Protein AF-A0AAE0S3K6-F1 (afdb_monomer)

Nearest PDB structures (foldseek):
  3stx-assembly1_A  TM=6.731E-01  e=1.081E-01  Solanum habrochaites
  6ny9-assembly1_B  TM=5.376E-01  e=7.140E-02  Mus musculus
  1xqx-assembly1_A  TM=3.247E-01  e=8.039E-02  Thermoplasma acidophilum
  1xrl-assembly1_A  TM=3.355E-01  e=8.039E-02  Thermoplasma acidophilum
  1xrr-assembly1_A  TM=3.082E-01  e=1.454E-01  Thermoplasma acidophilum

pLDDT: mean 87.37, std 15.73, range [29.48, 98.75]

Foldseek 3Di:
DDAPDDDDDDDQDDDDVPADDQVSVVVSVVVRVVVCVVVPDPDQADEEEAAANGLQSQLVVCQVCVPSYLEYEYALHAHFPVDQLVPRSHQYEAEHELQAQFLFVVVLVVNLVSLQVVPDPPDDDDDPDRDPDCCVPDVVSLQRHFRFYHYQDYRPLSDDDDDDPLRVFRTFHGPDDSVVSVVVVVLLVVLSSLLRDPDPRPCNVVSSVVSNVRSVVSCVQCVLLVVLLVQCADPQQFHVLLQVLQLVQLPDQQSQQEGETEHEDELVCQVVDAKDWDQDPSHIYIYKYKYFAADDDPVRGSSDDGGTQWIWIKYFGNCLRCVVVVPTDGDPRDALLNSQVVLLVVLLVSHDPVLNVLCVPQFADEAGDEEAEDADVVVLSVDAWDFAQALNGTYTYKHWYAADQPDPDPDDHRMIIITHDRSSNSNSSSSHQRRRDGPSRPRPPD

InterPro domains:
  IPR029058 Alpha/Beta hydrolase fold [G3DSA:3.40.50.1820] (8-156)
  IPR029058 Alpha/Beta hydrolase fold [SSF53474] (23-113)
  IPR029059 Alpha/beta hydrolase fold-5 [PF12695] (22-109)

Sequence (446 aa):
MACPAMLWIALLEDFVFDIPNPLELELAVDKAFDELKNLGMKSNNYFLAGHSLGGVFVGMYGMSHPTQLKGILLYASYLTREHALHAYPVPVMTLSGDLDGLTRITRIVDTFESVNCIIYYQGIINLPRKLENDVKNDTSATFRTPVIVMPGVNHGQFASGLMPPNVAKHDLKPDVTEENAHEQISNYTRDFILATLPDPNPYAKQAMVSLSVSYQNTLAIIQPLLDIKGLDDNSNHTSVWTSMSQKIIAGSNLDKYVKAYDTEVSVAYIGEKNPEEYLNEEGVTVLTYSSLRQPINPEDVSEVPQTPEEIMAKMKSSQAIADLLGNVTASGNLTCKDVNQVAFAYVLANTSTAAKKRFKQRGLPIMFYPDKPIKFEEDWIRSKLQLDYNELGLHVTSYSHVTNVKNQDNGSPGMHFCKLLSPYRAMEWIYIDSLKINGTINTTQS

Structure (mmCIF, N/CA/C/O backbone):
data_AF-A0AAE0S3K6-F1
#
_entry.id   AF-A0AAE0S3K6-F1
#
loop_
_atom_site.group_PDB
_atom_site.id
_atom_site.type_symbol
_atom_site.label_atom_id
_atom_site.label_alt_id
_atom_site.label_comp_id
_atom_site.label_asym_id
_atom_site.label_entity_id
_atom_site.label_seq_id
_atom_site.pdbx_PDB_ins_code
_atom_site.Cartn_x
_atom_site.Cartn_y
_atom_site.Cartn_z
_atom_site.occupancy
_atom_site.B_iso_or_equiv
_atom_site.auth_seq_id
_atom_site.auth_comp_id
_atom_site.auth_asym_id
_atom_site.auth_atom_id
_atom_site.pdbx_PDB_model_num
ATOM 1 N N . MET A 1 1 ? -2.549 4.611 33.762 1.00 46.91 1 MET A N 1
ATOM 2 C CA . MET A 1 1 ? -3.518 5.330 34.624 1.00 46.91 1 MET A CA 1
ATOM 3 C C . MET A 1 1 ? -4.888 4.722 34.383 1.00 46.91 1 MET A C 1
ATOM 5 O O . MET A 1 1 ? -5.249 4.563 33.225 1.00 46.91 1 MET A O 1
ATOM 9 N N . ALA A 1 2 ? -5.602 4.320 35.436 1.00 51.44 2 ALA A N 1
ATOM 10 C CA . ALA A 1 2 ? -6.948 3.762 35.302 1.00 51.44 2 ALA A CA 1
ATOM 11 C C . ALA A 1 2 ? -7.936 4.868 34.890 1.00 51.44 2 ALA A C 1
ATOM 13 O O . ALA A 1 2 ? -7.911 5.961 35.454 1.00 51.44 2 ALA A O 1
ATOM 14 N N . CYS A 1 3 ? -8.765 4.594 33.884 1.00 55.28 3 CYS A N 1
ATOM 15 C CA . CYS A 1 3 ? -9.848 5.475 33.456 1.00 55.28 3 CYS A CA 1
ATOM 16 C C . CYS A 1 3 ? -10.907 5.568 34.576 1.00 55.28 3 CYS A C 1
ATOM 18 O O . CYS A 1 3 ? -11.321 4.521 35.069 1.00 55.28 3 CYS A O 1
ATOM 20 N N . PRO A 1 4 ? -11.377 6.762 34.985 1.00 60.84 4 PRO A N 1
ATOM 21 C CA . PRO A 1 4 ? -12.440 6.871 35.988 1.00 60.84 4 PRO A CA 1
ATOM 22 C C . PRO A 1 4 ? -13.845 6.604 35.437 1.00 60.84 4 PRO A C 1
ATOM 24 O O . PRO A 1 4 ? -14.804 6.619 36.206 1.00 60.84 4 PRO A O 1
ATOM 27 N N . ALA A 1 5 ? -13.993 6.372 34.129 1.00 69.12 5 ALA A N 1
ATOM 28 C CA . ALA A 1 5 ? -15.262 5.962 33.546 1.00 69.12 5 ALA A CA 1
ATOM 29 C C . ALA A 1 5 ? -15.457 4.448 33.696 1.00 69.12 5 ALA A C 1
ATOM 31 O O . ALA A 1 5 ? -14.568 3.657 33.379 1.00 69.12 5 ALA A O 1
ATOM 32 N N . MET A 1 6 ? -16.646 4.054 34.152 1.00 81.62 6 MET A N 1
ATOM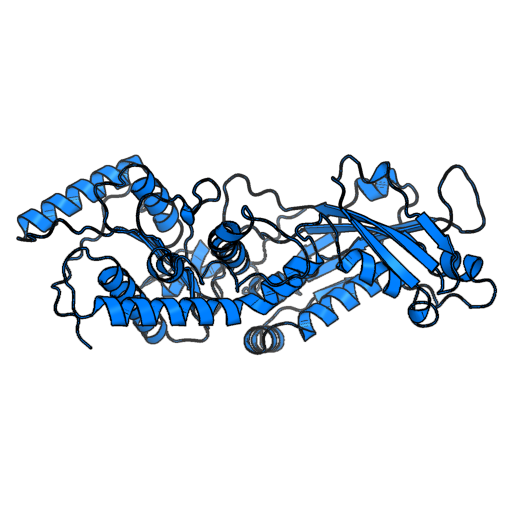 33 C CA . MET A 1 6 ? -17.082 2.662 34.155 1.00 81.62 6 MET A CA 1
ATOM 34 C C . MET A 1 6 ? -17.336 2.219 32.711 1.00 81.62 6 MET A C 1
ATOM 36 O O . MET A 1 6 ? -18.201 2.782 32.039 1.00 81.62 6 MET A O 1
ATOM 40 N N . LEU A 1 7 ? -16.573 1.234 32.240 1.00 88.25 7 LEU A N 1
ATOM 41 C CA . LEU A 1 7 ? -16.751 0.645 30.918 1.00 88.25 7 LEU A CA 1
ATOM 42 C C . LEU A 1 7 ? -17.758 -0.503 31.004 1.00 88.25 7 LEU A C 1
ATOM 44 O O . LEU A 1 7 ? -17.573 -1.436 31.782 1.00 88.25 7 LEU A O 1
ATOM 48 N N . TRP A 1 8 ? -18.799 -0.419 30.186 1.00 93.38 8 TRP A N 1
ATOM 49 C CA . TRP A 1 8 ? -19.755 -1.494 29.960 1.00 93.38 8 TRP A CA 1
ATOM 50 C C . TRP A 1 8 ? -19.446 -2.131 28.610 1.00 93.38 8 TRP A C 1
ATOM 52 O O . TRP A 1 8 ? -19.178 -1.415 27.646 1.00 93.38 8 TRP A O 1
ATOM 62 N N . ILE A 1 9 ? -19.448 -3.460 28.554 1.00 93.62 9 ILE A N 1
ATOM 63 C CA . ILE A 1 9 ? -19.114 -4.221 27.350 1.00 93.62 9 ILE A CA 1
ATOM 64 C C . ILE A 1 9 ? -20.228 -5.233 27.120 1.00 93.62 9 ILE A C 1
ATOM 66 O O . ILE A 1 9 ? -20.602 -5.953 28.044 1.00 93.62 9 ILE A O 1
ATOM 70 N N . ALA A 1 10 ? -20.724 -5.283 25.890 1.00 94.69 10 ALA A N 1
ATOM 71 C CA . ALA A 1 10 ? -21.569 -6.352 25.388 1.00 94.69 10 ALA A CA 1
ATOM 72 C C . ALA A 1 10 ? -20.864 -6.977 24.180 1.00 94.69 10 ALA A C 1
ATOM 74 O O . ALA A 1 10 ? -20.291 -6.255 23.359 1.00 94.69 10 ALA A O 1
ATOM 75 N N . LEU A 1 11 ? -20.875 -8.305 24.100 1.00 92.25 11 LEU A N 1
ATOM 76 C CA . LEU A 1 11 ? -20.470 -9.024 22.898 1.00 92.25 11 LEU A CA 1
ATOM 77 C C . LEU A 1 11 ? -21.711 -9.207 22.031 1.00 92.25 11 LEU A C 1
ATOM 79 O O . LEU A 1 11 ? -22.779 -9.532 22.543 1.00 92.25 11 LEU A O 1
ATOM 83 N N . LEU A 1 12 ? -21.575 -8.950 20.734 1.00 92.44 12 LEU A N 1
ATOM 84 C CA . LEU A 1 12 ? -22.651 -9.212 19.789 1.00 92.44 12 LEU A CA 1
ATOM 85 C C . LEU A 1 12 ? -22.606 -10.696 19.425 1.00 92.44 12 LEU A C 1
ATOM 87 O O . LEU A 1 12 ? -21.577 -11.186 18.961 1.00 92.44 12 LEU A O 1
ATOM 91 N N . GLU A 1 13 ? -23.708 -11.394 19.670 1.00 84.88 13 GLU A N 1
ATOM 92 C CA . GLU A 1 13 ? -23.845 -12.842 19.500 1.00 84.88 13 GLU A CA 1
ATOM 93 C C . GLU A 1 13 ? -24.977 -13.161 18.504 1.00 84.88 13 GLU A C 1
ATOM 95 O O . GLU A 1 13 ? -25.604 -12.255 17.956 1.00 84.88 13 GLU A O 1
ATOM 100 N N . ASP A 1 14 ? -25.246 -14.451 18.288 1.00 81.75 14 ASP A N 1
ATOM 101 C CA . ASP A 1 14 ? -26.372 -14.971 17.491 1.00 81.75 14 ASP A CA 1
ATOM 102 C C . ASP A 1 14 ? -26.305 -14.715 15.969 1.00 81.75 14 A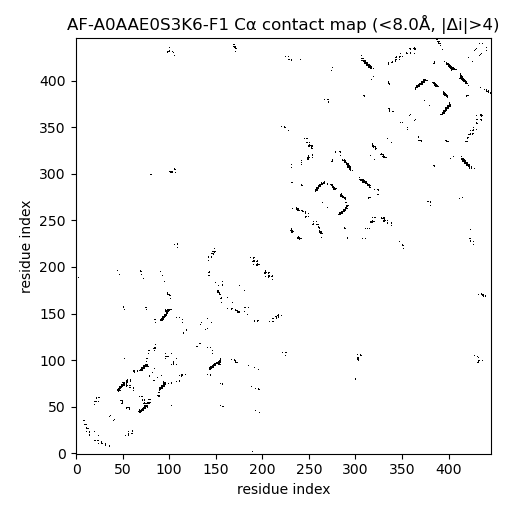SP A C 1
ATOM 104 O O . ASP A 1 14 ? -27.327 -14.769 15.282 1.00 81.75 14 ASP A O 1
ATOM 108 N N . PHE A 1 15 ? -25.109 -14.501 15.415 1.00 87.38 15 PHE A N 1
ATOM 109 C CA . PHE A 1 15 ? -24.912 -14.427 13.964 1.00 87.38 15 PHE A CA 1
ATOM 110 C C . PHE A 1 15 ? -24.989 -15.807 13.309 1.00 87.38 15 PHE A C 1
ATOM 112 O O . PHE A 1 15 ? -24.343 -16.764 13.747 1.00 87.38 15 PHE A O 1
ATOM 119 N N . VAL A 1 16 ? -25.724 -15.919 12.204 1.00 81.38 16 VAL A N 1
ATOM 120 C CA . VAL A 1 16 ? -25.803 -17.175 11.454 1.00 81.38 16 VAL A CA 1
ATOM 121 C C . VAL A 1 16 ? -24.422 -17.516 10.877 1.00 81.38 16 VAL A C 1
ATOM 123 O O . VAL A 1 16 ? -23.794 -16.717 10.185 1.00 81.38 16 VAL A O 1
ATOM 126 N N . PHE A 1 17 ? -23.941 -18.728 11.175 1.00 80.88 17 PHE A N 1
ATOM 127 C CA . PHE A 1 17 ? -22.586 -19.213 10.859 1.00 80.88 17 PHE A CA 1
ATOM 128 C C . PHE A 1 1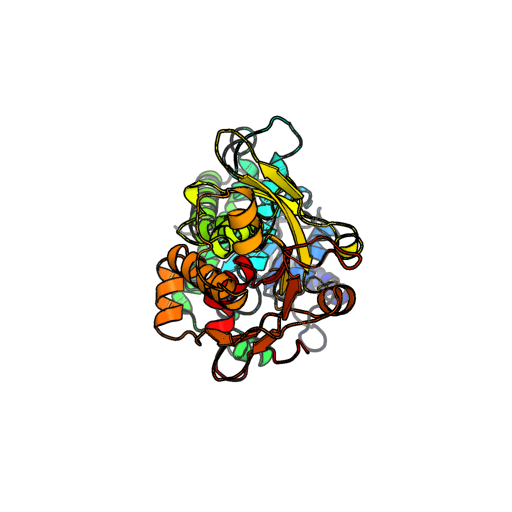7 ? -21.433 -18.433 11.510 1.00 80.88 17 PHE A C 1
ATOM 130 O O . PHE A 1 17 ? -20.306 -18.540 11.030 1.00 80.88 17 PHE A O 1
ATOM 137 N N . ASP A 1 18 ? -21.693 -17.672 12.578 1.00 80.25 18 ASP A N 1
ATOM 138 C CA . ASP A 1 18 ? -20.701 -16.807 13.233 1.00 80.25 18 ASP A CA 1
ATOM 139 C C . ASP A 1 18 ? -20.107 -15.745 12.282 1.00 80.25 18 ASP A C 1
ATOM 141 O O . ASP A 1 18 ? -18.969 -15.299 12.448 1.00 80.25 18 ASP A O 1
ATOM 145 N N . ILE A 1 19 ? -20.872 -15.340 11.258 1.00 82.00 19 ILE A N 1
ATOM 146 C CA . ILE A 1 19 ? -20.463 -14.338 10.271 1.00 82.00 19 ILE A CA 1
ATOM 147 C C . ILE A 1 19 ? -21.394 -13.124 10.371 1.00 82.00 19 ILE A C 1
ATOM 149 O O . ILE A 1 19 ? -22.596 -13.253 10.121 1.00 82.00 19 ILE A O 1
ATOM 153 N N . PRO A 1 20 ? -20.864 -11.927 10.682 1.00 82.94 20 PRO A N 1
ATOM 154 C CA . PRO A 1 20 ? -21.677 -10.722 10.722 1.00 82.94 20 PRO A CA 1
ATOM 155 C C . PRO A 1 20 ? -22.289 -10.425 9.351 1.00 82.94 20 PRO A C 1
ATOM 157 O O . PRO A 1 20 ? -21.683 -10.664 8.308 1.00 82.94 20 PRO A O 1
ATOM 160 N N . ASN A 1 21 ? -23.499 -9.879 9.356 1.00 88.50 21 ASN A N 1
ATOM 161 C CA . ASN A 1 21 ? -24.176 -9.358 8.172 1.00 88.50 21 ASN A CA 1
ATOM 162 C C . ASN A 1 21 ? -25.042 -8.153 8.567 1.00 88.50 21 ASN A C 1
ATOM 164 O O . ASN A 1 21 ? -25.350 -8.000 9.751 1.00 88.50 21 ASN A O 1
ATOM 168 N N . PRO A 1 22 ? -25.447 -7.294 7.613 1.00 86.25 22 PRO A N 1
ATOM 169 C CA . PRO A 1 22 ? -26.084 -6.024 7.950 1.00 86.25 22 PRO A CA 1
ATOM 170 C C . PRO A 1 22 ? -27.371 -6.161 8.775 1.00 86.25 22 PRO A C 1
ATOM 172 O O . PRO A 1 22 ? -27.552 -5.414 9.730 1.00 86.25 22 PRO A O 1
ATOM 175 N N . LEU A 1 23 ? -28.236 -7.125 8.438 1.00 85.69 23 LEU A N 1
ATOM 176 C CA . LEU A 1 23 ? -29.533 -7.294 9.098 1.00 85.69 23 LEU A CA 1
ATOM 177 C C . LEU A 1 23 ? -29.379 -7.814 10.532 1.00 85.69 23 LEU A C 1
ATOM 179 O O . LEU A 1 23 ? -29.976 -7.273 11.458 1.00 85.69 23 LEU A O 1
ATOM 183 N N . GLU A 1 24 ? -28.579 -8.862 10.722 1.00 90.75 24 GLU A N 1
ATOM 184 C CA . GLU A 1 24 ? -28.357 -9.431 12.054 1.00 90.75 24 GLU A CA 1
ATOM 185 C C . GLU A 1 24 ? -27.531 -8.494 12.938 1.00 90.75 24 GLU A C 1
ATOM 187 O O . GLU A 1 24 ? -27.754 -8.455 14.144 1.00 90.75 24 GLU A O 1
ATOM 192 N N . LEU A 1 25 ? -26.632 -7.690 12.354 1.00 92.88 25 LEU A N 1
ATOM 193 C CA . LEU A 1 25 ? -25.855 -6.705 13.106 1.00 92.88 25 LEU A CA 1
ATOM 194 C C . LEU A 1 25 ? -26.758 -5.648 13.741 1.00 92.88 25 LEU A C 1
ATOM 196 O O . LEU A 1 25 ? -26.565 -5.323 14.907 1.00 92.88 25 LEU A O 1
ATOM 200 N N . GLU A 1 26 ? -27.745 -5.137 13.004 1.00 92.69 26 GLU A N 1
ATOM 201 C CA . GLU A 1 26 ? -28.697 -4.155 13.534 1.00 92.69 26 GLU A CA 1
ATOM 202 C C . GLU A 1 26 ? -29.471 -4.719 14.731 1.00 92.69 26 GLU A C 1
ATOM 204 O O . GLU A 1 26 ? -29.464 -4.133 15.814 1.00 92.69 26 GLU A O 1
ATOM 209 N N . LEU A 1 27 ? -30.028 -5.924 14.579 1.00 91.94 27 LEU A N 1
ATOM 210 C CA . LEU A 1 27 ? -30.756 -6.603 15.653 1.00 91.94 27 LEU A CA 1
ATOM 211 C C . LEU A 1 27 ? -29.867 -6.906 16.868 1.00 91.94 27 LEU A C 1
ATOM 213 O O . LEU A 1 27 ? -30.304 -6.747 18.010 1.00 91.94 27 LEU A O 1
ATOM 217 N N . ALA A 1 28 ? -28.624 -7.336 16.639 1.00 94.50 28 ALA A N 1
ATOM 218 C CA . ALA A 1 28 ? -27.677 -7.634 17.705 1.00 94.50 28 ALA A CA 1
ATOM 219 C C . ALA A 1 28 ? -27.275 -6.369 18.480 1.00 94.50 28 ALA A C 1
ATOM 221 O O . ALA A 1 28 ? -27.186 -6.408 19.708 1.00 94.50 28 ALA A O 1
ATOM 222 N N . VAL A 1 29 ? -27.068 -5.242 17.788 1.00 95.25 29 VAL A N 1
ATOM 223 C CA . VAL A 1 29 ? -26.742 -3.955 18.422 1.00 95.25 29 VAL A CA 1
ATOM 224 C C . VAL A 1 29 ? -27.904 -3.458 19.283 1.00 95.25 29 VAL A C 1
ATOM 226 O O . VAL A 1 29 ? -27.682 -3.100 20.442 1.00 95.25 29 VAL A O 1
ATOM 229 N N . ASP A 1 30 ? -29.135 -3.498 18.771 1.00 93.25 30 ASP A N 1
ATOM 230 C CA . ASP A 1 30 ? -30.321 -3.087 19.531 1.00 93.25 30 ASP A CA 1
ATOM 231 C C . ASP A 1 30 ? -30.513 -3.946 20.789 1.00 93.25 30 ASP A C 1
ATOM 233 O O . ASP A 1 30 ? -30.685 -3.415 21.893 1.00 93.25 30 ASP A O 1
ATOM 237 N N . LYS A 1 31 ? -30.391 -5.274 20.651 1.00 94.75 31 LYS A N 1
ATOM 238 C CA . LYS A 1 31 ? -30.441 -6.215 21.781 1.00 94.75 31 LYS A CA 1
ATOM 239 C C . LYS A 1 31 ? -29.374 -5.882 22.826 1.00 94.75 31 LYS A C 1
ATOM 241 O O . LYS A 1 31 ? -29.691 -5.777 24.012 1.00 94.75 31 LYS A O 1
ATOM 246 N N . ALA A 1 32 ? -28.131 -5.655 22.399 1.00 95.75 32 ALA A N 1
ATOM 247 C CA . ALA A 1 32 ? -27.035 -5.305 23.296 1.00 95.75 32 ALA A CA 1
ATOM 248 C C . ALA A 1 32 ? -27.288 -3.979 24.032 1.00 95.75 32 ALA A C 1
ATOM 250 O O . ALA A 1 32 ? -27.040 -3.877 25.235 1.00 95.75 32 ALA A O 1
ATOM 251 N N . PHE A 1 33 ? -27.816 -2.958 23.352 1.00 94.75 33 PHE A N 1
ATOM 252 C CA . PHE A 1 33 ? -28.151 -1.684 23.991 1.00 94.75 33 PHE A CA 1
ATOM 253 C C . PHE A 1 33 ? -29.223 -1.841 25.068 1.00 94.75 33 PHE A C 1
ATOM 255 O O . PHE A 1 33 ? -29.105 -1.242 26.142 1.00 94.75 33 PHE A O 1
ATOM 262 N N . ASP A 1 34 ? -30.251 -2.644 24.815 1.00 94.38 34 ASP A N 1
ATOM 263 C CA . ASP A 1 34 ? -31.311 -2.887 25.787 1.00 94.38 34 ASP A CA 1
ATOM 264 C C . ASP A 1 34 ? -30.829 -3.727 26.973 1.00 94.38 34 ASP A C 1
ATOM 266 O O . ASP A 1 34 ? -31.138 -3.399 28.121 1.00 94.38 34 ASP A O 1
ATOM 270 N N . GLU A 1 35 ? -29.997 -4.743 26.742 1.00 95.06 35 GLU A N 1
ATOM 271 C CA . GLU A 1 35 ? -29.368 -5.523 27.812 1.00 95.06 35 GLU A CA 1
ATOM 272 C C . GLU A 1 35 ? -28.481 -4.655 28.714 1.00 95.06 35 GLU A C 1
ATOM 274 O O . GLU A 1 35 ? -28.616 -4.701 29.940 1.00 95.06 35 GLU A O 1
ATOM 279 N N . LEU A 1 36 ? -27.638 -3.793 28.135 1.00 95.25 36 LEU A N 1
ATOM 280 C CA . LEU A 1 36 ? -26.799 -2.867 28.901 1.00 95.25 36 LEU A CA 1
ATOM 281 C C . LEU A 1 36 ? -27.635 -1.918 29.774 1.00 95.25 36 LEU A C 1
ATOM 283 O O . LEU A 1 36 ? -27.315 -1.711 30.949 1.00 95.25 36 LEU A O 1
ATOM 287 N N . LYS A 1 37 ? -28.732 -1.365 29.239 1.00 95.12 37 LYS A N 1
ATOM 288 C CA . LYS A 1 37 ? -29.660 -0.519 30.013 1.00 95.12 37 LYS A CA 1
ATOM 289 C C . LYS A 1 37 ? -30.345 -1.307 31.127 1.00 95.12 37 LYS A C 1
ATOM 291 O O . LYS A 1 37 ? -30.429 -0.813 32.252 1.00 95.12 37 LYS A O 1
ATOM 296 N N . ASN A 1 38 ? -30.794 -2.529 30.842 1.00 95.44 38 ASN A N 1
ATOM 297 C CA . ASN A 1 38 ? -31.443 -3.409 31.817 1.00 95.44 38 ASN A CA 1
ATOM 298 C C . ASN A 1 38 ? -30.500 -3.795 32.965 1.00 95.44 38 ASN A C 1
ATOM 300 O O . ASN A 1 38 ? -30.938 -3.908 34.109 1.00 95.44 38 ASN A O 1
ATOM 304 N N . LEU A 1 39 ? -29.198 -3.918 32.689 1.00 95.19 39 LEU A N 1
ATOM 305 C CA . LEU A 1 39 ? -28.156 -4.127 33.699 1.00 95.19 39 LEU A CA 1
ATOM 306 C C . LEU A 1 39 ? -27.778 -2.847 34.470 1.00 95.19 39 LEU A C 1
ATOM 308 O O . LEU A 1 39 ? -26.985 -2.902 35.410 1.00 95.19 39 LEU A O 1
ATOM 312 N N . GLY A 1 40 ? -28.374 -1.702 34.128 1.00 94.94 40 GLY A N 1
ATOM 313 C CA . GLY A 1 40 ? -28.244 -0.449 34.869 1.00 94.94 40 GLY A CA 1
ATOM 314 C C . GLY A 1 40 ? -27.300 0.577 34.245 1.00 94.94 40 GLY A C 1
ATOM 315 O O . GLY A 1 40 ? -27.000 1.586 34.896 1.00 94.94 40 GLY A O 1
ATOM 316 N N . MET A 1 41 ? -26.843 0.377 33.003 1.00 94.19 41 MET A N 1
ATOM 317 C CA . MET A 1 41 ? -26.086 1.403 32.289 1.00 94.19 41 MET A CA 1
ATOM 318 C C . MET A 1 41 ? -26.969 2.637 32.042 1.00 94.19 41 MET A C 1
ATOM 320 O O . MET A 1 41 ? -28.008 2.564 31.394 1.00 94.19 41 MET A O 1
ATOM 324 N N . LYS A 1 42 ? -26.542 3.801 32.552 1.00 90.44 42 LYS A N 1
ATOM 325 C CA . LYS A 1 42 ? -27.272 5.082 32.416 1.00 90.44 42 LYS A CA 1
ATOM 326 C C . LYS A 1 42 ? -26.769 5.974 31.277 1.00 90.44 42 LYS A C 1
ATOM 328 O O . LYS A 1 42 ? -27.359 7.015 31.006 1.00 90.44 42 LYS A O 1
ATOM 333 N N . SER A 1 43 ? -25.635 5.616 30.683 1.00 88.38 43 SER A N 1
ATOM 334 C CA . SER A 1 43 ? -24.995 6.376 29.609 1.00 88.38 43 SER A CA 1
ATOM 335 C C . SER A 1 43 ? -25.692 6.124 28.271 1.00 88.38 43 SER A C 1
ATOM 337 O O . SER A 1 43 ? -26.161 5.021 28.022 1.00 88.38 43 SER A O 1
ATOM 339 N N . ASN A 1 44 ? -25.682 7.123 27.385 1.00 89.75 44 ASN A N 1
ATOM 340 C CA . ASN A 1 44 ? -26.059 6.976 25.971 1.00 89.75 44 ASN A CA 1
ATOM 341 C C . ASN A 1 44 ? -24.844 7.128 25.035 1.00 89.75 44 ASN A C 1
ATOM 343 O O . ASN A 1 44 ? -24.986 7.426 23.850 1.00 89.75 44 ASN A O 1
ATOM 347 N N . ASN A 1 45 ? -23.632 7.002 25.581 1.00 92.06 45 ASN A N 1
ATOM 348 C CA . ASN A 1 45 ? -22.392 7.084 24.819 1.00 92.06 45 ASN A CA 1
ATOM 349 C C . ASN A 1 45 ? -21.979 5.684 24.356 1.00 92.06 45 ASN A C 1
ATOM 351 O O . ASN A 1 45 ? -21.197 5.018 25.033 1.00 92.06 45 ASN A O 1
ATOM 355 N N . TYR A 1 46 ? -22.522 5.250 23.220 1.00 95.12 46 TYR A N 1
ATOM 356 C CA . TYR A 1 46 ? -22.211 3.953 22.625 1.00 95.12 46 TYR A CA 1
ATOM 357 C C . TYR A 1 46 ? -21.052 4.051 21.640 1.00 95.12 46 TYR A C 1
ATOM 359 O O . TYR A 1 46 ? -20.955 4.999 20.859 1.00 95.12 46 TYR A O 1
ATOM 367 N N . PHE A 1 47 ? -20.197 3.039 21.665 1.00 96.38 47 PHE A N 1
ATOM 368 C CA . PHE A 1 47 ? -19.148 2.818 20.684 1.00 96.38 47 PHE A CA 1
ATOM 369 C C . PHE A 1 47 ? -19.316 1.410 20.137 1.00 96.38 47 PHE A C 1
ATOM 371 O O . PHE A 1 47 ? -19.672 0.504 20.890 1.00 96.38 47 PHE A O 1
ATOM 378 N N . LEU A 1 48 ? -19.051 1.232 18.847 1.00 97.56 48 LEU A N 1
ATOM 379 C CA . LEU A 1 48 ? -19.135 -0.071 18.201 1.00 97.56 48 LEU A CA 1
ATOM 380 C C . LEU A 1 48 ? -17.769 -0.448 17.631 1.00 97.56 48 LEU A C 1
ATOM 382 O O . LEU A 1 48 ? -17.129 0.359 16.958 1.00 97.56 48 LEU A O 1
ATOM 386 N N . ALA A 1 49 ? -17.312 -1.659 17.930 1.00 97.19 49 ALA A N 1
ATOM 387 C CA . ALA A 1 49 ? -16.012 -2.158 17.511 1.00 97.19 49 ALA A CA 1
ATOM 388 C C . ALA A 1 49 ? -16.171 -3.402 16.640 1.00 97.19 49 ALA A C 1
ATOM 390 O O . ALA A 1 49 ? -17.042 -4.229 16.901 1.00 97.19 49 ALA A O 1
ATOM 391 N N . GLY A 1 50 ? -15.318 -3.545 15.629 1.00 96.06 50 GLY A N 1
ATOM 392 C CA . GLY A 1 50 ? -15.312 -4.712 14.756 1.00 96.06 50 GLY A CA 1
ATOM 393 C C . GLY A 1 50 ? -13.897 -5.102 14.351 1.00 96.06 50 GLY A C 1
ATOM 394 O O . GLY A 1 50 ? -13.067 -4.241 14.050 1.00 96.06 50 GLY A O 1
ATOM 395 N N . HIS A 1 51 ? -13.632 -6.408 14.349 1.00 95.44 51 HIS A N 1
ATOM 396 C CA . HIS A 1 51 ? -12.378 -6.996 13.882 1.00 95.44 51 HIS A CA 1
ATOM 397 C C . HIS A 1 51 ? -12.529 -7.538 12.463 1.00 95.44 51 HIS A C 1
ATOM 399 O O . HIS A 1 51 ? -13.542 -8.169 12.160 1.00 95.44 51 HIS A O 1
ATOM 405 N N . SER A 1 52 ? -11.523 -7.319 11.611 1.00 94.12 52 SER A N 1
ATOM 406 C CA . SER A 1 52 ? -11.480 -7.877 10.253 1.00 94.12 52 SER A CA 1
ATOM 407 C C . SER A 1 52 ? -12.774 -7.558 9.477 1.00 94.12 52 SER A C 1
ATOM 409 O O . SER A 1 52 ? -13.222 -6.412 9.481 1.00 94.12 52 SER A O 1
ATOM 411 N N . LEU A 1 53 ? -13.436 -8.554 8.880 1.00 91.38 53 LEU A N 1
ATOM 412 C CA . LEU A 1 53 ? -14.741 -8.402 8.222 1.00 91.38 53 LEU A CA 1
ATOM 413 C C . LEU A 1 53 ? -15.813 -7.743 9.117 1.00 91.38 53 LEU A C 1
ATOM 415 O O . LEU A 1 53 ? -16.622 -6.953 8.636 1.00 91.38 53 LEU A O 1
ATOM 419 N N . GLY A 1 54 ? -15.806 -8.004 10.427 1.00 93.06 54 GLY A N 1
ATOM 420 C CA . GLY A 1 54 ? -16.712 -7.340 11.364 1.00 93.06 54 GLY A CA 1
ATOM 421 C C . GLY A 1 54 ? -16.509 -5.824 11.400 1.00 93.06 54 GLY A C 1
ATOM 422 O O . GLY A 1 54 ? -17.477 -5.078 11.503 1.00 93.06 54 GLY A O 1
ATOM 423 N N . GLY A 1 55 ? -15.272 -5.346 11.241 1.00 94.81 55 GLY A N 1
ATOM 424 C CA . GLY A 1 55 ? -14.979 -3.917 11.145 1.00 94.81 55 GLY A CA 1
ATOM 425 C C . GLY A 1 55 ? -15.573 -3.268 9.890 1.00 94.81 55 GLY A C 1
ATOM 426 O O . GLY A 1 55 ? -16.046 -2.136 9.966 1.00 94.81 55 GLY A O 1
ATOM 427 N N . VAL A 1 56 ? -15.635 -3.991 8.766 1.00 92.31 56 VAL A N 1
ATOM 428 C CA . VAL A 1 56 ? -16.314 -3.520 7.544 1.00 92.31 56 VAL A CA 1
ATOM 429 C C . VAL A 1 56 ? -17.801 -3.285 7.817 1.00 92.31 56 VAL A C 1
ATOM 431 O O . VAL A 1 56 ? -18.308 -2.195 7.558 1.00 92.31 56 VAL A O 1
ATOM 434 N N . PHE A 1 57 ? -18.490 -4.249 8.435 1.00 93.88 57 PHE A N 1
ATOM 435 C CA . PHE A 1 57 ? -19.911 -4.092 8.767 1.00 93.88 57 PHE A CA 1
ATOM 436 C C . PHE A 1 57 ? -20.171 -3.015 9.823 1.00 93.88 57 PHE A C 1
ATOM 438 O O . PHE A 1 57 ? -21.152 -2.283 9.719 1.00 93.88 57 PHE A O 1
ATOM 445 N N . VAL A 1 58 ? -19.271 -2.843 10.793 1.00 95.50 58 VAL A N 1
ATOM 446 C CA . VAL A 1 58 ? -19.324 -1.714 11.736 1.00 95.50 58 VAL A CA 1
ATOM 447 C C . VAL A 1 58 ? -19.180 -0.368 11.010 1.00 95.50 58 VAL A C 1
ATOM 449 O O . VAL A 1 58 ? -19.857 0.599 11.367 1.00 95.50 58 VAL A O 1
ATOM 452 N N . GLY A 1 59 ? -18.355 -0.306 9.960 1.00 94.06 59 GLY A N 1
ATOM 453 C CA . GLY A 1 59 ? -18.258 0.841 9.050 1.00 94.06 59 GLY A CA 1
ATOM 454 C C . GLY A 1 59 ? -19.533 1.096 8.231 1.00 94.06 59 GLY A C 1
ATOM 455 O O . GLY A 1 59 ? -19.878 2.235 7.943 1.00 94.06 59 GLY A O 1
ATOM 456 N N . MET A 1 60 ? -20.302 0.068 7.889 1.00 92.50 60 MET A N 1
ATOM 457 C CA . MET A 1 60 ? -21.611 0.267 7.248 1.00 92.50 60 MET A CA 1
ATOM 458 C C . MET A 1 60 ? -22.667 0.728 8.267 1.00 92.50 60 MET A C 1
ATOM 460 O O . MET A 1 60 ? -23.479 1.622 8.000 1.00 92.50 60 MET A O 1
ATOM 464 N N . TYR A 1 61 ? -22.640 0.149 9.471 1.00 95.00 61 TYR A N 1
ATOM 465 C CA . TYR A 1 61 ? -23.563 0.484 10.553 1.00 95.00 61 TYR A CA 1
ATOM 466 C C . TYR A 1 61 ? -23.398 1.936 11.014 1.00 95.00 61 TYR A C 1
ATOM 468 O O . TYR A 1 61 ? -24.373 2.678 11.109 1.00 95.00 61 TYR A O 1
ATOM 476 N N . GLY A 1 62 ? -22.163 2.386 11.261 1.00 94.56 62 GLY A N 1
ATOM 477 C CA . GLY A 1 62 ? -21.914 3.760 11.704 1.00 94.56 62 GLY A CA 1
ATOM 478 C C . GLY A 1 62 ? -22.304 4.821 10.667 1.00 94.56 62 GLY A C 1
ATOM 479 O O . GLY A 1 62 ? -22.683 5.927 11.050 1.00 94.56 62 GLY A O 1
ATOM 480 N N . MET A 1 63 ? -22.264 4.481 9.374 1.00 91.75 63 MET A N 1
ATOM 481 C CA . MET A 1 63 ? -22.729 5.350 8.292 1.00 91.75 63 MET A CA 1
ATOM 482 C C . MET A 1 63 ? -24.259 5.480 8.281 1.00 91.75 63 MET A C 1
ATOM 484 O O . MET A 1 63 ? -24.785 6.573 8.079 1.00 91.75 63 MET A O 1
ATOM 488 N N . SER A 1 64 ? -24.975 4.377 8.518 1.00 92.56 64 SER A N 1
ATOM 489 C CA . SER A 1 64 ? -26.447 4.331 8.532 1.00 92.56 64 SER A CA 1
ATOM 490 C C . SER A 1 64 ? -27.070 4.840 9.839 1.00 92.56 64 SER A C 1
ATOM 492 O O . SER A 1 64 ? -28.184 5.361 9.817 1.00 92.56 64 SER A O 1
ATOM 494 N N . HIS A 1 65 ? -26.339 4.777 10.959 1.00 94.38 65 HIS A N 1
ATOM 495 C CA . HIS A 1 65 ? -26.829 5.124 12.300 1.00 94.38 65 HIS A CA 1
ATOM 496 C C . HIS A 1 65 ? -25.975 6.189 13.022 1.00 94.38 65 HIS A C 1
ATOM 498 O O . HIS A 1 65 ? -25.607 6.019 14.191 1.00 94.38 65 HIS A O 1
ATOM 504 N N . PRO A 1 66 ? -25.668 7.336 12.387 1.00 92.62 66 PRO A N 1
ATOM 505 C CA . PRO A 1 66 ? -24.677 8.284 12.900 1.00 92.62 66 PRO A CA 1
ATOM 506 C C . PRO A 1 66 ? -25.070 8.974 14.213 1.00 92.62 66 PRO A C 1
ATOM 508 O O . PRO A 1 66 ? -24.222 9.534 14.901 1.00 92.62 66 PRO A O 1
ATOM 511 N N . THR A 1 67 ? -26.353 8.964 14.577 1.00 93.44 67 THR A N 1
ATOM 512 C CA . THR A 1 67 ? -26.852 9.572 15.820 1.00 93.44 67 THR A CA 1
ATOM 513 C C . THR A 1 67 ? -26.811 8.619 17.014 1.00 93.44 67 THR A C 1
ATOM 515 O O . THR A 1 67 ? -26.877 9.084 18.154 1.00 93.44 67 THR A O 1
ATOM 518 N N . GLN A 1 68 ? -26.696 7.309 16.772 1.00 94.44 68 GLN A N 1
ATOM 519 C CA . GLN A 1 68 ? -26.685 6.295 17.826 1.00 94.44 68 GLN A CA 1
ATOM 520 C C . GLN A 1 68 ? -25.290 6.085 18.426 1.00 94.44 68 GLN A C 1
ATOM 522 O O . GLN A 1 68 ? -25.168 5.751 19.604 1.00 94.44 68 GLN A O 1
ATOM 527 N N . LEU A 1 69 ? -24.238 6.304 17.633 1.00 95.50 69 LEU A N 1
ATOM 528 C CA . LEU A 1 69 ? -22.857 6.041 18.026 1.00 95.50 69 LEU A CA 1
ATOM 529 C C . LEU A 1 69 ? -22.077 7.331 18.286 1.00 95.50 69 LEU A C 1
ATOM 531 O O . LEU A 1 69 ? -22.244 8.343 17.610 1.00 95.50 69 LEU A O 1
ATOM 535 N N . LYS A 1 70 ? -21.174 7.281 19.267 1.00 93.94 70 LYS A N 1
ATOM 536 C CA . LYS A 1 70 ? -20.166 8.322 19.513 1.00 93.94 70 LYS A CA 1
ATOM 537 C C . LYS A 1 70 ? -18.884 8.085 18.735 1.00 93.94 70 LYS A C 1
ATOM 539 O O . LYS A 1 70 ? -18.160 9.038 18.494 1.00 93.94 70 LYS A O 1
ATOM 544 N N . GLY A 1 71 ? -18.631 6.855 18.309 1.00 95.25 71 GLY A N 1
ATOM 545 C CA . GLY A 1 71 ? -17.537 6.518 17.414 1.00 95.25 71 GLY A CA 1
ATOM 546 C C . GLY A 1 71 ? -17.496 5.026 17.123 1.00 95.25 71 GLY A C 1
ATOM 547 O O . GLY A 1 71 ? -18.165 4.233 17.790 1.00 95.25 71 GLY A O 1
ATOM 548 N N . ILE A 1 72 ? -16.691 4.657 16.133 1.00 97.62 72 ILE A N 1
ATOM 549 C CA . ILE A 1 72 ? -16.436 3.263 15.773 1.00 97.62 72 ILE A CA 1
ATOM 550 C C . ILE A 1 72 ? -14.949 2.917 15.871 1.00 97.62 72 ILE A C 1
ATOM 552 O O . ILE A 1 72 ? -14.084 3.779 15.692 1.00 97.62 72 ILE A O 1
ATOM 556 N N . LEU A 1 73 ? -14.658 1.651 16.170 1.00 97.88 73 LEU A N 1
ATOM 557 C CA . LEU A 1 73 ? -13.308 1.120 16.334 1.00 97.88 73 LEU A CA 1
ATOM 558 C C . LEU A 1 73 ? -13.088 -0.026 15.342 1.00 97.88 73 LEU A C 1
ATOM 560 O O . LEU A 1 73 ? -13.759 -1.054 15.404 1.00 97.88 73 LEU A O 1
ATOM 564 N N . LEU A 1 74 ? -12.149 0.161 14.423 1.00 97.81 74 LEU A N 1
ATOM 565 C CA . LEU A 1 74 ? -11.821 -0.789 13.367 1.00 97.81 74 LEU A CA 1
ATOM 566 C C . LEU A 1 74 ? -10.503 -1.476 13.719 1.00 97.81 74 LEU A C 1
ATOM 568 O O . LEU A 1 74 ? -9.433 -0.872 13.623 1.00 97.81 74 LEU A O 1
ATOM 572 N N . TYR A 1 75 ? -10.586 -2.730 14.151 1.00 98.12 75 TYR A N 1
ATOM 573 C CA . TYR A 1 75 ? -9.439 -3.543 14.548 1.00 98.12 75 TYR A CA 1
ATOM 574 C C . TYR A 1 75 ? -9.015 -4.449 13.398 1.00 98.12 75 TYR A C 1
ATOM 576 O O . TYR A 1 75 ? -9.823 -5.235 12.908 1.00 98.12 75 TYR A O 1
ATOM 584 N N . ALA A 1 76 ? -7.762 -4.348 12.950 1.00 97.06 76 ALA A N 1
ATOM 585 C CA . ALA A 1 76 ? -7.278 -5.076 11.774 1.00 97.06 76 ALA A CA 1
ATOM 586 C C . ALA A 1 76 ? -8.212 -4.900 10.553 1.00 97.06 76 ALA A C 1
ATOM 588 O O . ALA A 1 76 ? -8.439 -5.827 9.778 1.00 97.06 76 ALA A O 1
ATOM 589 N N . SER A 1 77 ? -8.827 -3.721 10.437 1.00 96.00 77 SER A N 1
ATOM 590 C CA . SER A 1 77 ? -9.904 -3.402 9.497 1.00 96.00 77 SER A CA 1
ATOM 591 C C . SER A 1 77 ? -9.792 -1.944 9.049 1.00 96.00 77 SER A C 1
ATOM 593 O O . SER A 1 77 ? -8.930 -1.202 9.513 1.00 96.00 77 SER A O 1
ATOM 595 N N . TYR A 1 78 ? -10.646 -1.531 8.122 1.00 93.31 78 TYR A N 1
ATOM 596 C CA . TYR A 1 78 ? -10.632 -0.231 7.464 1.00 93.31 78 TYR A CA 1
ATOM 597 C C . TYR A 1 78 ? -12.051 0.159 7.039 1.00 93.31 78 TYR A C 1
ATOM 599 O O . TYR A 1 78 ? -12.950 -0.682 7.007 1.00 93.31 78 TYR A O 1
ATOM 607 N N . LEU A 1 79 ? -12.251 1.436 6.705 1.00 90.88 79 LEU A N 1
ATOM 608 C CA . LEU A 1 79 ? -13.423 1.844 5.936 1.00 90.88 79 LEU A CA 1
ATOM 609 C C . LEU A 1 79 ? -13.214 1.506 4.462 1.00 90.88 79 LEU A C 1
ATOM 611 O O . LEU A 1 79 ? -12.148 1.787 3.894 1.00 90.88 79 LEU A O 1
ATOM 615 N N . THR A 1 80 ? -14.241 0.926 3.851 1.00 87.06 80 THR A N 1
ATOM 616 C CA . THR A 1 80 ? -14.290 0.658 2.414 1.00 87.06 80 THR A CA 1
ATOM 617 C C . THR A 1 80 ? -14.164 1.961 1.617 1.00 87.06 80 THR A C 1
ATOM 619 O O . THR A 1 80 ? -14.512 3.040 2.098 1.00 87.06 80 THR A O 1
ATOM 622 N N . ARG A 1 81 ? -13.633 1.895 0.389 1.00 80.81 81 ARG A N 1
ATOM 623 C CA . ARG A 1 81 ? -13.356 3.081 -0.457 1.00 80.81 81 ARG A CA 1
ATOM 624 C C . ARG A 1 81 ? -14.570 3.980 -0.725 1.00 80.81 81 ARG A C 1
ATOM 626 O O . ARG A 1 81 ? -14.399 5.162 -1.005 1.00 80.81 81 ARG A O 1
ATOM 633 N N . GLU A 1 82 ? -15.777 3.436 -0.628 1.00 77.19 82 GLU A N 1
ATOM 634 C CA . GLU A 1 82 ? -17.053 4.163 -0.709 1.00 77.19 82 GLU A CA 1
ATOM 635 C C . GLU A 1 82 ? -17.291 5.134 0.463 1.00 77.19 82 GLU A C 1
ATOM 637 O O . GLU A 1 82 ? -18.141 6.023 0.382 1.00 77.19 82 GLU A O 1
ATOM 642 N N . HIS A 1 83 ? -16.547 4.990 1.560 1.00 79.12 83 HIS A N 1
ATOM 643 C CA . HIS A 1 83 ? -16.706 5.769 2.780 1.00 79.12 83 HIS A CA 1
ATOM 644 C C . HIS A 1 83 ? -15.419 6.529 3.097 1.00 79.12 83 HIS A C 1
ATOM 646 O O . HIS A 1 83 ? -14.488 6.020 3.721 1.00 79.12 83 HIS A O 1
ATOM 652 N N . ALA A 1 84 ? -15.370 7.795 2.686 1.00 73.38 84 ALA A N 1
ATOM 653 C CA . ALA A 1 84 ? -14.223 8.643 2.970 1.00 73.38 84 ALA A CA 1
ATOM 654 C C . ALA A 1 84 ? -14.137 8.963 4.473 1.00 73.38 84 ALA A C 1
ATOM 656 O O . ALA A 1 84 ? -15.069 9.532 5.044 1.00 73.38 84 ALA A O 1
ATOM 657 N N . LEU A 1 85 ? -12.993 8.662 5.101 1.00 76.44 85 LEU A N 1
ATOM 658 C CA . LEU A 1 85 ? -12.797 8.797 6.552 1.00 76.44 85 LEU A CA 1
ATOM 659 C C . LEU A 1 85 ? -13.095 10.221 7.064 1.00 76.44 85 LEU A C 1
ATOM 661 O O . LEU A 1 85 ? -13.663 10.397 8.138 1.00 76.44 85 LEU A O 1
ATOM 665 N N . HIS A 1 86 ? -12.779 11.239 6.261 1.00 72.19 86 HIS A N 1
ATOM 666 C CA . HIS A 1 86 ? -13.010 12.649 6.589 1.00 72.19 86 HIS A CA 1
ATOM 667 C C . HIS A 1 86 ? -14.484 13.061 6.597 1.00 72.19 86 HIS A C 1
ATOM 669 O O . HIS A 1 86 ? -14.887 13.905 7.393 1.00 72.19 86 HIS A O 1
ATOM 675 N N . ALA A 1 87 ? -15.277 12.474 5.701 1.00 75.12 87 ALA A N 1
ATOM 676 C CA . ALA A 1 87 ? -16.702 12.745 5.564 1.00 75.12 87 ALA A CA 1
ATOM 677 C C . ALA A 1 87 ? -17.541 11.798 6.428 1.00 75.12 87 ALA A C 1
ATOM 679 O O . ALA A 1 87 ? -18.761 11.937 6.496 1.00 75.12 87 ALA A O 1
ATOM 680 N N . TYR A 1 88 ? -16.895 10.829 7.081 1.00 85.94 88 TYR A N 1
ATOM 681 C CA . TYR A 1 88 ? -17.584 9.837 7.876 1.00 85.94 88 TYR A CA 1
ATOM 682 C C . TYR A 1 88 ? -18.274 10.506 9.079 1.00 85.94 88 TYR A C 1
ATOM 684 O O . TYR A 1 88 ? -17.648 11.304 9.796 1.00 85.94 88 TYR A O 1
ATOM 692 N N . PRO A 1 89 ? -19.572 10.232 9.302 1.00 89.50 89 PRO A N 1
ATOM 693 C CA . PRO A 1 89 ? -20.416 11.073 10.150 1.00 89.50 89 PRO A CA 1
ATOM 694 C C . PRO A 1 89 ? -20.099 10.950 11.645 1.00 89.50 89 PRO A C 1
ATOM 696 O O . PRO A 1 89 ? -20.392 11.868 12.411 1.00 89.50 89 PRO A O 1
ATOM 699 N N . VAL A 1 90 ? -19.435 9.868 12.056 1.00 91.69 90 VAL A N 1
ATOM 700 C CA . VAL A 1 90 ? -18.965 9.656 13.431 1.00 91.69 90 VAL A CA 1
ATOM 701 C C . VAL A 1 90 ? -17.431 9.555 13.486 1.00 91.69 90 VAL A C 1
ATOM 703 O O . VAL A 1 90 ? -16.795 9.265 12.479 1.00 91.69 90 VAL A O 1
ATOM 706 N N . PRO A 1 91 ? -16.792 9.820 14.634 1.00 93.19 91 PRO A N 1
ATOM 707 C CA . PRO A 1 91 ? -15.377 9.515 14.857 1.00 93.19 91 PRO A CA 1
ATOM 708 C C . PRO A 1 91 ? -15.023 8.049 14.547 1.00 93.19 91 PRO A C 1
ATOM 710 O O . PRO A 1 91 ? -15.805 7.144 14.847 1.00 93.19 91 PRO A O 1
ATOM 713 N N . VAL A 1 92 ? -13.831 7.800 13.992 1.00 94.38 92 VAL A N 1
ATOM 714 C CA . VAL A 1 92 ? -13.383 6.459 13.558 1.00 94.38 92 VAL A CA 1
ATOM 715 C C . VAL A 1 92 ? -11.937 6.204 13.958 1.00 94.38 92 VAL A C 1
ATOM 717 O O . VAL A 1 92 ? -11.036 6.851 13.438 1.00 94.38 92 VAL A O 1
ATOM 720 N N . MET A 1 93 ? -11.671 5.207 14.794 1.00 95.88 93 MET A N 1
ATOM 721 C CA . MET A 1 93 ? -10.302 4.720 14.970 1.00 95.88 93 MET A CA 1
ATOM 722 C C . MET A 1 93 ? -10.036 3.559 14.022 1.00 95.88 93 MET A C 1
ATOM 724 O O . MET A 1 93 ? -10.755 2.566 14.048 1.00 95.88 93 MET A O 1
ATOM 728 N N . THR A 1 94 ? -8.970 3.661 13.234 1.00 96.25 94 THR A N 1
ATOM 729 C CA . THR A 1 94 ? -8.407 2.540 12.477 1.00 96.25 94 THR A CA 1
ATOM 730 C C . THR A 1 94 ? -7.133 2.076 13.160 1.00 96.25 94 THR A C 1
ATOM 732 O O . THR A 1 94 ? -6.195 2.859 13.305 1.00 96.25 94 THR A O 1
ATOM 735 N N . LEU A 1 95 ? -7.086 0.811 13.564 1.00 97.44 95 LEU A N 1
ATOM 736 C CA . LEU A 1 95 ? -5.929 0.211 14.213 1.00 97.44 95 LEU A CA 1
ATOM 737 C C . LEU A 1 95 ? -5.505 -1.045 13.448 1.00 97.44 95 LEU A C 1
ATOM 739 O O . LEU A 1 95 ? -6.296 -1.970 13.292 1.00 97.44 95 LEU A O 1
ATOM 743 N N . SER A 1 96 ? -4.255 -1.086 12.988 1.00 97.56 96 SER A N 1
ATOM 744 C CA . SER A 1 96 ? -3.694 -2.208 12.226 1.00 97.56 96 SER A CA 1
ATOM 745 C C . SER A 1 96 ? -2.280 -2.543 12.689 1.00 97.56 96 SER A C 1
ATOM 747 O O . SER A 1 96 ? -1.609 -1.716 13.301 1.00 97.56 96 SER A O 1
ATOM 749 N N . GLY A 1 97 ? -1.814 -3.754 12.402 1.00 97.75 97 GLY A N 1
ATOM 750 C CA . GLY A 1 97 ? -0.424 -4.155 12.603 1.00 97.75 97 GLY A CA 1
ATOM 751 C C . GLY A 1 97 ? 0.436 -3.936 11.354 1.00 97.75 97 GLY A C 1
ATOM 752 O O . GLY A 1 97 ? -0.081 -3.977 10.238 1.00 97.75 97 GLY A O 1
ATOM 753 N N . ASP A 1 98 ? 1.748 -3.723 11.512 1.00 97.12 98 ASP A N 1
ATOM 754 C CA . ASP A 1 98 ? 2.688 -3.697 10.372 1.00 97.12 98 ASP A CA 1
ATOM 755 C C . ASP A 1 98 ? 3.038 -5.101 9.837 1.00 97.12 98 ASP A C 1
ATOM 757 O O . ASP A 1 98 ? 3.666 -5.222 8.783 1.00 97.12 98 ASP A O 1
ATOM 761 N N . LEU A 1 99 ? 2.634 -6.145 10.568 1.00 97.25 99 LEU A N 1
ATOM 762 C CA . LEU A 1 99 ? 2.734 -7.556 10.206 1.00 97.25 99 LEU A CA 1
ATOM 763 C C . LEU A 1 99 ? 1.355 -8.191 9.982 1.00 97.25 99 LEU A C 1
ATOM 765 O O . LEU A 1 99 ? 1.223 -9.409 10.037 1.00 97.25 99 LEU A O 1
ATOM 769 N N . ASP A 1 100 ? 0.320 -7.390 9.741 1.00 96.88 100 ASP A N 1
ATOM 770 C CA . ASP A 1 100 ? -0.989 -7.910 9.365 1.00 96.88 100 ASP A CA 1
ATOM 771 C C . ASP A 1 100 ? -0.939 -8.491 7.938 1.00 96.88 100 ASP A C 1
ATOM 773 O O . ASP A 1 100 ? -0.711 -7.775 6.957 1.00 96.88 100 ASP A O 1
ATOM 777 N N . GLY A 1 101 ? -1.098 -9.814 7.828 1.00 94.19 101 GLY A N 1
ATOM 778 C CA . GLY A 1 101 ? -1.032 -10.521 6.546 1.00 94.19 101 GLY A CA 1
ATOM 779 C C . GLY A 1 101 ? -2.324 -10.495 5.724 1.00 94.19 101 GLY A C 1
ATOM 780 O O . GLY A 1 101 ? -2.292 -10.886 4.550 1.00 94.19 101 GLY A O 1
ATOM 781 N N . LEU A 1 102 ? -3.436 -10.039 6.315 1.00 93.62 102 LEU A N 1
ATOM 782 C CA . LEU A 1 102 ? -4.756 -9.973 5.682 1.00 93.62 102 LEU A CA 1
ATOM 783 C C . LEU A 1 102 ? -5.134 -8.522 5.381 1.00 93.62 102 LEU A C 1
ATOM 785 O O . LEU A 1 102 ? -5.355 -8.168 4.226 1.00 93.62 102 LEU A O 1
ATOM 789 N N . THR A 1 103 ? -5.115 -7.653 6.389 1.00 94.75 103 THR A N 1
ATOM 790 C CA . THR A 1 103 ? -5.217 -6.201 6.228 1.00 94.75 103 THR A CA 1
ATOM 791 C C . THR A 1 103 ? -3.843 -5.620 5.934 1.00 94.75 103 THR A C 1
ATOM 793 O O . THR A 1 103 ? -3.174 -5.027 6.778 1.00 94.75 103 THR A O 1
ATOM 796 N N . ARG A 1 104 ? -3.422 -5.826 4.683 1.00 93.88 104 ARG A N 1
ATOM 797 C CA . ARG A 1 104 ? -2.105 -5.444 4.168 1.00 93.88 104 ARG A CA 1
ATOM 798 C C . ARG A 1 104 ? -1.745 -4.005 4.536 1.00 93.88 104 ARG A C 1
ATOM 800 O O . ARG A 1 104 ? -2.544 -3.087 4.343 1.00 93.88 104 ARG A O 1
ATOM 807 N N . ILE A 1 105 ? -0.498 -3.777 4.957 1.00 95.00 105 ILE A N 1
ATOM 808 C CA . ILE A 1 105 ? -0.025 -2.428 5.310 1.00 95.00 105 ILE A CA 1
ATOM 809 C C . ILE A 1 105 ? -0.201 -1.424 4.159 1.00 95.00 105 ILE A C 1
ATOM 811 O O . ILE A 1 105 ? -0.488 -0.261 4.409 1.00 95.00 105 ILE A O 1
ATOM 815 N N . THR A 1 106 ? -0.122 -1.865 2.902 1.00 93.06 106 THR A N 1
ATOM 816 C CA . THR A 1 106 ? -0.406 -1.054 1.703 1.00 93.06 106 THR A CA 1
ATOM 817 C C . THR A 1 106 ? -1.857 -0.560 1.647 1.00 93.06 106 THR A C 1
ATOM 819 O O . THR A 1 106 ? -2.091 0.597 1.309 1.00 93.06 106 THR A O 1
ATOM 822 N N . ARG A 1 107 ? -2.839 -1.360 2.086 1.00 91.88 107 ARG A N 1
ATOM 823 C CA . ARG A 1 107 ? -4.236 -0.914 2.230 1.00 91.88 107 ARG A CA 1
ATOM 824 C C . ARG A 1 107 ? -4.397 0.112 3.353 1.00 91.88 107 ARG A C 1
ATOM 826 O O . ARG A 1 107 ? -5.236 1.006 3.241 1.00 91.88 107 ARG A O 1
ATOM 833 N N . ILE A 1 108 ? -3.593 0.012 4.413 1.00 93.50 108 ILE A N 1
ATOM 834 C CA . ILE A 1 108 ? -3.553 1.016 5.485 1.00 93.50 108 ILE A CA 1
ATOM 835 C C . ILE A 1 108 ? -2.866 2.303 5.024 1.00 93.50 108 ILE A C 1
ATOM 837 O O . ILE A 1 108 ? -3.302 3.377 5.431 1.00 93.50 108 ILE A O 1
ATOM 841 N N . VAL A 1 109 ? -1.867 2.227 4.135 1.00 92.00 109 VAL A N 1
ATOM 842 C CA . VAL A 1 109 ? -1.318 3.412 3.455 1.00 92.00 109 VAL A CA 1
ATOM 843 C C . VAL A 1 109 ? -2.428 4.149 2.711 1.00 92.00 109 VAL A C 1
ATOM 845 O O . VAL A 1 109 ? -2.579 5.347 2.924 1.00 92.00 109 VAL A O 1
ATOM 848 N N . ASP A 1 110 ? -3.264 3.450 1.937 1.00 87.12 110 ASP A N 1
ATOM 849 C CA . ASP A 1 110 ? -4.416 4.071 1.266 1.00 87.12 110 ASP A CA 1
ATOM 850 C C . ASP A 1 110 ? -5.395 4.713 2.266 1.00 87.12 110 ASP A C 1
ATOM 852 O O . ASP A 1 110 ? -5.832 5.849 2.067 1.00 87.12 110 ASP A O 1
ATOM 856 N N . THR A 1 111 ? -5.715 4.029 3.373 1.00 86.50 111 THR A N 1
ATOM 857 C CA . THR A 1 111 ? -6.571 4.592 4.434 1.00 86.50 111 THR A CA 1
ATOM 858 C C . THR A 1 111 ? -5.952 5.856 5.030 1.00 86.50 111 THR A C 1
ATOM 860 O O . THR A 1 111 ? -6.637 6.868 5.167 1.00 86.50 111 THR A O 1
ATOM 863 N N . PHE A 1 112 ? -4.657 5.838 5.340 1.00 86.31 112 PHE A N 1
ATOM 864 C CA . PHE A 1 112 ? -3.933 6.987 5.878 1.00 86.31 112 PHE A CA 1
ATOM 865 C C . PHE A 1 112 ? -3.888 8.143 4.870 1.00 86.31 112 PHE A C 1
ATOM 867 O O . PHE A 1 112 ? -4.102 9.301 5.222 1.00 86.31 112 PHE A O 1
ATOM 874 N N . GLU A 1 113 ? -3.670 7.857 3.588 1.00 80.31 113 GLU A N 1
ATOM 875 C CA . GLU A 1 113 ? -3.735 8.862 2.532 1.00 80.31 113 GLU A CA 1
ATOM 876 C C . GLU A 1 113 ? -5.144 9.421 2.343 1.00 80.31 113 GLU A C 1
ATOM 878 O O . GLU A 1 113 ? -5.256 10.602 2.043 1.00 80.31 113 GLU A O 1
ATOM 883 N N . SER A 1 114 ? -6.214 8.654 2.583 1.00 69.38 114 SER A N 1
ATOM 884 C CA . SER A 1 114 ? -7.596 9.164 2.532 1.00 69.38 114 SER A CA 1
ATOM 885 C C . SER A 1 114 ? -7.887 10.220 3.609 1.00 69.38 114 SER A C 1
ATOM 887 O O . SER A 1 114 ? -8.688 11.129 3.384 1.00 69.38 114 SER A O 1
ATOM 889 N N . VAL A 1 115 ? -7.172 10.159 4.742 1.00 56.22 115 VAL A N 1
ATOM 890 C CA . VAL A 1 115 ? -7.154 11.217 5.770 1.00 56.22 115 VAL A CA 1
ATOM 891 C C . VAL A 1 115 ? -6.370 12.436 5.295 1.00 56.22 115 VAL A C 1
ATOM 893 O O . VAL A 1 115 ? -6.708 13.558 5.637 1.00 56.22 115 VAL A O 1
ATOM 896 N N . ASN A 1 116 ? -5.340 12.254 4.469 1.00 51.47 116 ASN A N 1
ATOM 897 C CA . ASN A 1 116 ? -4.498 13.351 3.977 1.00 51.47 116 ASN A CA 1
ATOM 898 C C . ASN A 1 116 ? -4.935 13.906 2.605 1.00 51.47 116 ASN A C 1
ATOM 900 O O . ASN A 1 116 ? -4.498 14.982 2.207 1.00 51.47 116 ASN A O 1
ATOM 904 N N . CYS A 1 117 ? -5.830 13.224 1.884 1.00 42.81 117 CYS A N 1
ATOM 905 C CA . CYS A 1 117 ? -6.500 13.732 0.681 1.00 42.81 117 CYS A CA 1
ATOM 906 C C . CYS A 1 117 ? -7.468 14.886 1.022 1.00 42.81 117 CYS A C 1
ATOM 908 O O . CYS A 1 117 ? -7.897 15.626 0.141 1.00 42.81 117 CYS A O 1
ATOM 910 N N . ILE A 1 118 ? -7.701 15.105 2.321 1.00 41.56 118 ILE A N 1
ATOM 911 C CA . ILE A 1 118 ? -8.302 16.306 2.906 1.00 41.56 118 ILE A CA 1
ATOM 912 C C . ILE A 1 118 ? -7.546 17.596 2.521 1.00 41.56 118 ILE A C 1
ATOM 914 O O . ILE A 1 118 ? -8.173 18.647 2.522 1.00 41.56 118 ILE A O 1
ATOM 918 N N . ILE A 1 119 ? -6.263 17.558 2.117 1.00 43.66 119 ILE A N 1
ATOM 919 C CA . ILE A 1 119 ? -5.443 18.790 2.048 1.00 43.66 119 ILE A CA 1
ATOM 920 C C . ILE A 1 119 ? -5.235 19.421 0.670 1.00 43.66 119 ILE A C 1
ATOM 922 O O . ILE A 1 119 ? -4.605 20.470 0.536 1.00 43.66 119 ILE A O 1
ATOM 926 N N . TYR A 1 120 ? -5.731 18.792 -0.394 1.00 34.91 120 TYR A N 1
ATOM 927 C CA . TYR A 1 120 ? -5.283 19.128 -1.752 1.00 34.91 120 TYR A CA 1
ATOM 928 C C . TYR A 1 120 ? -6.216 20.072 -2.535 1.00 34.91 120 TYR A C 1
ATOM 930 O O . TYR A 1 120 ? -5.863 20.515 -3.625 1.00 34.91 120 TYR A O 1
ATOM 938 N N . TYR A 1 121 ? -7.376 20.454 -1.988 1.00 33.12 121 TYR A N 1
ATOM 939 C CA . TYR A 1 121 ? -8.351 21.310 -2.689 1.00 33.12 121 TYR A CA 1
ATOM 940 C C . TYR A 1 121 ? -8.246 22.825 -2.396 1.00 33.12 121 TYR A C 1
ATOM 942 O O . TYR A 1 121 ? -9.142 23.574 -2.782 1.00 33.12 121 TYR A O 1
ATOM 950 N N . GLN A 1 122 ? -7.155 23.316 -1.782 1.00 34.22 122 GLN A N 1
ATOM 951 C CA . GLN A 1 122 ? -6.941 24.765 -1.542 1.00 34.22 122 GLN A CA 1
ATOM 952 C C . GLN A 1 122 ? -5.659 25.392 -2.136 1.00 34.22 122 GLN A C 1
ATOM 954 O O . GLN A 1 122 ? -5.362 26.552 -1.865 1.00 34.22 122 GLN A O 1
ATOM 959 N N . GLY A 1 123 ? -4.987 24.712 -3.069 1.00 34.19 123 GLY A N 1
ATOM 960 C CA . GLY A 1 123 ? -4.183 25.377 -4.103 1.00 34.19 123 GLY A CA 1
ATOM 961 C C . GLY A 1 123 ? -2.698 25.679 -3.819 1.00 34.19 123 GLY A C 1
ATOM 962 O O . GLY A 1 123 ? -2.281 26.042 -2.725 1.00 34.19 123 GLY A O 1
ATOM 963 N N . ILE A 1 124 ? -1.956 25.645 -4.935 1.00 35.28 124 ILE A N 1
ATOM 964 C CA . ILE A 1 124 ? -0.568 26.071 -5.209 1.00 35.28 124 ILE A CA 1
ATOM 965 C C . ILE A 1 124 ? 0.528 24.994 -5.064 1.00 35.28 124 ILE A C 1
ATOM 967 O O . ILE A 1 124 ? 0.673 24.290 -4.073 1.00 35.28 124 ILE A O 1
ATOM 971 N N . ILE A 1 125 ? 1.297 24.895 -6.150 1.00 36.66 125 ILE A N 1
ATOM 972 C CA . ILE A 1 125 ? 2.187 23.817 -6.584 1.00 36.66 125 ILE A CA 1
ATOM 973 C C . ILE A 1 125 ? 3.612 23.971 -6.004 1.00 36.66 125 ILE A C 1
ATOM 975 O O . ILE A 1 125 ? 4.109 25.093 -5.908 1.00 36.66 125 ILE A O 1
ATOM 979 N N . ASN A 1 126 ? 4.272 22.819 -5.761 1.00 33.84 126 ASN A N 1
ATOM 980 C CA . ASN A 1 126 ? 5.702 22.475 -5.992 1.00 33.84 126 ASN A CA 1
ATOM 981 C C . ASN A 1 126 ? 6.518 21.933 -4.790 1.00 33.84 126 ASN A C 1
ATOM 983 O O . ASN A 1 126 ? 7.395 22.621 -4.273 1.00 33.84 126 ASN A O 1
ATOM 987 N N . LEU A 1 127 ? 6.265 20.667 -4.407 1.00 30.95 127 LEU A N 1
ATOM 988 C CA . LEU A 1 127 ? 7.207 19.530 -4.181 1.00 30.95 127 LEU A CA 1
ATOM 989 C C . LEU A 1 127 ? 6.466 18.379 -3.440 1.00 30.95 127 LEU A C 1
ATOM 991 O O . LEU A 1 127 ? 5.468 18.661 -2.773 1.00 30.95 127 LEU A O 1
ATOM 995 N N . PRO A 1 128 ? 6.907 17.098 -3.525 1.00 35.22 128 PRO A N 1
ATOM 996 C CA . PRO A 1 128 ? 6.285 15.952 -2.853 1.00 35.22 128 PRO A CA 1
ATOM 997 C C . PRO A 1 128 ? 6.529 16.036 -1.340 1.00 35.22 128 PRO A C 1
ATOM 999 O O . PRO A 1 128 ? 7.449 15.452 -0.779 1.00 35.22 128 PRO A O 1
ATOM 1002 N N . ARG A 1 129 ? 5.702 16.847 -0.684 1.00 36.81 129 ARG A N 1
ATOM 1003 C CA . ARG A 1 129 ? 5.624 17.050 0.762 1.00 36.81 129 ARG A CA 1
ATOM 1004 C C . ARG A 1 129 ? 4.174 16.808 1.188 1.00 36.81 129 ARG A C 1
ATOM 1006 O O . ARG A 1 129 ? 3.441 17.724 1.549 1.00 36.81 129 ARG A O 1
ATOM 1013 N N . LYS A 1 130 ? 3.737 15.549 1.121 1.00 40.50 130 LYS A N 1
ATOM 1014 C CA . LYS A 1 130 ? 2.544 15.081 1.840 1.00 40.50 130 LYS A CA 1
ATOM 1015 C C . LYS A 1 130 ? 2.932 14.970 3.318 1.00 40.50 130 LYS A C 1
ATOM 1017 O O . LYS A 1 130 ? 3.502 13.954 3.683 1.00 40.50 130 LYS A O 1
ATOM 1022 N N . LEU A 1 131 ? 2.719 16.033 4.109 1.00 42.56 131 LEU A N 1
ATOM 1023 C CA . LEU A 1 131 ? 2.065 15.962 5.437 1.00 42.56 131 LEU A CA 1
ATOM 1024 C C . LEU A 1 131 ? 2.012 17.263 6.274 1.00 42.56 131 LEU A C 1
ATOM 1026 O O . LEU A 1 131 ? 1.593 17.199 7.425 1.00 42.56 131 LEU A O 1
ATOM 1030 N N . GLU A 1 132 ? 2.400 18.442 5.778 1.00 38.19 132 GLU A N 1
ATOM 1031 C CA . GLU A 1 132 ? 2.689 19.562 6.707 1.00 38.19 132 GLU A CA 1
ATOM 1032 C C . GLU A 1 132 ? 1.771 20.795 6.702 1.00 38.19 132 GLU A C 1
ATOM 1034 O O . GLU A 1 132 ? 2.003 21.684 7.525 1.00 38.19 132 GLU A O 1
ATOM 1039 N N . ASN A 1 133 ? 0.727 20.889 5.868 1.00 35.75 133 ASN A N 1
ATOM 1040 C CA . ASN A 1 133 ? 0.004 22.168 5.743 1.00 35.75 133 ASN A CA 1
ATOM 1041 C C . ASN A 1 133 ? -1.443 22.252 6.262 1.00 35.75 133 ASN A C 1
ATOM 1043 O O . ASN A 1 133 ? -1.821 23.365 6.618 1.00 35.75 133 ASN A O 1
ATOM 1047 N N . ASP A 1 134 ? -2.182 21.159 6.502 1.00 37.19 134 ASP A N 1
ATOM 1048 C CA . ASP A 1 134 ? -3.562 21.304 7.040 1.00 37.19 134 ASP A CA 1
ATOM 1049 C C . ASP A 1 134 ? -3.735 20.888 8.493 1.00 37.19 134 ASP A C 1
ATOM 1051 O O . ASP A 1 134 ? -4.655 21.360 9.162 1.00 37.19 134 ASP A O 1
ATOM 1055 N N . VAL A 1 135 ? -2.772 20.150 9.052 1.00 42.47 135 VAL A N 1
ATOM 1056 C CA . VAL A 1 135 ? -2.659 20.006 10.514 1.00 42.47 135 VAL A CA 1
ATOM 1057 C C . VAL A 1 135 ? -2.453 21.383 11.177 1.00 42.47 135 VAL A C 1
ATOM 1059 O O . VAL A 1 135 ? -2.660 21.533 12.376 1.00 42.47 135 VAL A O 1
ATOM 1062 N N . LYS A 1 136 ? -2.094 22.427 10.412 1.00 43.12 136 LYS A N 1
ATOM 1063 C CA . LYS A 1 136 ? -1.990 23.800 10.923 1.00 43.12 136 LYS A CA 1
ATOM 1064 C C . LYS A 1 136 ? -3.337 24.476 11.212 1.00 43.12 136 LYS A C 1
ATOM 1066 O O . LYS A 1 136 ? -3.328 25.393 12.028 1.00 43.12 136 LYS A O 1
ATOM 1071 N N . ASN A 1 137 ? -4.454 24.041 10.613 1.00 40.53 137 ASN A N 1
ATOM 1072 C CA . ASN A 1 137 ? -5.743 24.742 10.743 1.00 40.53 137 ASN A CA 1
ATOM 1073 C C . ASN A 1 137 ? -6.861 23.919 11.411 1.00 40.53 137 ASN A C 1
ATOM 1075 O O . ASN A 1 137 ? -7.716 24.522 12.055 1.00 40.53 137 ASN A O 1
ATOM 1079 N N . ASP A 1 138 ? -6.834 22.581 11.345 1.00 53.78 138 ASP A N 1
ATOM 1080 C CA . ASP A 1 138 ? -7.727 21.718 12.136 1.00 53.78 138 ASP A CA 1
ATOM 1081 C C . ASP A 1 138 ? -7.009 20.425 12.561 1.00 53.78 138 ASP A C 1
ATOM 1083 O O . ASP A 1 138 ? -6.945 19.431 11.837 1.00 53.78 138 ASP A O 1
ATOM 1087 N N . THR A 1 139 ? -6.445 20.435 13.770 1.00 58.09 139 THR A N 1
ATOM 1088 C CA . THR A 1 139 ? -5.770 19.272 14.363 1.00 58.09 139 THR A CA 1
ATOM 1089 C C . THR A 1 139 ? -6.742 18.169 14.784 1.00 58.09 139 THR A C 1
ATOM 1091 O O . THR A 1 139 ? -6.291 17.120 15.241 1.00 58.09 139 THR A O 1
ATOM 1094 N N . SER A 1 140 ? -8.061 18.358 14.637 1.00 66.69 140 SER A N 1
ATOM 1095 C CA . SER A 1 140 ? -9.042 17.379 15.105 1.00 66.69 140 SER A CA 1
ATOM 1096 C C . SER A 1 140 ? -8.990 16.054 14.366 1.00 66.69 140 SER A C 1
ATOM 1098 O O . SER A 1 140 ? -9.241 15.019 14.979 1.00 66.69 140 SER A O 1
ATOM 1100 N N . ALA A 1 141 ? -8.561 16.035 13.102 1.00 66.44 141 ALA A N 1
ATOM 1101 C CA . ALA A 1 141 ? -8.463 14.808 12.315 1.00 66.44 141 ALA A CA 1
ATOM 1102 C C . ALA A 1 141 ? -7.537 13.747 12.949 1.00 66.44 141 ALA A C 1
ATOM 1104 O O . ALA A 1 141 ? -7.845 12.556 12.886 1.00 66.44 141 ALA A O 1
ATOM 1105 N N . THR A 1 142 ? -6.451 14.150 13.628 1.00 71.56 142 THR A N 1
ATOM 1106 C CA . THR A 1 142 ? -5.468 13.211 14.212 1.00 71.56 142 THR A CA 1
ATOM 1107 C C . THR A 1 142 ? -5.970 12.491 15.462 1.00 71.56 142 THR A C 1
ATOM 1109 O O . THR A 1 142 ? -5.344 11.525 15.896 1.00 71.56 142 THR A O 1
ATOM 1112 N N . PHE A 1 143 ? -7.086 12.936 16.046 1.00 77.81 143 PHE A N 1
ATOM 1113 C CA . PHE A 1 143 ? -7.720 12.285 17.196 1.00 77.81 143 PHE A CA 1
ATOM 1114 C C . PHE A 1 143 ? -9.200 11.934 16.981 1.00 77.81 143 PHE A C 1
ATOM 1116 O O . PHE A 1 143 ? -9.704 11.046 17.662 1.00 77.81 143 PHE A O 1
ATOM 1123 N N . ARG A 1 144 ? -9.885 12.563 16.016 1.00 83.25 144 ARG A N 1
ATOM 1124 C CA . ARG A 1 144 ? -11.243 12.209 15.572 1.00 83.25 144 ARG A CA 1
ATOM 1125 C C . ARG A 1 144 ? -11.230 10.985 14.664 1.00 83.25 144 ARG A C 1
ATOM 1127 O O . ARG A 1 144 ? -12.122 10.146 14.763 1.00 83.25 144 ARG A O 1
ATOM 1134 N N . THR A 1 145 ? -10.246 10.896 13.770 1.00 87.19 145 THR A N 1
ATOM 1135 C CA . THR A 1 145 ? -10.118 9.786 12.821 1.00 87.19 145 THR A CA 1
ATOM 1136 C C . THR A 1 145 ? -8.702 9.199 12.782 1.00 87.19 145 THR A C 1
ATOM 1138 O O . THR A 1 145 ? -8.067 9.203 11.722 1.00 87.19 145 THR A O 1
ATOM 1141 N N . PRO A 1 146 ? -8.141 8.761 13.927 1.00 91.19 146 PRO A N 1
ATOM 1142 C CA . PRO A 1 146 ? -6.766 8.286 13.978 1.00 91.19 146 PRO A CA 1
ATOM 1143 C C . PRO A 1 146 ? -6.602 6.981 13.188 1.00 91.19 146 PRO A C 1
ATOM 1145 O O . PRO A 1 146 ? -7.328 6.011 13.406 1.00 91.19 146 PRO A O 1
ATOM 1148 N N . VAL A 1 147 ? -5.598 6.952 12.310 1.00 92.94 147 VAL A N 1
ATOM 1149 C CA . VAL A 1 147 ? -5.093 5.736 11.661 1.00 92.94 147 VAL A CA 1
ATOM 1150 C C . VAL A 1 147 ? -3.771 5.376 12.327 1.00 92.94 147 VAL A C 1
ATOM 1152 O O . VAL A 1 147 ? -2.823 6.161 12.274 1.00 92.94 147 VAL A O 1
ATOM 1155 N N . ILE A 1 148 ? -3.731 4.221 12.990 1.00 96.62 148 ILE A N 1
ATOM 1156 C CA . ILE A 1 148 ? -2.609 3.788 13.822 1.00 96.62 148 ILE A CA 1
ATOM 1157 C C . ILE A 1 148 ? -2.082 2.438 13.326 1.00 96.62 148 ILE A C 1
ATOM 1159 O O . ILE A 1 148 ? -2.833 1.466 13.234 1.00 96.62 148 ILE A O 1
ATOM 1163 N N . VAL A 1 149 ? -0.778 2.376 13.044 1.00 98.06 149 VAL A N 1
ATOM 1164 C CA . VAL A 1 149 ? -0.053 1.138 12.723 1.00 98.06 149 VAL A CA 1
ATOM 1165 C C . VAL A 1 149 ? 0.825 0.737 13.907 1.00 98.06 149 VAL A C 1
ATOM 1167 O O . VAL A 1 149 ? 1.689 1.501 14.333 1.00 98.06 149 VAL A O 1
ATOM 1170 N N . MET A 1 150 ? 0.624 -0.474 14.425 1.00 97.81 150 MET A N 1
ATOM 1171 C CA . MET A 1 150 ? 1.378 -1.034 15.545 1.00 97.81 150 MET A CA 1
ATOM 1172 C C . MET A 1 150 ? 2.556 -1.890 15.050 1.00 97.81 150 MET A C 1
ATOM 1174 O O . MET A 1 150 ? 2.337 -2.886 14.350 1.00 97.81 150 MET A O 1
ATOM 1178 N N . PRO A 1 151 ? 3.806 -1.554 15.418 1.00 97.31 151 PRO A N 1
ATOM 1179 C CA . PRO A 1 151 ? 4.972 -2.349 15.054 1.00 97.31 151 PRO A CA 1
ATOM 1180 C C . PRO A 1 151 ? 4.951 -3.749 15.673 1.00 97.31 151 PRO A C 1
ATOM 1182 O O . PRO A 1 151 ? 4.801 -3.914 16.881 1.00 97.31 151 PRO A O 1
ATOM 1185 N N . GLY A 1 152 ? 5.198 -4.759 14.850 1.00 97.44 152 GLY A N 1
ATOM 1186 C CA . GLY A 1 152 ? 5.348 -6.151 15.252 1.00 97.44 152 GLY A CA 1
ATOM 1187 C C . GLY A 1 152 ? 4.040 -6.904 15.481 1.00 97.44 152 GLY A C 1
ATOM 1188 O O . GLY A 1 152 ? 4.113 -8.094 15.789 1.00 97.44 152 GLY A O 1
ATOM 1189 N N . VAL A 1 153 ? 2.887 -6.247 15.336 1.00 98.44 153 VAL A N 1
ATOM 1190 C CA . VAL A 1 153 ? 1.560 -6.844 15.544 1.00 98.44 153 VAL A CA 1
ATOM 1191 C C . VAL A 1 153 ? 1.029 -7.426 14.234 1.00 98.44 153 VAL A C 1
ATOM 1193 O O . VAL A 1 153 ? 1.215 -6.822 13.177 1.00 98.44 153 VAL A O 1
ATOM 1196 N N . ASN A 1 154 ? 0.378 -8.587 14.301 1.00 97.31 154 ASN A N 1
ATOM 1197 C CA . ASN A 1 154 ? -0.256 -9.252 13.157 1.00 97.31 154 ASN A CA 1
ATOM 1198 C C . ASN A 1 154 ? -1.799 -9.219 13.236 1.00 97.31 154 ASN A C 1
ATOM 1200 O O . ASN A 1 154 ? -2.359 -8.659 14.178 1.00 97.31 154 ASN A O 1
ATOM 1204 N N . HIS A 1 155 ? -2.494 -9.806 12.258 1.00 97.31 155 HIS A N 1
ATOM 1205 C CA . HIS A 1 155 ? -3.960 -9.778 12.173 1.00 97.31 155 HIS A CA 1
ATOM 1206 C C . HIS A 1 155 ? -4.649 -10.488 13.345 1.00 97.31 155 HIS A C 1
ATOM 1208 O O . HIS A 1 155 ? -5.632 -9.996 13.904 1.00 97.31 155 HIS A O 1
ATOM 1214 N N . GLY A 1 156 ? -4.147 -11.672 13.705 1.00 96.31 156 GLY A N 1
ATOM 1215 C CA . GLY A 1 156 ? -4.750 -12.538 14.715 1.00 96.31 156 GLY A CA 1
ATOM 1216 C C . GLY A 1 156 ? -4.637 -11.989 16.136 1.00 96.31 156 GLY A C 1
ATOM 1217 O O . GLY A 1 156 ? -5.495 -12.264 16.967 1.00 96.31 156 GLY A O 1
ATOM 1218 N N . GLN A 1 157 ? -3.630 -11.155 16.413 1.00 97.50 157 GLN A N 1
ATOM 1219 C CA . GLN A 1 157 ? -3.423 -10.532 17.725 1.00 97.50 157 GLN A CA 1
ATOM 1220 C C . GLN A 1 157 ? -4.483 -9.490 18.112 1.00 97.50 157 GLN A C 1
ATOM 1222 O O . GLN A 1 157 ? -4.495 -9.032 19.251 1.00 97.50 157 GLN A O 1
ATOM 1227 N N . PHE A 1 158 ? -5.389 -9.132 17.202 1.00 97.12 158 PHE A N 1
ATOM 1228 C CA . PHE A 1 158 ? -6.573 -8.325 17.512 1.00 97.12 158 PHE A CA 1
ATOM 1229 C C . PHE A 1 158 ? -7.739 -9.134 18.087 1.00 97.12 158 PHE A C 1
ATOM 1231 O O . PHE A 1 158 ? -8.744 -8.557 18.498 1.00 97.12 158 PHE A O 1
ATOM 1238 N N . ALA A 1 159 ? -7.599 -10.456 18.125 1.00 93.50 159 ALA A N 1
ATOM 1239 C CA . ALA A 1 159 ? -8.534 -11.383 18.733 1.00 93.50 159 ALA A CA 1
ATOM 1240 C C . ALA A 1 159 ? -7.815 -12.235 19.795 1.00 93.50 159 ALA A C 1
ATOM 1242 O O . ALA A 1 159 ? -6.627 -12.058 20.080 1.00 93.50 159 ALA A O 1
ATOM 1243 N N . SER A 1 160 ? -8.559 -13.153 20.407 1.00 89.88 160 SER A N 1
ATOM 1244 C CA . SER A 1 160 ? -8.037 -14.160 21.333 1.00 89.88 160 SER A CA 1
ATOM 1245 C C . SER A 1 160 ? -8.521 -15.543 20.913 1.00 89.88 160 SER A C 1
ATOM 1247 O O . SER A 1 160 ? -9.552 -15.681 20.254 1.00 89.88 160 SER A O 1
ATOM 1249 N N . GLY A 1 161 ? -7.803 -16.581 21.334 1.00 89.06 161 GLY A N 1
ATOM 1250 C CA . GLY A 1 161 ? -8.182 -17.967 21.063 1.00 89.06 161 GLY A CA 1
ATOM 1251 C C . GLY A 1 161 ? -7.708 -18.484 19.704 1.00 89.06 161 GLY A C 1
ATOM 1252 O O . GLY A 1 161 ? -6.755 -17.978 19.113 1.00 89.06 161 GLY A O 1
ATOM 1253 N N . LEU A 1 162 ? -8.333 -19.568 19.237 1.00 88.81 162 LEU A N 1
ATOM 1254 C CA . LEU A 1 162 ? -7.927 -20.234 18.001 1.00 88.81 162 LEU A CA 1
ATOM 1255 C C . LEU A 1 162 ? -8.376 -19.421 16.783 1.00 88.81 162 LEU A C 1
ATOM 1257 O O . LEU A 1 162 ? -9.567 -19.195 16.588 1.00 88.81 162 LEU A O 1
ATOM 1261 N N . MET A 1 163 ? -7.420 -19.028 15.943 1.00 90.38 163 MET A N 1
ATOM 1262 C CA . MET A 1 163 ? -7.723 -18.270 14.731 1.00 90.38 163 MET A CA 1
ATOM 1263 C C . MET A 1 163 ? -8.406 -19.139 13.665 1.00 90.38 163 MET A C 1
ATOM 1265 O O . MET A 1 163 ? -8.012 -20.298 13.482 1.00 90.38 163 MET A O 1
ATOM 1269 N N . PRO A 1 164 ? -9.374 -18.586 12.904 1.00 89.12 164 PRO A N 1
ATOM 1270 C CA . PRO A 1 164 ? -9.966 -19.274 11.764 1.00 89.12 164 PRO A CA 1
ATOM 1271 C C . PRO A 1 164 ? -8.900 -19.730 10.755 1.00 89.12 164 PRO A C 1
ATOM 1273 O O . PRO A 1 164 ? -7.888 -19.040 10.589 1.00 89.12 164 PRO A O 1
ATOM 1276 N N . PRO A 1 165 ? -9.123 -20.833 10.011 1.00 88.81 165 PRO A N 1
ATOM 1277 C CA . PRO A 1 165 ? -8.131 -21.369 9.079 1.00 88.81 165 PRO A CA 1
ATOM 1278 C C . PRO A 1 165 ? -7.599 -20.349 8.065 1.00 88.81 165 PRO A C 1
ATOM 1280 O O . PRO A 1 165 ? -6.410 -20.374 7.762 1.00 88.81 165 PRO A O 1
ATOM 1283 N N . ASN A 1 166 ? -8.443 -19.432 7.571 1.00 87.31 166 ASN A N 1
ATOM 1284 C CA . ASN A 1 166 ? -8.011 -18.380 6.644 1.00 87.31 166 ASN A CA 1
ATOM 1285 C C . ASN A 1 166 ? -6.981 -17.434 7.283 1.00 87.31 166 ASN A C 1
ATOM 1287 O O . ASN A 1 166 ? -5.933 -17.172 6.698 1.00 87.31 166 ASN A O 1
ATOM 1291 N N . VAL A 1 167 ? -7.249 -16.986 8.513 1.00 90.94 167 VAL A N 1
ATOM 1292 C CA . VAL A 1 167 ? -6.349 -16.109 9.274 1.00 90.94 167 VAL A CA 1
ATOM 1293 C C . VAL A 1 167 ? -5.056 -16.848 9.603 1.00 90.94 167 VAL A C 1
ATOM 1295 O O . VAL A 1 167 ? -3.976 -16.371 9.279 1.00 90.94 167 VAL A O 1
ATOM 1298 N N . ALA A 1 168 ? -5.149 -18.062 10.153 1.00 89.75 168 ALA A N 1
ATOM 1299 C CA . ALA A 1 168 ? -3.976 -18.868 10.495 1.00 89.75 168 ALA A CA 1
ATOM 1300 C C . ALA A 1 168 ? -3.071 -19.163 9.282 1.00 89.75 168 ALA A C 1
ATOM 1302 O O . ALA A 1 168 ? -1.863 -19.339 9.438 1.00 89.75 168 ALA A O 1
ATOM 1303 N N . LYS A 1 169 ? -3.654 -19.227 8.078 1.00 87.62 169 LYS A N 1
ATOM 1304 C CA . LYS A 1 169 ? -2.945 -19.480 6.822 1.00 87.62 169 LYS A CA 1
ATOM 1305 C C . LYS A 1 169 ? -2.271 -18.221 6.259 1.00 87.62 169 LYS A C 1
ATOM 1307 O O . LYS A 1 169 ? -1.129 -18.298 5.807 1.00 87.62 169 LYS A O 1
ATOM 1312 N N . HIS A 1 170 ? -2.966 -17.087 6.224 1.00 89.81 170 HIS A N 1
ATOM 1313 C CA . HIS A 1 170 ? -2.502 -15.904 5.486 1.00 89.81 170 HIS A CA 1
ATOM 1314 C C . HIS A 1 170 ? -1.853 -14.823 6.356 1.00 89.81 170 HIS A C 1
ATOM 1316 O O . HIS A 1 170 ? -1.215 -13.923 5.807 1.00 89.81 170 HIS A O 1
ATOM 1322 N N . ASP A 1 171 ? -1.973 -14.915 7.679 1.00 93.94 171 ASP A N 1
ATOM 1323 C CA . ASP A 1 171 ? -1.367 -13.957 8.597 1.00 93.94 171 ASP A CA 1
ATOM 1324 C C . ASP A 1 171 ? 0.146 -14.176 8.764 1.00 93.94 171 ASP A C 1
ATOM 1326 O O . ASP A 1 171 ? 0.682 -15.263 8.523 1.00 93.94 171 ASP A O 1
ATOM 1330 N N . LEU A 1 172 ? 0.861 -13.128 9.174 1.00 95.38 172 LEU A N 1
ATOM 1331 C CA . LEU A 1 172 ? 2.307 -13.194 9.362 1.00 95.38 172 LEU A CA 1
ATOM 1332 C C . LEU A 1 172 ? 2.650 -13.548 10.805 1.00 95.38 172 LEU A C 1
ATOM 1334 O O . LEU A 1 172 ? 1.906 -13.284 11.747 1.00 95.38 172 LEU A O 1
ATOM 1338 N N . LYS A 1 173 ? 3.844 -14.110 11.002 1.00 95.06 173 LYS A N 1
ATOM 1339 C CA . LYS A 1 173 ? 4.377 -14.337 12.347 1.00 95.06 173 LYS A CA 1
ATOM 1340 C C . LYS A 1 173 ? 4.651 -12.986 13.034 1.00 95.06 173 LYS A C 1
ATOM 1342 O O . LYS A 1 173 ? 5.484 -12.241 12.508 1.00 95.06 173 LYS A O 1
ATOM 1347 N N . PRO A 1 174 ? 4.062 -12.698 14.207 1.00 96.38 174 PRO A N 1
ATOM 1348 C CA . PRO A 1 174 ? 4.271 -11.431 14.895 1.00 96.38 174 PRO A CA 1
ATOM 1349 C C . PRO A 1 174 ? 5.668 -11.364 15.523 1.00 96.38 174 PRO A C 1
ATOM 1351 O O . PRO A 1 174 ? 6.333 -12.386 15.731 1.00 96.38 174 PRO A O 1
ATOM 1354 N N . ASP A 1 175 ? 6.107 -10.146 15.833 1.00 97.06 175 ASP A N 1
ATOM 1355 C CA . ASP A 1 175 ? 7.356 -9.888 16.559 1.00 97.06 175 ASP A CA 1
ATOM 1356 C C . ASP A 1 175 ? 7.121 -9.597 18.051 1.00 97.06 175 ASP A C 1
ATOM 1358 O O . ASP A 1 175 ? 8.073 -9.627 18.834 1.00 97.06 175 ASP A O 1
ATOM 1362 N N . VAL A 1 176 ? 5.875 -9.324 18.451 1.00 97.75 176 VAL A N 1
ATOM 1363 C CA . VAL A 1 176 ? 5.483 -9.087 19.848 1.00 97.75 176 VAL A CA 1
ATOM 1364 C C . VAL A 1 176 ? 4.618 -10.222 20.389 1.00 97.75 176 VAL A C 1
ATOM 1366 O O . VAL A 1 176 ? 4.035 -10.996 19.630 1.00 97.75 176 VAL A O 1
ATOM 1369 N N . THR A 1 177 ? 4.539 -10.332 21.715 1.00 97.44 177 THR A N 1
ATOM 1370 C CA . THR A 1 177 ? 3.633 -11.272 22.388 1.00 97.44 177 THR A CA 1
ATOM 1371 C C . THR A 1 177 ? 2.180 -10.816 22.264 1.00 97.44 177 THR A C 1
ATOM 1373 O O . THR A 1 177 ? 1.908 -9.631 22.085 1.00 97.44 177 THR A O 1
ATOM 1376 N N . GLU A 1 178 ? 1.245 -11.758 22.394 1.00 96.31 178 GLU A N 1
ATOM 1377 C CA . GLU A 1 178 ? -0.195 -11.471 22.434 1.00 96.31 178 GLU A CA 1
ATOM 1378 C C . GLU A 1 178 ? -0.549 -10.480 23.555 1.00 96.31 178 GLU A C 1
ATOM 1380 O O . GLU A 1 178 ? -1.212 -9.484 23.297 1.00 96.31 178 GLU A O 1
ATOM 1385 N N . GLU A 1 179 ? 0.012 -10.665 24.756 1.00 97.12 179 GLU A N 1
ATOM 1386 C CA . GLU A 1 179 ? -0.174 -9.749 25.892 1.00 97.12 179 GLU A CA 1
ATOM 1387 C C . GLU A 1 179 ? 0.242 -8.305 25.564 1.00 97.12 179 GLU A C 1
ATOM 1389 O O . GLU A 1 179 ? -0.494 -7.364 25.854 1.00 97.12 179 GLU A O 1
ATOM 1394 N N . ASN A 1 180 ? 1.392 -8.118 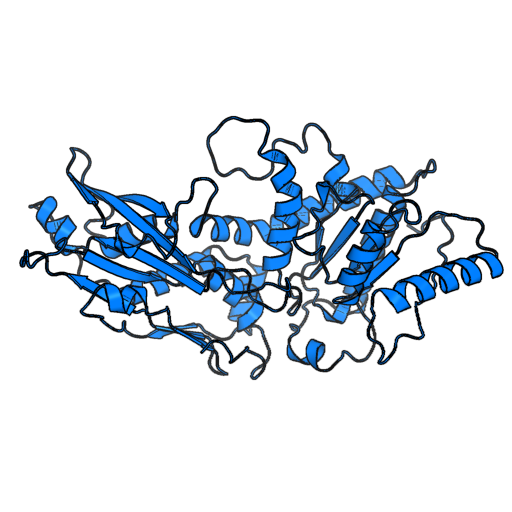24.906 1.00 97.88 180 ASN A N 1
ATOM 1395 C CA . ASN A 1 180 ? 1.866 -6.790 24.518 1.00 97.88 180 ASN A CA 1
ATOM 1396 C C . ASN A 1 180 ? 0.968 -6.172 23.431 1.00 97.88 180 ASN A C 1
ATOM 1398 O O . ASN A 1 180 ? 0.618 -4.994 23.511 1.00 97.88 180 ASN A O 1
ATOM 1402 N N . ALA A 1 181 ? 0.551 -6.963 22.438 1.00 98.12 181 ALA A N 1
ATOM 1403 C CA . ALA A 1 181 ? -0.381 -6.495 21.417 1.00 98.12 181 ALA A CA 1
ATOM 1404 C C . ALA A 1 181 ? -1.720 -6.057 22.037 1.00 98.12 181 ALA A C 1
ATOM 1406 O O . ALA A 1 181 ? -2.190 -4.953 21.765 1.00 98.12 181 ALA A O 1
ATOM 1407 N N . HIS A 1 182 ? -2.300 -6.866 22.929 1.00 97.88 182 HIS A N 1
ATOM 1408 C CA . HIS A 1 182 ? -3.541 -6.539 23.638 1.00 97.88 182 HIS A CA 1
ATOM 1409 C C . HIS A 1 182 ? -3.395 -5.304 24.529 1.00 97.88 182 HIS A C 1
ATOM 1411 O O . HIS A 1 182 ? -4.293 -4.461 24.553 1.00 97.88 182 HIS A O 1
ATOM 1417 N N . GLU A 1 183 ? -2.259 -5.136 25.211 1.00 97.31 183 GLU A N 1
ATOM 1418 C CA . GLU A 1 183 ? -1.978 -3.926 25.984 1.00 97.31 183 GLU A CA 1
ATOM 1419 C C . GLU A 1 183 ? -1.979 -2.679 25.082 1.00 97.31 183 GLU A C 1
ATOM 1421 O O . GLU A 1 183 ? -2.653 -1.693 25.397 1.00 97.31 183 GLU A O 1
ATOM 1426 N N . GLN A 1 184 ? -1.299 -2.719 23.930 1.00 97.19 184 GLN A N 1
ATOM 1427 C CA . GLN A 1 184 ? -1.303 -1.617 22.959 1.00 97.19 184 GLN A CA 1
ATOM 1428 C C . GLN A 1 184 ? -2.717 -1.319 22.435 1.00 97.19 184 GLN A C 1
ATOM 1430 O O . GLN A 1 184 ? -3.159 -0.168 22.492 1.00 97.19 184 GLN A O 1
ATOM 1435 N N . ILE A 1 185 ? -3.457 -2.347 22.006 1.00 97.75 185 ILE A N 1
ATOM 1436 C CA . ILE A 1 185 ? -4.841 -2.221 21.520 1.00 97.75 185 ILE A CA 1
ATOM 1437 C C . ILE A 1 185 ? -5.736 -1.583 22.587 1.00 97.75 185 ILE A C 1
ATOM 1439 O O . ILE A 1 185 ? -6.507 -0.664 22.287 1.00 97.75 185 ILE A O 1
ATOM 1443 N N . SER A 1 186 ? -5.610 -2.020 23.842 1.00 96.06 186 SER A N 1
ATOM 1444 C CA . SER A 1 186 ? -6.388 -1.487 24.963 1.00 96.06 186 SER A CA 1
ATOM 1445 C C . SER A 1 186 ? -6.069 -0.014 25.240 1.00 96.06 186 SER A C 1
ATOM 1447 O O . SER A 1 186 ? -6.979 0.783 25.477 1.00 96.06 186 SER A O 1
ATOM 1449 N N . ASN A 1 187 ? -4.793 0.380 25.147 1.00 95.81 187 ASN A N 1
ATOM 1450 C CA . ASN A 1 187 ? -4.355 1.756 25.356 1.00 95.81 187 ASN A CA 1
ATOM 1451 C C . ASN A 1 187 ? -4.911 2.692 24.275 1.00 95.81 187 ASN A C 1
ATOM 1453 O O . ASN A 1 187 ? -5.466 3.737 24.617 1.00 95.81 187 ASN A O 1
ATOM 1457 N N . TYR A 1 188 ? -4.838 2.301 23.000 1.00 97.25 188 TYR A N 1
ATOM 1458 C CA . TYR A 1 188 ? -5.394 3.097 21.901 1.00 97.25 188 TYR A CA 1
ATOM 1459 C C . TYR A 1 188 ? -6.916 3.175 21.945 1.00 97.25 188 TYR A C 1
ATOM 1461 O O . TYR A 1 188 ? -7.480 4.255 21.786 1.00 97.25 188 TYR A O 1
ATOM 1469 N N . THR A 1 189 ? -7.577 2.061 22.259 1.00 96.19 189 THR A N 1
ATOM 1470 C CA . THR A 1 189 ? -9.030 2.006 22.460 1.00 96.19 189 THR A CA 1
ATOM 1471 C C . THR A 1 189 ? -9.476 2.956 23.566 1.00 96.19 189 THR A C 1
ATOM 1473 O O . THR A 1 189 ? -10.378 3.770 23.362 1.00 96.19 189 THR A O 1
ATOM 1476 N N . ARG A 1 190 ? -8.806 2.910 24.725 1.00 94.25 190 ARG A N 1
ATOM 1477 C CA . ARG A 1 190 ? -9.061 3.829 25.837 1.00 94.25 190 ARG A CA 1
ATOM 1478 C C . ARG A 1 190 ? -8.890 5.278 25.393 1.00 94.25 190 ARG A C 1
ATOM 1480 O O . ARG A 1 190 ? -9.770 6.093 25.655 1.00 94.25 190 ARG A O 1
ATOM 1487 N N . ASP A 1 191 ? -7.766 5.607 24.763 1.00 94.25 191 ASP A N 1
ATOM 1488 C CA . ASP A 1 191 ? -7.455 6.987 24.395 1.00 94.25 191 ASP A CA 1
ATOM 1489 C C . ASP A 1 191 ? -8.461 7.521 23.363 1.00 94.25 191 ASP A C 1
ATOM 1491 O O . ASP A 1 191 ? -8.970 8.631 23.511 1.00 94.25 191 ASP A O 1
ATOM 1495 N N . PHE A 1 192 ? -8.850 6.714 22.378 1.00 95.12 192 PHE A N 1
ATOM 1496 C CA . PHE A 1 192 ? -9.876 7.093 21.409 1.00 95.12 192 PHE A CA 1
ATOM 1497 C C . PHE A 1 192 ? -11.238 7.364 22.054 1.00 95.12 192 PHE A C 1
ATOM 1499 O O . PHE A 1 192 ? -11.839 8.411 21.801 1.00 95.12 192 PHE A O 1
ATOM 1506 N N . ILE A 1 193 ? -11.700 6.479 22.943 1.00 93.75 193 ILE A N 1
ATOM 1507 C CA . ILE A 1 193 ? -12.949 6.685 23.689 1.00 93.75 193 ILE A CA 1
ATOM 1508 C C . ILE A 1 193 ? -12.863 7.980 24.510 1.00 93.75 193 ILE A C 1
ATOM 1510 O O . ILE A 1 193 ? -13.742 8.834 24.413 1.00 93.75 193 ILE A O 1
ATOM 1514 N N . LEU A 1 194 ? -11.783 8.176 25.274 1.00 92.00 194 LEU A N 1
ATOM 1515 C CA . LEU A 1 194 ? -11.601 9.359 26.124 1.00 92.00 194 LEU A CA 1
ATOM 1516 C C . LEU A 1 194 ? -11.523 10.672 25.341 1.00 92.00 194 LEU A C 1
ATOM 1518 O O . LEU A 1 194 ? -11.990 11.692 25.849 1.00 92.00 194 LEU A O 1
ATOM 1522 N N . ALA A 1 195 ? -10.926 10.656 24.148 1.00 90.56 195 ALA A N 1
ATOM 1523 C CA . ALA A 1 195 ? -10.844 11.812 23.261 1.00 90.56 195 ALA A CA 1
ATOM 1524 C C . ALA A 1 195 ? -12.192 12.149 22.599 1.00 90.56 195 ALA A C 1
ATOM 1526 O O . ALA A 1 195 ? -12.402 13.292 22.201 1.00 90.56 195 ALA A O 1
ATOM 1527 N N . THR A 1 196 ? -13.093 11.169 22.498 1.00 90.38 196 THR A N 1
ATOM 1528 C CA . THR A 1 196 ? -14.362 11.281 21.764 1.00 90.38 196 THR A CA 1
ATOM 1529 C C . THR A 1 196 ? -15.568 11.586 22.661 1.00 90.38 196 THR A C 1
ATOM 1531 O O . THR A 1 196 ? -16.590 12.080 22.186 1.00 90.38 196 THR A O 1
ATOM 1534 N N . LEU A 1 197 ? -15.484 11.298 23.963 1.00 88.44 197 LEU A N 1
ATOM 1535 C CA . LEU A 1 197 ? -16.589 11.539 24.892 1.00 88.44 197 LEU A CA 1
ATOM 1536 C C . LEU A 1 197 ? -16.972 13.039 24.972 1.00 88.44 197 LEU A C 1
ATOM 1538 O O . LEU A 1 197 ? -16.087 13.883 25.099 1.00 88.44 197 LEU A O 1
ATOM 1542 N N . PRO A 1 198 ? -18.278 13.378 24.946 1.00 72.62 198 PRO A N 1
ATOM 1543 C CA . PRO A 1 198 ? -18.760 14.764 24.877 1.00 72.62 198 PRO A CA 1
ATOM 1544 C C . PRO A 1 198 ? -18.737 15.536 26.211 1.00 72.62 198 PRO A C 1
ATOM 1546 O O . PRO A 1 198 ? -18.828 16.763 26.203 1.00 72.62 198 PRO A O 1
ATOM 1549 N N . ASP A 1 199 ? -18.633 14.850 27.352 1.00 69.94 199 ASP A N 1
ATOM 1550 C CA . ASP A 1 199 ? -18.608 15.474 28.682 1.00 69.94 199 ASP A CA 1
ATOM 1551 C C . ASP A 1 199 ? -17.216 16.040 29.019 1.00 69.94 199 ASP A C 1
ATOM 1553 O O . ASP A 1 199 ? -16.219 15.553 28.480 1.00 69.94 199 ASP A O 1
ATOM 1557 N N . PRO A 1 200 ? -17.091 17.026 29.936 1.00 68.12 200 PRO A N 1
ATOM 1558 C CA . PRO A 1 200 ? -15.793 17.498 30.413 1.00 68.12 200 PRO A CA 1
ATOM 1559 C C . PRO A 1 200 ? -15.028 16.364 31.109 1.00 68.12 200 PRO A C 1
ATOM 1561 O O . PRO A 1 200 ? -15.125 16.138 32.314 1.00 68.12 200 PRO A O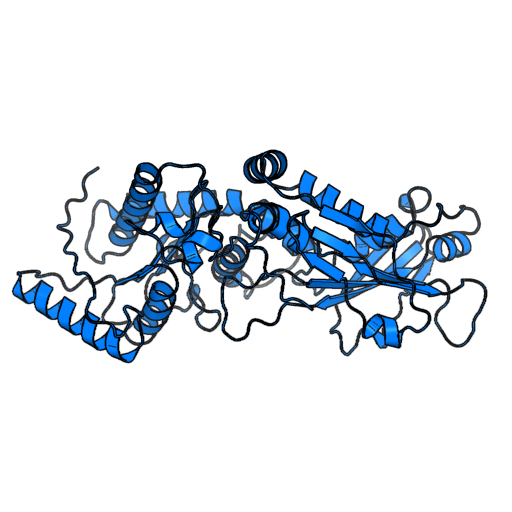 1
ATOM 1564 N N . ASN A 1 201 ? -14.246 15.645 30.313 1.00 76.94 201 ASN A N 1
ATOM 1565 C CA . ASN A 1 201 ? -13.378 14.568 30.732 1.00 76.94 201 ASN A CA 1
ATOM 1566 C C . ASN A 1 201 ? -11.958 15.130 30.925 1.00 76.94 201 ASN A C 1
ATOM 1568 O O . ASN A 1 201 ? -11.325 15.529 29.941 1.00 76.94 201 ASN A O 1
ATOM 1572 N N . PRO A 1 202 ? -11.404 15.141 32.154 1.00 83.62 202 PRO A N 1
ATOM 1573 C CA . PRO A 1 202 ? -10.076 15.705 32.407 1.00 83.62 202 PRO A CA 1
ATOM 1574 C C . PRO A 1 202 ? -8.948 14.950 31.682 1.00 83.62 202 PRO A C 1
ATOM 1576 O O . PRO A 1 202 ? -7.855 15.492 31.527 1.00 83.62 202 PRO A O 1
ATOM 1579 N N . TYR A 1 203 ? -9.210 13.734 31.190 1.00 87.94 203 TYR A N 1
ATOM 1580 C CA . TYR A 1 203 ? -8.245 12.922 30.444 1.00 87.94 203 TYR A CA 1
ATOM 1581 C C . TYR A 1 203 ? -8.306 13.129 28.925 1.00 87.94 203 TYR A C 1
ATOM 1583 O O . TYR A 1 203 ? -7.393 12.683 28.231 1.00 87.94 203 TYR A O 1
ATOM 1591 N N . ALA A 1 204 ? -9.323 13.822 28.395 1.00 88.44 204 ALA A N 1
ATOM 1592 C CA . ALA A 1 204 ? -9.523 13.974 26.951 1.00 88.44 204 ALA A CA 1
ATOM 1593 C C . ALA A 1 204 ? -8.301 14.604 26.271 1.00 88.44 204 ALA A C 1
ATOM 1595 O O . ALA A 1 204 ? -7.797 14.084 25.280 1.00 88.44 204 ALA A O 1
ATOM 1596 N N . LYS A 1 205 ? -7.741 15.668 26.863 1.00 88.50 205 LYS A N 1
ATOM 1597 C CA . LYS A 1 205 ? -6.554 16.344 26.321 1.00 88.50 205 LYS A CA 1
ATOM 1598 C C . LYS A 1 205 ? -5.332 15.421 26.259 1.00 88.50 205 LYS A C 1
ATOM 1600 O O . LYS A 1 205 ? -4.602 15.445 25.274 1.00 88.50 205 LYS A O 1
ATOM 1605 N N . GLN A 1 206 ? -5.102 14.612 27.295 1.00 90.88 206 GLN A N 1
ATOM 1606 C CA . GLN A 1 206 ? -3.985 13.663 27.310 1.00 90.88 206 GLN A CA 1
ATOM 1607 C C . GLN A 1 206 ? -4.177 12.567 26.256 1.00 90.88 206 GLN A C 1
ATOM 1609 O O . GLN A 1 206 ? -3.228 12.214 25.558 1.00 90.88 206 GLN A O 1
ATOM 1614 N N . ALA A 1 207 ? -5.403 12.071 26.115 1.00 92.25 207 ALA A N 1
ATOM 1615 C CA . ALA A 1 207 ? -5.751 11.067 25.126 1.00 92.25 207 ALA A CA 1
ATOM 1616 C C . ALA A 1 207 ? -5.587 11.588 23.685 1.00 92.25 207 ALA A C 1
ATOM 1618 O O . ALA A 1 207 ? -4.947 10.937 22.866 1.00 92.25 207 ALA A O 1
ATOM 1619 N N . MET A 1 208 ? -6.045 12.812 23.397 1.00 89.94 208 MET A N 1
ATOM 1620 C CA . MET A 1 208 ? -5.839 13.474 22.100 1.00 89.94 208 MET A CA 1
ATOM 1621 C C . MET A 1 208 ? -4.351 13.634 21.756 1.00 89.94 208 MET A C 1
ATOM 1623 O O . MET A 1 208 ? -3.955 13.420 20.609 1.00 89.94 208 MET A O 1
ATOM 1627 N N . VAL A 1 209 ? -3.512 13.975 22.743 1.00 90.19 209 VAL A N 1
ATOM 1628 C CA . VAL A 1 209 ? -2.051 14.044 22.563 1.00 90.19 209 VAL A CA 1
ATOM 1629 C C . VAL A 1 209 ? -1.476 12.660 22.252 1.00 90.19 209 VAL A C 1
ATOM 1631 O O . VAL A 1 209 ? -0.700 12.535 21.310 1.00 90.19 209 VAL A O 1
ATOM 1634 N N . SER A 1 210 ? -1.881 11.623 22.991 1.00 93.50 210 SER A N 1
ATOM 1635 C CA . SER A 1 210 ? -1.446 10.235 22.766 1.00 93.50 210 SER A CA 1
ATOM 1636 C C . SER A 1 210 ? -1.777 9.745 21.348 1.00 93.50 210 SER A C 1
ATOM 1638 O O . SER A 1 210 ? -0.904 9.240 20.636 1.00 93.50 210 SER A O 1
ATOM 1640 N N . LEU A 1 211 ? -3.010 9.981 20.886 1.00 92.00 211 LEU A N 1
ATOM 1641 C CA . LEU A 1 211 ? -3.454 9.634 19.531 1.00 92.00 211 LEU A CA 1
ATOM 1642 C C . LEU A 1 211 ? -2.687 10.416 18.462 1.00 92.00 211 LEU A C 1
ATOM 1644 O O . LEU A 1 211 ? -2.221 9.832 17.488 1.00 92.00 211 LEU A O 1
ATOM 1648 N N . SER A 1 212 ? -2.472 11.716 18.679 1.00 87.00 212 SER A N 1
ATOM 1649 C CA . SER A 1 212 ? -1.724 12.558 17.739 1.00 87.00 212 SER A CA 1
ATOM 1650 C C . SER A 1 212 ? -0.260 12.126 17.614 1.00 87.00 212 SER A C 1
ATOM 1652 O O . SER A 1 212 ? 0.276 12.081 16.509 1.00 87.00 212 SER A O 1
ATOM 1654 N N . VAL A 1 213 ? 0.385 11.745 18.722 1.00 89.44 213 VAL A N 1
ATOM 1655 C CA . VAL A 1 213 ? 1.738 11.160 18.703 1.00 89.44 213 VAL A CA 1
ATOM 1656 C C . VAL A 1 213 ? 1.743 9.829 17.946 1.00 89.44 213 VAL A C 1
ATOM 1658 O O . VAL A 1 213 ? 2.641 9.569 17.151 1.00 89.44 213 VAL A O 1
ATOM 1661 N N . SER A 1 214 ? 0.718 9.002 18.135 1.00 92.75 214 SER A N 1
ATOM 1662 C CA . SER A 1 214 ? 0.612 7.689 17.484 1.00 92.75 214 SER A CA 1
ATOM 1663 C C . SER A 1 214 ? 0.354 7.788 15.980 1.00 92.75 214 SER A C 1
ATOM 1665 O O . SER A 1 214 ? 0.885 6.990 15.207 1.00 92.75 214 SER A O 1
ATOM 1667 N N . TYR A 1 215 ? -0.374 8.816 15.547 1.00 87.12 215 TYR A N 1
ATOM 1668 C CA . TYR A 1 215 ? -0.514 9.173 14.139 1.00 87.12 215 TYR A CA 1
ATOM 1669 C C . TYR A 1 215 ? 0.842 9.549 13.512 1.00 87.12 215 TYR A C 1
ATOM 1671 O O . TYR A 1 215 ? 1.183 9.063 12.436 1.00 87.12 215 TYR A O 1
ATOM 1679 N N . GLN A 1 216 ? 1.668 10.344 14.206 1.00 86.31 216 GLN A N 1
ATOM 1680 C CA . GLN A 1 216 ? 3.023 10.679 13.736 1.00 86.31 216 GLN A CA 1
ATOM 1681 C C . GLN A 1 216 ? 3.952 9.456 13.706 1.00 86.31 216 GLN A C 1
ATOM 1683 O O . GLN A 1 216 ? 4.731 9.285 12.770 1.00 86.31 216 GLN A O 1
ATOM 1688 N N . ASN A 1 217 ? 3.838 8.559 14.687 1.00 93.06 217 ASN A N 1
ATOM 1689 C CA . ASN A 1 217 ? 4.566 7.289 14.665 1.00 93.06 217 ASN A CA 1
ATOM 1690 C C . ASN A 1 217 ? 4.139 6.421 13.474 1.00 93.06 217 ASN A C 1
ATOM 1692 O O . ASN A 1 217 ? 4.980 5.800 12.829 1.00 93.06 217 ASN A O 1
ATOM 1696 N N . THR A 1 218 ? 2.846 6.424 13.147 1.00 94.31 218 THR A N 1
ATOM 1697 C CA . THR A 1 218 ? 2.314 5.731 11.969 1.00 94.31 218 THR A CA 1
ATOM 1698 C C . THR A 1 218 ? 2.904 6.297 10.689 1.00 94.31 218 THR A C 1
ATOM 1700 O O . THR A 1 218 ? 3.401 5.517 9.880 1.00 94.31 218 THR A O 1
ATOM 1703 N N . LEU A 1 219 ? 2.951 7.628 10.543 1.00 89.88 219 LEU A N 1
ATOM 1704 C CA . LEU A 1 219 ? 3.635 8.276 9.422 1.00 89.88 219 LEU A CA 1
ATOM 1705 C C . LEU A 1 219 ? 5.072 7.766 9.285 1.00 89.88 219 LEU A C 1
ATOM 1707 O O . LEU A 1 219 ? 5.469 7.358 8.202 1.00 89.88 219 LEU A O 1
ATOM 1711 N N . ALA A 1 220 ? 5.838 7.726 10.377 1.00 90.69 220 ALA A N 1
ATOM 1712 C CA . ALA A 1 220 ? 7.222 7.257 10.340 1.00 90.69 220 ALA A CA 1
ATOM 1713 C C . ALA A 1 220 ? 7.354 5.788 9.881 1.00 90.69 220 ALA A C 1
ATOM 1715 O O . ALA 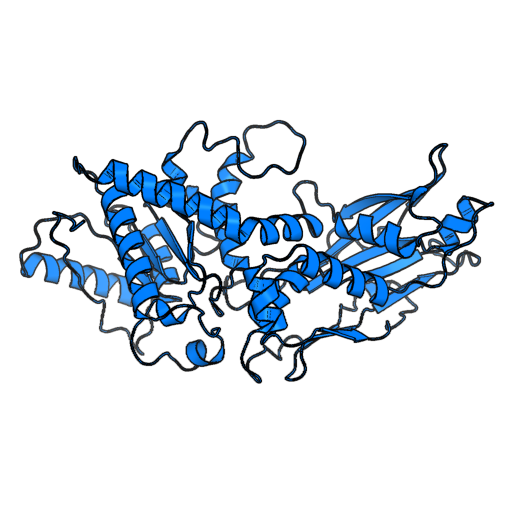A 1 220 ? 8.323 5.443 9.204 1.00 90.69 220 ALA A O 1
ATOM 1716 N N . ILE A 1 221 ? 6.387 4.928 10.220 1.00 94.44 221 ILE A N 1
ATOM 1717 C CA . ILE A 1 221 ? 6.351 3.521 9.786 1.00 94.44 221 ILE A CA 1
ATOM 1718 C C . ILE A 1 221 ? 6.057 3.416 8.286 1.00 94.44 221 ILE A C 1
ATOM 1720 O O . ILE A 1 221 ? 6.703 2.630 7.585 1.00 94.44 221 ILE A O 1
ATOM 1724 N N . ILE A 1 222 ? 5.092 4.195 7.792 1.00 94.19 222 ILE A N 1
ATOM 1725 C CA . ILE A 1 222 ? 4.611 4.092 6.411 1.00 94.19 222 ILE A CA 1
ATOM 1726 C C . ILE A 1 222 ? 5.328 5.021 5.429 1.00 94.19 222 ILE A C 1
ATOM 1728 O O . ILE A 1 222 ? 5.161 4.846 4.227 1.00 94.19 222 ILE A O 1
ATOM 1732 N N . GLN A 1 223 ? 6.138 5.977 5.892 1.00 92.50 223 GLN A N 1
ATOM 1733 C CA . GLN A 1 223 ? 6.829 6.934 5.021 1.00 92.50 223 GLN A CA 1
ATOM 1734 C C . GLN A 1 223 ? 7.630 6.244 3.906 1.00 92.50 223 GLN A C 1
ATOM 1736 O O . GLN A 1 223 ? 7.450 6.623 2.753 1.00 92.50 223 GLN A O 1
ATOM 1741 N N . PRO A 1 224 ? 8.405 5.170 4.169 1.00 94.00 224 PRO A N 1
ATOM 1742 C CA . PRO A 1 224 ? 9.079 4.450 3.091 1.00 94.00 224 PRO A CA 1
ATOM 1743 C C . PRO A 1 224 ? 8.118 3.880 2.038 1.00 94.00 224 PRO A C 1
ATOM 1745 O O . PRO A 1 224 ? 8.456 3.828 0.860 1.00 94.00 224 PRO A O 1
ATOM 1748 N N . LEU A 1 225 ? 6.920 3.439 2.441 1.00 94.50 225 LEU A N 1
ATOM 1749 C CA . LEU A 1 225 ? 5.898 2.942 1.514 1.00 94.50 225 LEU A CA 1
ATOM 1750 C C . LEU A 1 225 ? 5.323 4.085 0.667 1.00 94.50 225 LEU A C 1
ATOM 1752 O O . LEU A 1 225 ? 5.146 3.899 -0.531 1.00 94.50 225 LEU A O 1
ATOM 1756 N N . LEU A 1 226 ? 5.071 5.253 1.269 1.00 91.56 226 LEU A N 1
ATOM 1757 C CA . LEU A 1 226 ? 4.610 6.457 0.567 1.00 91.56 226 LEU A CA 1
ATOM 1758 C C . LEU A 1 226 ? 5.644 6.948 -0.456 1.00 91.56 226 LEU A C 1
ATOM 1760 O O . LEU A 1 226 ? 5.287 7.244 -1.595 1.00 91.56 226 LEU A O 1
ATOM 1764 N N . ASP A 1 227 ? 6.918 6.987 -0.065 1.00 89.88 227 ASP A N 1
ATOM 1765 C CA . ASP A 1 227 ? 8.014 7.433 -0.929 1.00 89.88 227 ASP A CA 1
ATOM 1766 C C . ASP A 1 227 ? 8.161 6.520 -2.151 1.00 89.88 227 ASP A C 1
ATOM 1768 O O . ASP A 1 227 ? 8.278 7.001 -3.277 1.00 89.88 227 ASP A O 1
ATOM 1772 N N . ILE A 1 228 ? 8.103 5.199 -1.943 1.00 94.25 228 ILE A N 1
ATOM 1773 C CA . ILE A 1 228 ? 8.173 4.224 -3.034 1.00 94.25 228 ILE A CA 1
ATOM 1774 C C . ILE A 1 228 ? 6.904 4.245 -3.897 1.00 94.25 228 ILE A C 1
ATOM 1776 O O . ILE A 1 228 ? 7.019 4.177 -5.118 1.00 94.25 228 ILE A O 1
ATOM 1780 N N . LYS A 1 229 ? 5.711 4.390 -3.304 1.00 92.56 229 LYS A N 1
ATOM 1781 C CA . LYS A 1 229 ? 4.449 4.536 -4.050 1.00 92.56 229 LYS A CA 1
ATOM 1782 C C . LYS A 1 229 ? 4.509 5.717 -5.022 1.00 92.56 229 LYS A C 1
ATOM 1784 O O . LYS A 1 229 ? 4.122 5.569 -6.175 1.00 92.56 229 LYS A O 1
ATOM 1789 N N . GLY A 1 230 ? 5.071 6.846 -4.582 1.00 90.31 230 GLY A N 1
ATOM 1790 C CA . GLY A 1 230 ? 5.238 8.051 -5.402 1.00 90.31 230 GLY A CA 1
ATOM 1791 C C . GLY A 1 230 ? 6.191 7.910 -6.599 1.00 90.31 230 GLY A C 1
ATOM 1792 O O . GLY A 1 230 ? 6.237 8.810 -7.441 1.00 90.31 230 GLY A O 1
ATOM 1793 N N . LEU A 1 231 ? 6.960 6.815 -6.686 1.00 92.44 231 LEU A N 1
ATOM 1794 C CA . LEU A 1 231 ? 7.785 6.517 -7.861 1.00 92.44 231 LEU A CA 1
ATOM 1795 C C . LEU A 1 231 ? 6.978 5.916 -9.010 1.00 92.44 231 LEU A C 1
ATOM 1797 O O . LEU A 1 231 ? 7.344 6.118 -10.172 1.00 92.44 231 LEU A O 1
ATOM 1801 N N . ASP A 1 232 ? 5.916 5.184 -8.685 1.00 90.62 232 ASP A N 1
ATOM 1802 C CA . ASP A 1 232 ? 5.095 4.484 -9.666 1.00 90.62 232 ASP A CA 1
ATOM 1803 C C . ASP A 1 232 ? 4.111 5.447 -10.322 1.00 90.62 232 ASP A C 1
ATOM 1805 O O . ASP A 1 232 ? 4.095 5.527 -11.547 1.00 90.62 232 ASP A O 1
ATOM 1809 N N . ASP A 1 233 ? 3.365 6.193 -9.501 1.00 81.69 233 ASP A N 1
ATOM 1810 C CA . ASP A 1 233 ? 2.392 7.217 -9.897 1.00 81.69 233 ASP A CA 1
ATOM 1811 C C . ASP A 1 233 ? 2.375 8.355 -8.859 1.00 81.69 233 ASP A C 1
ATOM 1813 O O . ASP A 1 233 ? 2.629 8.164 -7.665 1.00 81.69 233 ASP A O 1
ATOM 1817 N N . ASN A 1 234 ? 2.096 9.571 -9.321 1.00 79.62 234 ASN A N 1
ATOM 1818 C CA . ASN A 1 234 ? 1.992 10.772 -8.507 1.00 79.62 234 ASN A CA 1
ATOM 1819 C C . ASN A 1 234 ? 0.912 11.720 -9.049 1.00 79.62 234 ASN A C 1
ATOM 1821 O O . ASN A 1 234 ? 0.345 11.522 -10.114 1.00 79.62 234 ASN A O 1
ATOM 1825 N N . SER A 1 235 ? 0.650 12.819 -8.336 1.00 76.50 235 SER A N 1
ATOM 1826 C CA . SER A 1 235 ? -0.425 13.766 -8.677 1.00 76.50 235 SER A CA 1
ATOM 1827 C C . SER A 1 235 ? -0.335 14.391 -10.075 1.00 76.50 235 SER A C 1
ATOM 1829 O O . SER A 1 235 ? -1.299 15.011 -10.513 1.00 76.50 235 SER A O 1
ATOM 1831 N N . ASN A 1 236 ? 0.810 14.282 -10.753 1.00 77.44 236 ASN A N 1
ATOM 1832 C CA . ASN A 1 236 ? 0.998 14.785 -12.110 1.00 77.44 236 ASN A CA 1
ATOM 1833 C C . ASN A 1 236 ? 0.759 13.710 -13.182 1.00 77.44 236 ASN A C 1
ATOM 1835 O O . ASN A 1 236 ? 1.011 13.997 -14.349 1.00 77.44 236 ASN A O 1
ATOM 1839 N N . HIS A 1 237 ? 0.308 12.504 -12.807 1.00 86.38 237 HIS A N 1
ATOM 1840 C CA . HIS A 1 237 ? 0.169 11.347 -13.698 1.00 86.38 237 HIS A CA 1
ATOM 1841 C C . HIS A 1 237 ? 1.483 11.055 -14.427 1.00 86.38 237 HIS A C 1
ATOM 1843 O O . HIS A 1 237 ? 1.586 11.135 -15.652 1.00 86.38 237 HIS A O 1
ATOM 1849 N N . THR A 1 238 ? 2.534 10.806 -13.645 1.00 90.25 238 THR A N 1
ATOM 1850 C CA . THR A 1 238 ? 3.872 10.488 -14.156 1.00 90.25 238 THR A CA 1
ATOM 1851 C C . THR A 1 238 ? 4.505 9.373 -13.338 1.00 90.25 238 THR A C 1
ATOM 1853 O O . THR A 1 238 ? 4.395 9.351 -12.112 1.00 90.25 238 THR A O 1
ATOM 1856 N N . SER A 1 239 ? 5.264 8.512 -14.008 1.00 94.62 239 SER A N 1
ATOM 1857 C CA . SER A 1 239 ? 6.098 7.490 -13.390 1.00 94.62 239 SER A CA 1
ATOM 1858 C C . SER A 1 239 ? 7.549 7.968 -13.310 1.00 94.62 239 SER A C 1
ATOM 1860 O O . SER A 1 239 ? 8.322 7.906 -14.277 1.00 94.62 239 SER A O 1
ATOM 1862 N N . VAL A 1 240 ? 7.963 8.419 -12.120 1.00 95.56 240 VAL A N 1
ATOM 1863 C CA . VAL A 1 240 ? 9.374 8.754 -11.842 1.00 95.56 240 VAL A CA 1
ATOM 1864 C C . VAL A 1 240 ? 10.255 7.529 -12.079 1.00 95.56 240 VAL A C 1
ATOM 1866 O O . VAL A 1 240 ? 11.362 7.653 -12.608 1.00 95.56 240 VAL A O 1
ATOM 1869 N N . TRP A 1 241 ? 9.745 6.336 -11.764 1.00 97.38 241 TRP A N 1
ATOM 1870 C CA . TRP A 1 241 ? 10.432 5.083 -12.031 1.00 97.38 241 TRP A CA 1
ATOM 1871 C C . TRP A 1 241 ? 10.684 4.849 -13.525 1.00 97.38 241 TRP A C 1
ATOM 1873 O O . TRP A 1 241 ? 11.784 4.434 -13.891 1.00 97.38 241 TRP A O 1
ATOM 1883 N N . THR A 1 242 ? 9.737 5.175 -14.407 1.00 98.19 242 THR A N 1
ATOM 1884 C CA . THR A 1 242 ? 9.944 5.074 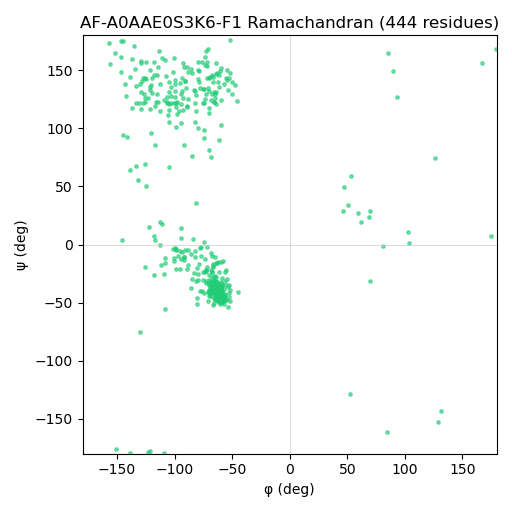-15.865 1.00 98.19 242 THR A CA 1
ATOM 1885 C C . THR A 1 242 ? 11.025 6.047 -16.345 1.00 98.19 242 THR A C 1
ATOM 1887 O O . THR A 1 242 ? 11.933 5.658 -17.083 1.00 98.19 242 THR A O 1
ATOM 1890 N N . SER A 1 243 ? 11.034 7.278 -15.825 1.00 97.56 243 SER A N 1
ATOM 1891 C CA . SER A 1 243 ? 12.104 8.249 -16.108 1.00 97.56 243 SER A CA 1
ATOM 1892 C C . SER A 1 243 ? 13.481 7.769 -15.618 1.00 97.56 243 SER A C 1
ATOM 1894 O O . SER A 1 243 ? 14.493 7.930 -16.306 1.00 97.56 243 SER A O 1
ATOM 1896 N N . MET A 1 244 ? 13.551 7.146 -14.438 1.00 97.25 244 MET A N 1
ATOM 1897 C CA . MET A 1 244 ? 14.784 6.528 -13.930 1.00 97.25 244 MET A CA 1
ATOM 1898 C C . MET A 1 244 ? 15.213 5.337 -14.794 1.00 97.25 244 MET A C 1
ATOM 1900 O O . MET A 1 244 ? 16.391 5.207 -15.127 1.00 97.25 244 MET A O 1
ATOM 1904 N N . SER A 1 245 ? 14.256 4.511 -15.211 1.00 98.06 245 SER A N 1
ATOM 1905 C CA . SER A 1 245 ? 14.471 3.348 -16.072 1.00 98.06 245 SER A CA 1
ATOM 1906 C C . SER A 1 245 ? 15.071 3.741 -17.419 1.00 98.06 245 SER A C 1
ATOM 1908 O O . SER A 1 245 ? 15.991 3.075 -17.886 1.00 98.06 245 SER A O 1
ATOM 1910 N N . GLN A 1 246 ? 14.662 4.875 -17.995 1.00 97.81 246 GLN A N 1
ATOM 1911 C CA . GLN A 1 246 ? 15.264 5.405 -19.220 1.00 97.81 246 GLN A CA 1
ATOM 1912 C C . GLN A 1 246 ? 16.759 5.698 -19.055 1.00 97.81 246 GLN A C 1
ATOM 1914 O O . GLN A 1 246 ? 17.552 5.401 -19.951 1.00 97.81 246 GLN A O 1
ATOM 1919 N N . LYS A 1 247 ? 17.164 6.265 -17.914 1.00 96.19 247 LYS A N 1
ATOM 1920 C CA . LYS A 1 247 ? 18.582 6.520 -17.618 1.00 96.19 247 LYS A CA 1
ATOM 1921 C C . LYS A 1 247 ? 19.352 5.222 -17.400 1.00 96.19 247 LYS A C 1
ATOM 1923 O O . LYS A 1 247 ? 20.476 5.101 -17.878 1.00 96.19 247 LYS A O 1
ATOM 1928 N N . ILE A 1 248 ? 18.733 4.240 -16.740 1.00 96.50 248 ILE A N 1
ATOM 1929 C CA . ILE A 1 248 ? 19.312 2.903 -16.572 1.00 96.50 248 ILE A CA 1
ATOM 1930 C C . ILE A 1 248 ? 19.541 2.264 -17.943 1.00 96.50 248 ILE A C 1
ATOM 1932 O O . ILE A 1 248 ? 20.661 1.865 -18.224 1.00 96.50 248 ILE A O 1
ATOM 1936 N N . ILE A 1 249 ? 18.534 2.239 -18.821 1.00 96.00 249 ILE A N 1
ATOM 1937 C CA . ILE A 1 249 ? 18.639 1.668 -20.173 1.00 96.00 249 ILE A CA 1
ATOM 1938 C C . ILE A 1 249 ? 19.642 2.425 -21.046 1.00 96.00 249 ILE A C 1
ATOM 1940 O O . ILE A 1 249 ? 20.335 1.797 -21.843 1.00 96.00 249 ILE A O 1
ATOM 1944 N N . ALA A 1 250 ? 19.763 3.748 -20.900 1.00 94.44 250 ALA A N 1
ATOM 1945 C CA . ALA A 1 250 ? 20.819 4.507 -21.568 1.00 94.44 250 ALA A CA 1
ATOM 1946 C C . ALA A 1 250 ? 22.214 4.013 -21.139 1.00 94.44 250 ALA A C 1
ATOM 1948 O O . ALA A 1 250 ? 23.117 3.900 -21.970 1.00 94.44 250 ALA A O 1
ATOM 1949 N N . GLY A 1 251 ? 22.359 3.643 -19.866 1.00 93.38 251 GLY A N 1
ATOM 1950 C CA . GLY A 1 251 ? 23.568 3.080 -19.282 1.00 93.38 251 GLY A CA 1
ATOM 1951 C C . GLY A 1 251 ? 24.567 4.138 -18.816 1.00 93.38 251 GLY A C 1
ATOM 1952 O O . GLY A 1 251 ? 24.481 5.314 -19.163 1.00 93.38 251 GLY A O 1
ATOM 1953 N N . SER A 1 252 ? 25.538 3.712 -18.005 1.00 88.94 252 SER A N 1
ATOM 1954 C CA . SER A 1 252 ? 26.416 4.596 -17.218 1.00 88.94 252 SER A CA 1
ATOM 1955 C C . SER A 1 252 ? 27.323 5.529 -18.027 1.00 88.94 252 SER A C 1
ATOM 1957 O O . SER A 1 252 ? 27.906 6.453 -17.470 1.00 88.94 252 SER A O 1
ATOM 1959 N N . ASN A 1 253 ? 27.516 5.279 -19.326 1.00 86.94 253 ASN A N 1
ATOM 1960 C CA . ASN A 1 253 ? 28.277 6.198 -20.179 1.00 86.94 253 ASN A CA 1
ATOM 1961 C C . ASN A 1 253 ? 27.411 7.361 -20.683 1.00 86.94 253 ASN A C 1
ATOM 1963 O O . ASN A 1 253 ? 27.949 8.416 -21.028 1.00 86.94 253 ASN A O 1
ATOM 1967 N N . LEU A 1 254 ? 26.092 7.153 -20.743 1.00 89.69 254 LEU A N 1
ATOM 1968 C CA . LEU A 1 254 ? 25.118 8.069 -21.332 1.00 89.69 254 LEU A CA 1
ATOM 1969 C C . LEU A 1 254 ? 24.228 8.758 -20.296 1.00 89.69 254 LEU A C 1
ATOM 1971 O O . LEU A 1 254 ? 23.743 9.849 -20.571 1.00 89.69 254 LEU A O 1
ATOM 1975 N N . ASP A 1 255 ? 24.023 8.170 -19.117 1.00 88.62 255 ASP A N 1
ATOM 1976 C CA . ASP A 1 255 ? 23.087 8.650 -18.091 1.00 88.62 255 ASP A CA 1
ATOM 1977 C C . ASP A 1 255 ? 23.260 10.135 -17.721 1.00 88.62 255 ASP A C 1
ATOM 1979 O O . ASP A 1 255 ? 22.274 10.861 -17.592 1.00 88.62 255 ASP A O 1
ATOM 1983 N N . LYS A 1 256 ? 24.504 10.619 -17.632 1.00 91.62 256 LYS A N 1
ATOM 1984 C CA . LYS A 1 256 ? 24.846 12.022 -17.346 1.00 91.62 256 LYS A CA 1
ATOM 1985 C C . LYS A 1 256 ? 24.443 13.001 -18.451 1.00 91.62 256 LYS A C 1
ATOM 1987 O O . LYS A 1 256 ? 24.352 14.195 -18.188 1.00 91.62 256 LYS A O 1
ATOM 1992 N N . TYR A 1 257 ? 24.217 12.503 -19.664 1.00 93.50 257 TYR A N 1
ATOM 1993 C CA . TYR A 1 257 ? 23.739 13.274 -20.810 1.00 93.50 257 TYR A CA 1
ATOM 1994 C C . TYR A 1 257 ? 22.234 13.109 -21.032 1.00 93.50 257 TYR A C 1
ATOM 1996 O O . TYR A 1 257 ? 21.700 13.729 -21.943 1.00 93.50 257 TYR A O 1
ATOM 2004 N N . VAL A 1 258 ? 21.543 12.273 -20.249 1.00 94.75 258 VAL A N 1
ATOM 2005 C CA . VAL A 1 258 ? 20.122 11.976 -20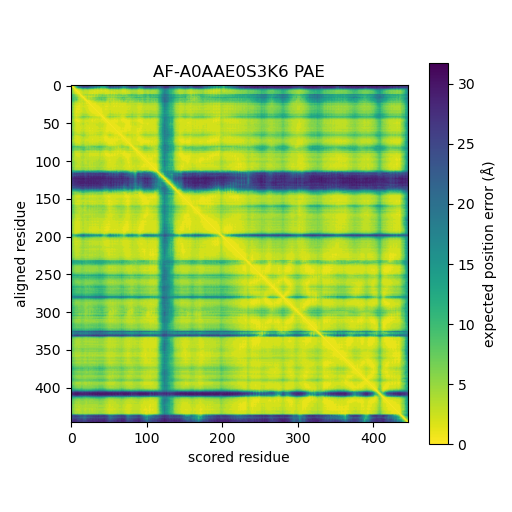.452 1.00 94.75 258 VAL A CA 1
ATOM 2006 C C . VAL A 1 258 ? 19.274 12.666 -19.393 1.00 94.75 258 VAL A C 1
ATOM 2008 O O . VAL A 1 258 ? 19.386 12.411 -18.190 1.00 94.75 258 VAL A O 1
ATOM 2011 N N . LYS A 1 259 ? 18.343 13.501 -19.850 1.00 96.75 259 LYS A N 1
ATOM 2012 C CA . LYS A 1 259 ? 17.194 13.959 -19.064 1.00 96.75 259 LYS A CA 1
ATOM 2013 C C . LYS A 1 259 ? 15.972 13.180 -19.528 1.00 96.75 259 LYS A C 1
ATOM 2015 O O . LYS A 1 259 ? 15.707 13.127 -20.720 1.00 96.75 259 LYS A O 1
ATOM 2020 N N . ALA A 1 260 ? 15.248 12.565 -18.604 1.00 96.69 260 ALA A N 1
ATOM 2021 C CA . ALA A 1 260 ? 14.063 11.779 -18.921 1.00 96.69 260 ALA A CA 1
ATOM 2022 C C . ALA A 1 260 ? 12.862 12.359 -18.180 1.00 96.69 260 ALA A C 1
ATOM 2024 O O . ALA A 1 260 ? 12.979 12.680 -16.994 1.00 96.69 260 ALA A O 1
ATOM 2025 N N . TYR A 1 261 ? 11.749 12.485 -18.892 1.00 96.50 261 TYR A N 1
ATOM 2026 C CA . TYR A 1 261 ? 10.455 12.880 -18.353 1.00 96.50 261 TYR A CA 1
ATOM 2027 C C . TYR A 1 261 ? 9.426 11.843 -18.774 1.00 96.50 261 TYR A C 1
ATOM 2029 O O . TYR A 1 261 ? 9.503 11.323 -19.884 1.00 96.50 261 TYR A O 1
ATOM 2037 N N . ASP A 1 262 ? 8.474 11.542 -17.905 1.00 97.56 262 ASP A N 1
ATOM 2038 C CA . ASP A 1 262 ? 7.433 10.556 -18.175 1.00 97.56 262 ASP A CA 1
ATOM 2039 C C . ASP A 1 262 ? 6.058 11.218 -18.239 1.00 97.56 262 ASP A C 1
ATOM 2041 O O . ASP A 1 262 ? 5.823 12.258 -17.623 1.00 97.56 262 ASP A O 1
ATOM 2045 N N . THR A 1 263 ? 5.152 10.608 -18.992 1.00 96.50 263 THR A N 1
ATOM 2046 C CA . THR A 1 263 ? 3.716 10.865 -18.920 1.00 96.50 263 THR A CA 1
ATOM 2047 C C . THR A 1 263 ? 2.995 9.531 -18.815 1.00 96.50 263 THR A C 1
ATOM 2049 O O . THR A 1 263 ? 3.107 8.688 -19.709 1.00 96.50 263 THR A O 1
ATOM 2052 N N . GLU A 1 264 ? 2.224 9.355 -17.747 1.00 94.69 264 GLU A N 1
ATOM 2053 C CA . GLU A 1 264 ? 1.349 8.204 -17.598 1.00 94.69 264 GLU A CA 1
ATOM 2054 C C . GLU A 1 264 ? 0.121 8.372 -18.498 1.00 94.69 264 GLU A C 1
ATOM 2056 O O . GLU A 1 264 ? -0.527 9.420 -18.546 1.00 94.69 264 GLU A O 1
ATOM 2061 N N . VAL A 1 265 ? -0.217 7.310 -19.220 1.00 94.81 265 VAL A N 1
ATOM 2062 C CA . VAL A 1 265 ? -1.435 7.204 -20.014 1.00 94.81 265 VAL A CA 1
ATOM 2063 C C . VAL A 1 265 ? -2.158 5.904 -19.687 1.00 94.81 265 VAL A C 1
ATOM 2065 O O . VAL A 1 265 ? -1.565 4.912 -19.262 1.00 94.81 265 VAL A O 1
ATOM 2068 N N . SER A 1 266 ? -3.468 5.869 -19.927 1.00 91.56 266 SER A N 1
ATOM 2069 C CA . SER A 1 266 ? -4.225 4.626 -19.766 1.00 91.56 266 SER A CA 1
ATOM 2070 C C . SER A 1 266 ? -3.753 3.552 -20.755 1.00 91.56 266 SER A C 1
ATOM 2072 O O . SER A 1 266 ? -3.295 3.870 -21.858 1.00 91.56 266 SER A O 1
ATOM 2074 N N . VAL A 1 267 ? -3.986 2.284 -20.414 1.00 87.38 267 VAL A N 1
ATOM 2075 C CA . VAL A 1 267 ? -3.669 1.131 -21.275 1.00 87.38 267 VAL A CA 1
ATOM 2076 C C . VAL A 1 267 ? -4.304 1.252 -22.669 1.00 87.38 267 VAL A C 1
ATOM 2078 O O . VAL A 1 267 ? -3.731 0.775 -23.642 1.00 87.38 267 VAL A O 1
ATOM 2081 N N . ALA A 1 268 ? -5.451 1.930 -22.799 1.00 88.38 268 ALA A N 1
ATOM 2082 C CA . ALA A 1 268 ? -6.109 2.142 -24.090 1.00 88.38 268 ALA A CA 1
ATOM 2083 C C . ALA A 1 268 ? -5.323 3.068 -25.039 1.00 88.38 268 ALA A C 1
ATOM 2085 O O . ALA A 1 268 ? -5.433 2.918 -26.249 1.00 88.38 268 ALA A O 1
ATOM 2086 N N . TYR A 1 269 ? -4.519 3.991 -24.500 1.00 93.00 269 TYR A N 1
ATOM 2087 C CA . TYR A 1 269 ? -3.807 5.016 -25.275 1.00 93.00 269 TYR A CA 1
ATOM 2088 C C . TYR A 1 269 ? -2.298 4.774 -25.371 1.00 93.00 269 TYR A C 1
ATOM 2090 O O . TYR A 1 269 ? -1.631 5.427 -26.170 1.00 93.00 269 TYR A O 1
ATOM 2098 N N . ILE A 1 270 ? -1.733 3.841 -24.594 1.00 94.06 270 ILE A N 1
ATOM 2099 C CA . ILE A 1 270 ? -0.281 3.597 -24.588 1.00 94.06 270 ILE A CA 1
ATOM 2100 C C . ILE A 1 270 ? 0.251 3.192 -25.970 1.00 94.06 270 ILE A C 1
ATOM 2102 O O . ILE A 1 270 ? 1.365 3.568 -26.322 1.00 94.06 270 ILE A O 1
ATOM 2106 N N . GLY A 1 271 ? -0.544 2.486 -26.783 1.00 91.69 271 GLY A N 1
ATOM 2107 C CA . GLY A 1 271 ? -0.174 2.102 -28.153 1.00 91.69 271 GLY A CA 1
ATOM 2108 C C . GLY A 1 271 ? -0.063 3.273 -29.132 1.00 91.69 271 GLY A C 1
ATOM 2109 O O . GLY A 1 271 ? 0.673 3.196 -30.104 1.00 91.69 271 GLY A O 1
ATOM 2110 N N . GLU A 1 272 ? -0.732 4.392 -28.854 1.00 92.50 272 GLU A N 1
ATOM 2111 C CA . GLU A 1 272 ? -0.676 5.598 -29.692 1.00 92.50 272 GLU A CA 1
ATOM 2112 C C . GLU A 1 272 ? 0.510 6.507 -29.337 1.00 92.50 272 GLU A C 1
ATOM 2114 O O . GLU A 1 272 ? 0.763 7.507 -30.011 1.00 92.50 272 GLU A O 1
ATOM 2119 N N . LYS A 1 273 ? 1.221 6.200 -28.247 1.00 94.19 273 LYS A N 1
ATOM 2120 C CA . LYS A 1 273 ? 2.344 6.992 -27.746 1.00 94.19 273 LYS A CA 1
ATOM 2121 C C . LYS A 1 273 ? 3.659 6.312 -28.061 1.00 94.19 273 LYS A C 1
ATOM 2123 O O . LYS A 1 273 ? 3.835 5.144 -27.740 1.00 94.19 273 LYS A O 1
ATOM 2128 N N . ASN A 1 274 ? 4.605 7.060 -28.612 1.00 93.31 274 ASN A N 1
ATOM 2129 C CA . ASN A 1 274 ? 5.975 6.604 -28.786 1.00 93.31 274 ASN A CA 1
ATOM 2130 C C . ASN A 1 274 ? 6.930 7.588 -28.120 1.00 93.31 274 ASN A C 1
ATOM 2132 O O . ASN A 1 274 ? 6.674 8.786 -28.185 1.00 93.31 274 ASN A O 1
ATOM 2136 N N . PRO A 1 275 ? 8.012 7.101 -27.492 1.00 94.88 275 PRO A N 1
ATOM 2137 C CA . PRO A 1 275 ? 9.028 7.961 -26.917 1.00 94.88 275 PRO A CA 1
ATOM 2138 C C . PRO A 1 275 ? 9.583 8.943 -27.941 1.00 94.88 275 PRO A C 1
ATOM 2140 O O . PRO A 1 275 ? 9.803 8.580 -29.099 1.00 94.88 275 PRO A O 1
ATOM 2143 N N . GLU A 1 276 ? 9.838 10.162 -27.486 1.00 93.50 276 GLU A N 1
ATOM 2144 C CA . GLU A 1 276 ? 10.398 11.238 -28.300 1.00 93.50 276 GLU A CA 1
ATOM 2145 C C . GLU A 1 276 ? 11.749 11.666 -27.734 1.00 93.50 276 GLU A C 1
ATOM 2147 O O . GLU A 1 276 ? 11.953 11.668 -26.518 1.00 93.50 276 GLU A O 1
ATOM 2152 N N . GLU A 1 277 ? 12.671 12.062 -28.605 1.00 92.19 277 GLU A N 1
ATOM 2153 C CA . GLU A 1 277 ? 13.998 12.512 -28.212 1.00 92.19 277 GLU A CA 1
ATOM 2154 C C . GLU A 1 277 ? 14.355 13.870 -28.822 1.00 92.19 277 GLU A C 1
ATOM 2156 O O . GLU A 1 277 ? 14.077 14.151 -29.987 1.00 92.19 277 GLU A O 1
ATOM 2161 N N . TYR A 1 278 ? 15.016 14.707 -28.025 1.00 92.25 278 TYR A N 1
ATOM 2162 C CA . TYR A 1 278 ? 15.440 16.048 -28.406 1.00 92.25 278 TYR A CA 1
ATOM 2163 C C . TYR A 1 278 ? 16.894 16.256 -27.985 1.00 92.25 278 TYR A C 1
ATOM 2165 O O . TYR A 1 278 ? 17.221 16.150 -26.801 1.00 92.25 278 TYR A O 1
ATOM 2173 N N . LEU A 1 279 ? 17.769 16.567 -28.943 1.00 93.00 279 LEU A N 1
ATOM 2174 C CA . LEU A 1 279 ? 19.146 16.971 -28.663 1.00 93.00 279 LEU A CA 1
ATOM 2175 C C . LEU A 1 279 ? 19.187 18.464 -28.316 1.00 93.00 279 LEU A C 1
ATOM 2177 O O . LEU A 1 279 ? 18.621 19.288 -29.033 1.00 93.00 279 LEU A O 1
ATOM 2181 N N . ASN A 1 280 ? 19.875 18.815 -27.235 1.00 88.50 280 ASN A N 1
ATOM 2182 C CA . ASN A 1 280 ? 20.135 20.192 -26.833 1.00 88.50 280 ASN A CA 1
ATOM 2183 C C . ASN A 1 280 ? 21.578 20.350 -26.318 1.00 88.50 280 ASN A C 1
ATOM 2185 O O . ASN A 1 280 ? 22.353 19.395 -26.301 1.00 88.50 280 ASN A O 1
ATOM 2189 N N . GLU A 1 281 ? 21.949 21.566 -25.909 1.00 84.88 281 GLU A N 1
ATOM 2190 C CA . GLU A 1 281 ? 23.309 21.882 -25.442 1.00 84.88 281 GLU A CA 1
ATOM 2191 C C . GLU A 1 281 ? 23.734 21.087 -24.193 1.00 84.88 281 GLU A C 1
ATOM 2193 O O . GLU A 1 281 ? 24.924 20.882 -23.964 1.00 84.88 281 GLU A O 1
ATOM 2198 N N . GLU A 1 282 ? 22.776 20.609 -23.395 1.00 84.12 282 GLU A N 1
ATOM 2199 C CA . GLU A 1 282 ? 23.008 19.876 -22.146 1.00 84.12 282 GLU A CA 1
ATOM 2200 C C . GLU A 1 282 ? 22.982 18.346 -22.330 1.00 84.12 282 GLU A C 1
ATOM 2202 O O . GLU A 1 282 ? 23.271 17.612 -21.383 1.00 84.12 282 GLU A O 1
ATOM 2207 N N . GLY A 1 283 ? 22.643 17.854 -23.529 1.00 92.94 283 GLY A N 1
ATOM 2208 C CA . GLY A 1 283 ? 22.557 16.432 -23.861 1.00 92.94 283 GLY A CA 1
ATOM 2209 C C . GLY A 1 283 ? 21.254 16.059 -24.573 1.00 92.94 283 GLY A C 1
ATOM 2210 O O . GLY A 1 283 ? 20.740 16.805 -25.401 1.00 92.94 283 GLY A O 1
ATOM 2211 N N . VAL A 1 284 ? 20.720 14.876 -24.268 1.00 94.75 284 VAL A N 1
ATOM 2212 C CA . VAL A 1 284 ? 19.480 14.344 -24.844 1.00 94.75 284 VAL A CA 1
ATOM 2213 C C . VAL A 1 284 ? 18.361 14.410 -23.814 1.00 94.75 284 VAL A C 1
ATOM 2215 O O . VAL A 1 284 ? 18.472 13.883 -22.707 1.00 94.75 284 VAL A O 1
ATOM 2218 N N . THR A 1 285 ? 17.248 15.024 -24.198 1.00 96.81 285 THR A N 1
ATOM 2219 C CA . THR A 1 285 ? 15.983 14.906 -23.474 1.00 96.81 285 THR A CA 1
ATOM 2220 C C . THR A 1 285 ? 15.147 13.803 -24.100 1.00 96.81 285 THR A C 1
ATOM 2222 O O . THR A 1 285 ? 14.949 13.816 -25.311 1.00 96.81 285 THR A O 1
ATOM 2225 N N . VAL A 1 286 ? 14.651 12.872 -23.288 1.00 96.69 286 VAL A N 1
ATOM 2226 C CA . VAL A 1 286 ? 13.754 11.795 -23.712 1.00 96.69 286 VAL A CA 1
ATOM 2227 C C . VAL A 1 286 ? 12.408 11.953 -23.015 1.00 96.69 286 VAL A C 1
ATOM 2229 O O . VAL A 1 286 ? 12.339 11.980 -21.784 1.00 96.69 286 VAL A O 1
ATOM 2232 N N . LEU A 1 287 ? 11.345 12.053 -23.805 1.00 97.25 287 LEU A N 1
ATOM 2233 C CA . LEU A 1 287 ? 9.972 11.948 -23.333 1.00 97.25 287 LEU A CA 1
ATOM 2234 C C . LEU A 1 287 ? 9.566 10.479 -23.399 1.00 97.25 287 LEU A C 1
ATOM 2236 O O . LEU A 1 287 ? 9.589 9.859 -24.459 1.00 97.25 287 LEU A O 1
ATOM 2240 N N . THR A 1 288 ? 9.246 9.925 -22.243 1.00 97.88 288 THR A N 1
ATOM 2241 C CA . THR A 1 288 ? 8.831 8.539 -22.043 1.00 97.88 288 THR A CA 1
ATOM 2242 C C . THR A 1 288 ? 7.348 8.484 -21.720 1.00 97.88 288 THR A C 1
ATOM 2244 O O . THR A 1 288 ? 6.750 9.486 -21.322 1.00 97.88 288 THR A O 1
ATOM 2247 N N . TYR A 1 289 ? 6.755 7.316 -21.940 1.00 97.88 289 TYR A N 1
ATOM 2248 C CA . TYR A 1 289 ? 5.351 7.086 -21.638 1.00 97.88 289 TYR A CA 1
ATOM 2249 C C . TYR A 1 289 ? 5.203 5.818 -20.823 1.00 97.88 289 TYR A C 1
ATOM 2251 O O . TYR A 1 289 ? 5.822 4.794 -21.142 1.00 97.88 289 TYR A O 1
ATOM 2259 N N . SER A 1 290 ? 4.340 5.880 -19.819 1.00 97.75 290 SER A N 1
ATOM 2260 C CA . SER A 1 290 ? 4.063 4.762 -18.935 1.00 97.75 290 SER A CA 1
ATOM 2261 C C . SER A 1 290 ? 2.574 4.436 -18.882 1.00 97.75 290 SER A C 1
ATOM 2263 O O . SER A 1 290 ? 1.719 5.259 -19.205 1.00 97.75 290 SER A O 1
ATOM 2265 N N . SER A 1 291 ? 2.249 3.203 -18.511 1.00 96.56 291 SER A N 1
ATOM 2266 C CA . SER A 1 291 ? 0.891 2.826 -18.128 1.00 96.56 291 SER A CA 1
ATOM 2267 C C . SER A 1 291 ? 0.946 1.841 -16.976 1.00 96.56 291 SER A C 1
ATOM 2269 O O . SER A 1 291 ? 1.657 0.836 -17.057 1.00 96.56 291 SER A O 1
ATOM 2271 N N . LEU A 1 292 ? 0.219 2.129 -15.902 1.00 94.25 292 LEU A N 1
ATOM 2272 C CA . LEU A 1 292 ? 0.161 1.270 -14.729 1.00 94.25 292 LEU A CA 1
ATOM 2273 C C . LEU A 1 292 ? -1.024 0.318 -14.841 1.00 94.25 292 LEU A C 1
ATOM 2275 O O . LEU A 1 292 ? -2.159 0.727 -15.091 1.00 94.25 292 LEU A O 1
ATOM 2279 N N . ARG A 1 293 ? -0.778 -0.967 -14.593 1.00 91.69 293 ARG A N 1
ATOM 2280 C CA . ARG A 1 293 ? -1.855 -1.944 -14.441 1.00 91.69 293 ARG A CA 1
ATOM 2281 C C . ARG A 1 293 ? -2.134 -2.168 -12.965 1.00 91.69 293 ARG A C 1
ATOM 2283 O O . ARG A 1 293 ? -1.314 -2.752 -12.260 1.00 91.69 293 ARG A O 1
ATOM 2290 N N . GLN A 1 294 ? -3.307 -1.743 -12.519 1.00 89.06 294 GLN A N 1
ATOM 2291 C CA . GLN A 1 294 ? -3.764 -2.004 -11.159 1.00 89.06 294 GLN A CA 1
ATOM 2292 C C . GLN A 1 294 ? -4.440 -3.382 -11.053 1.00 89.06 294 GLN A C 1
ATOM 2294 O O . GLN A 1 294 ? -5.081 -3.821 -12.017 1.00 89.06 294 GLN A O 1
ATOM 2299 N N . PRO A 1 295 ? -4.331 -4.057 -9.897 1.00 88.06 295 PRO A N 1
ATOM 2300 C CA . PRO A 1 295 ? -5.095 -5.264 -9.618 1.00 88.06 295 PRO A CA 1
ATOM 2301 C C . PRO A 1 295 ? -6.598 -4.954 -9.564 1.00 88.06 295 PRO A C 1
ATOM 2303 O O . PRO A 1 295 ? -7.027 -3.882 -9.136 1.00 88.06 295 PRO A O 1
ATOM 2306 N N . ILE A 1 296 ? -7.421 -5.909 -9.999 1.00 84.75 296 ILE A N 1
ATOM 2307 C CA . ILE A 1 296 ? -8.883 -5.785 -9.963 1.00 84.75 296 ILE A CA 1
ATOM 2308 C C . ILE A 1 296 ? -9.368 -6.120 -8.546 1.00 84.75 296 ILE A C 1
ATOM 2310 O O . ILE A 1 296 ? -9.241 -7.262 -8.110 1.00 84.75 296 ILE A O 1
ATOM 2314 N N . ASN A 1 297 ? -9.935 -5.136 -7.842 1.00 84.81 297 ASN A N 1
ATOM 2315 C CA . ASN A 1 297 ? -10.446 -5.291 -6.474 1.00 84.81 297 ASN A CA 1
ATOM 2316 C C . ASN A 1 297 ? -11.789 -4.553 -6.255 1.00 84.81 297 ASN A C 1
ATOM 2318 O O . ASN A 1 297 ? -11.835 -3.580 -5.500 1.00 84.81 297 ASN A O 1
ATOM 2322 N N . PRO A 1 298 ? -12.876 -4.951 -6.947 1.00 81.94 298 PRO A N 1
ATOM 2323 C CA . PRO A 1 298 ? -14.161 -4.247 -6.894 1.00 81.94 298 PRO A CA 1
ATOM 2324 C C . PRO A 1 298 ? -14.824 -4.309 -5.513 1.00 81.94 298 PRO A C 1
ATOM 2326 O O . PRO A 1 298 ? -15.448 -3.339 -5.105 1.00 81.94 298 PRO A O 1
ATOM 2329 N N . GLU A 1 299 ? -14.627 -5.408 -4.784 1.00 81.50 299 GLU A N 1
ATOM 2330 C CA . GLU A 1 299 ? -15.185 -5.627 -3.441 1.00 81.50 299 GLU A CA 1
ATOM 2331 C C . GLU A 1 299 ? -14.325 -5.001 -2.322 1.00 81.50 299 GLU A C 1
ATOM 2333 O O . GLU A 1 299 ? -14.592 -5.214 -1.145 1.00 81.50 299 GLU A O 1
ATOM 2338 N N . ASP A 1 300 ? -13.258 -4.265 -2.675 1.00 82.31 300 ASP A N 1
ATOM 2339 C CA . ASP A 1 300 ? -12.299 -3.656 -1.740 1.00 82.31 300 ASP A CA 1
ATOM 2340 C C . ASP A 1 300 ? -11.817 -4.620 -0.641 1.00 82.31 300 ASP A C 1
ATOM 2342 O O . ASP A 1 300 ? -11.815 -4.297 0.546 1.00 82.31 300 ASP A O 1
ATOM 2346 N N . VAL A 1 301 ? -11.393 -5.820 -1.039 1.00 85.44 301 VAL A N 1
ATOM 2347 C CA . VAL A 1 301 ? -10.846 -6.838 -0.135 1.00 85.44 301 VAL A CA 1
ATOM 2348 C C . VAL A 1 301 ? -9.380 -6.523 0.148 1.00 85.44 301 VAL A C 1
ATOM 2350 O O . VAL A 1 301 ? -8.586 -6.333 -0.777 1.00 85.44 301 VAL A O 1
ATOM 2353 N N . SER A 1 302 ? -8.994 -6.479 1.421 1.00 85.31 302 SER A N 1
ATOM 2354 C CA . SER A 1 302 ? -7.634 -6.117 1.830 1.00 85.31 302 SER A CA 1
ATOM 2355 C C . SER A 1 302 ? -6.583 -7.184 1.549 1.00 85.31 302 SER A C 1
ATOM 2357 O O . SER A 1 302 ? -5.408 -6.846 1.424 1.00 85.31 302 SER A O 1
ATOM 2359 N N . GLU A 1 303 ? -6.988 -8.447 1.393 1.00 85.75 303 GLU A N 1
ATOM 2360 C CA . GLU A 1 303 ? -6.080 -9.540 1.031 1.00 85.75 303 GLU A CA 1
ATOM 2361 C C . GLU A 1 303 ? -5.532 -9.395 -0.398 1.00 85.75 303 GLU A C 1
ATOM 2363 O O . GLU A 1 303 ? -4.451 -9.917 -0.708 1.00 85.75 303 GLU A O 1
ATOM 2368 N N . VAL A 1 304 ? -6.254 -8.671 -1.263 1.00 86.12 304 VAL A N 1
ATOM 2369 C CA . VAL A 1 304 ? -5.813 -8.344 -2.620 1.00 86.12 304 VAL A CA 1
ATOM 2370 C C . VAL A 1 304 ? -4.701 -7.290 -2.524 1.00 86.12 304 VAL A C 1
ATOM 2372 O O . VAL A 1 304 ? -4.875 -6.285 -1.832 1.00 86.12 304 VAL A O 1
ATOM 2375 N N . PRO A 1 305 ? -3.544 -7.490 -3.183 1.00 86.75 305 PRO A N 1
ATOM 2376 C CA . PRO A 1 305 ? -2.518 -6.456 -3.308 1.00 86.75 305 PRO A CA 1
ATOM 2377 C C . PRO A 1 305 ? -3.110 -5.127 -3.792 1.00 86.75 305 PRO A C 1
ATOM 2379 O O . PRO A 1 305 ? -3.958 -5.129 -4.678 1.00 86.75 305 PRO A O 1
ATOM 2382 N N . GLN A 1 306 ? -2.659 -3.997 -3.244 1.00 82.31 306 GLN A N 1
ATOM 2383 C CA . GLN A 1 306 ? -3.093 -2.659 -3.702 1.00 82.31 306 GLN A CA 1
ATOM 2384 C C . GLN A 1 306 ? -2.082 -2.004 -4.650 1.00 82.31 306 GLN A C 1
ATOM 2386 O O . GLN A 1 306 ? -2.302 -0.910 -5.160 1.00 82.31 306 GLN A O 1
ATOM 2391 N N . THR A 1 307 ? -0.942 -2.656 -4.852 1.00 92.00 307 THR A N 1
ATOM 2392 C CA . THR A 1 307 ? 0.175 -2.123 -5.628 1.00 92.00 307 THR A CA 1
ATOM 2393 C C . THR A 1 307 ? 0.043 -2.497 -7.109 1.00 92.00 307 THR A C 1
ATOM 2395 O O . THR A 1 307 ? -0.534 -3.548 -7.407 1.00 92.00 307 THR A O 1
ATOM 2398 N N . PRO A 1 308 ? 0.590 -1.709 -8.053 1.00 93.31 308 PRO A N 1
ATOM 2399 C CA . PRO A 1 308 ? 0.516 -2.036 -9.476 1.00 93.31 308 PRO A CA 1
ATOM 2400 C C . PRO A 1 308 ? 1.120 -3.414 -9.787 1.00 93.31 308 PRO A C 1
ATOM 2402 O O . PRO A 1 308 ? 2.174 -3.777 -9.269 1.00 93.31 308 PRO A O 1
ATOM 2405 N N . GLU A 1 309 ? 0.468 -4.193 -10.646 1.00 93.12 309 GLU A N 1
ATOM 2406 C CA . GLU A 1 309 ? 0.979 -5.493 -11.109 1.00 93.12 309 GLU A CA 1
ATOM 2407 C C . GLU A 1 309 ? 2.114 -5.321 -12.127 1.00 93.12 309 GLU A C 1
ATOM 2409 O O . GLU A 1 309 ? 3.024 -6.143 -12.201 1.00 93.12 309 GLU A O 1
ATOM 2414 N N . GLU A 1 310 ? 2.081 -4.235 -12.900 1.00 96.00 310 GLU A N 1
ATOM 2415 C CA . GLU A 1 310 ? 3.116 -3.876 -13.867 1.00 96.00 310 GLU A CA 1
ATOM 2416 C C . GLU A 1 310 ? 3.122 -2.373 -14.159 1.00 96.00 310 GLU A C 1
ATOM 2418 O O . GLU A 1 310 ? 2.092 -1.699 -14.071 1.00 96.00 310 GLU A O 1
ATOM 2423 N N . ILE A 1 311 ? 4.286 -1.881 -14.585 1.00 97.94 311 ILE A N 1
ATOM 2424 C CA . ILE A 1 311 ? 4.444 -0.597 -15.271 1.00 97.94 311 ILE A CA 1
ATOM 2425 C C . ILE A 1 311 ? 4.864 -0.897 -16.711 1.00 97.94 311 ILE A C 1
ATOM 2427 O O . ILE A 1 311 ? 5.939 -1.445 -16.964 1.00 97.94 311 ILE A O 1
ATOM 2431 N N . MET A 1 312 ? 4.014 -0.558 -17.674 1.00 98.00 312 MET A N 1
ATOM 2432 C CA . MET A 1 312 ? 4.332 -0.621 -19.097 1.00 98.00 312 MET A CA 1
ATOM 2433 C C . MET A 1 312 ? 5.155 0.606 -19.471 1.00 98.00 312 MET A C 1
ATOM 2435 O O . MET A 1 312 ? 4.585 1.671 -19.664 1.00 98.00 312 MET A O 1
ATOM 2439 N N . ALA A 1 313 ? 6.472 0.468 -19.583 1.00 98.31 313 ALA A N 1
ATOM 2440 C CA . ALA A 1 313 ? 7.362 1.583 -19.883 1.00 98.31 313 ALA A CA 1
ATOM 2441 C C . ALA A 1 313 ? 7.768 1.586 -21.357 1.00 98.31 313 ALA A C 1
ATOM 2443 O O . ALA A 1 313 ? 8.388 0.631 -21.837 1.00 98.31 313 ALA A O 1
ATOM 2444 N N . LYS A 1 314 ? 7.476 2.680 -22.062 1.00 97.88 314 LYS A N 1
ATOM 2445 C CA . LYS A 1 314 ? 8.012 2.956 -23.393 1.00 97.88 314 LYS A CA 1
ATOM 2446 C C . LYS A 1 314 ? 9.194 3.918 -23.286 1.00 97.88 314 LYS A C 1
ATOM 2448 O O . LYS A 1 314 ? 9.042 5.052 -22.837 1.00 97.88 314 LYS A O 1
ATOM 2453 N N . MET A 1 315 ? 10.370 3.457 -23.713 1.00 97.75 315 MET A N 1
ATOM 2454 C CA . MET A 1 315 ? 11.651 4.165 -23.612 1.00 97.75 315 MET A CA 1
ATOM 2455 C C . MET A 1 315 ? 12.451 4.076 -24.923 1.00 97.75 315 MET A C 1
ATOM 2457 O O . MET A 1 315 ? 12.114 3.312 -25.831 1.00 97.75 315 MET A O 1
ATOM 2461 N N . LYS A 1 316 ? 13.546 4.835 -25.011 1.00 95.38 316 LYS A N 1
ATOM 2462 C CA . LYS A 1 316 ? 14.569 4.766 -26.063 1.00 95.38 316 LYS A CA 1
ATOM 2463 C C . LYS A 1 316 ? 15.724 3.857 -25.661 1.00 95.38 316 LYS A C 1
ATOM 2465 O O . LYS A 1 316 ? 16.151 3.839 -24.507 1.00 95.38 316 LYS A O 1
ATOM 2470 N N . SER A 1 317 ? 16.264 3.133 -26.635 1.00 94.44 317 SER A N 1
ATOM 2471 C CA . SER A 1 317 ? 17.438 2.276 -26.452 1.00 94.44 317 SER A CA 1
ATOM 2472 C C . SER A 1 317 ? 18.729 3.088 -26.271 1.00 94.44 317 SER A C 1
ATOM 2474 O O . SER A 1 317 ? 18.854 4.194 -26.800 1.00 94.44 317 SER A O 1
ATOM 2476 N N . SER A 1 318 ? 19.724 2.504 -25.588 1.00 93.94 318 SER A N 1
ATOM 2477 C CA . SER A 1 318 ? 21.071 3.091 -25.450 1.00 93.94 318 SER A CA 1
ATOM 2478 C C . SER A 1 318 ? 21.682 3.458 -26.806 1.00 93.94 318 SER A C 1
ATOM 2480 O O . SER A 1 318 ? 22.235 4.543 -26.964 1.00 93.94 318 SER A O 1
ATOM 2482 N N . GLN A 1 319 ? 21.511 2.593 -27.813 1.00 92.12 319 GLN A N 1
ATOM 2483 C CA . GLN A 1 319 ? 22.038 2.835 -29.155 1.00 92.12 319 GLN A CA 1
ATOM 2484 C C . GLN A 1 319 ? 21.401 4.062 -29.815 1.00 92.12 319 GLN A C 1
ATOM 2486 O O . GLN A 1 319 ? 22.120 4.867 -30.394 1.00 92.12 319 GLN A O 1
ATOM 2491 N N . ALA A 1 320 ? 20.083 4.245 -29.689 1.00 92.12 320 ALA A N 1
ATOM 2492 C CA . ALA A 1 320 ? 19.402 5.405 -30.266 1.00 92.12 320 ALA A CA 1
ATOM 2493 C C . ALA A 1 320 ? 19.909 6.726 -29.665 1.00 92.12 320 ALA A C 1
ATOM 2495 O O . ALA A 1 320 ? 20.105 7.708 -30.374 1.00 92.12 320 ALA A O 1
ATOM 2496 N N . ILE A 1 321 ? 20.159 6.730 -28.353 1.00 92.81 321 ILE A N 1
ATOM 2497 C CA . ILE A 1 321 ? 20.695 7.893 -27.635 1.00 92.81 321 ILE A CA 1
ATOM 2498 C C . ILE A 1 321 ? 22.155 8.151 -28.033 1.00 92.81 321 ILE A C 1
ATOM 2500 O O . ILE A 1 321 ? 22.535 9.296 -28.271 1.00 92.81 321 ILE A O 1
ATOM 2504 N N . ALA A 1 322 ? 22.971 7.098 -28.130 1.00 92.12 322 ALA A N 1
ATOM 2505 C CA . ALA A 1 322 ? 24.362 7.191 -28.569 1.00 92.12 322 ALA A CA 1
ATOM 2506 C C . ALA A 1 322 ? 24.481 7.762 -29.990 1.00 92.12 322 ALA A C 1
ATOM 2508 O O . ALA A 1 322 ? 25.281 8.670 -30.220 1.00 92.12 322 ALA A O 1
ATOM 2509 N N . ASP A 1 323 ? 23.650 7.278 -30.919 1.00 90.00 323 ASP A N 1
ATOM 2510 C CA . ASP A 1 323 ? 23.623 7.740 -32.310 1.00 90.00 323 ASP A CA 1
ATOM 2511 C C . ASP A 1 323 ? 23.275 9.233 -32.399 1.00 90.00 323 ASP A C 1
ATOM 2513 O O . ASP A 1 323 ? 23.885 9.963 -33.180 1.00 90.00 323 ASP A O 1
ATOM 2517 N N . LEU A 1 324 ? 22.354 9.711 -31.553 1.00 90.12 324 LEU A N 1
ATOM 2518 C CA . LEU A 1 324 ? 21.989 11.127 -31.485 1.00 90.12 324 LEU A CA 1
ATOM 2519 C C . LEU A 1 324 ? 23.129 12.009 -30.944 1.00 90.12 324 LEU A C 1
ATOM 2521 O O . LEU A 1 324 ? 23.294 13.145 -31.383 1.00 90.12 324 LEU A O 1
ATOM 2525 N N . LEU A 1 325 ? 23.927 11.495 -30.005 1.00 90.38 325 LEU A N 1
ATOM 2526 C CA . LEU A 1 325 ? 25.068 12.212 -29.423 1.00 90.38 325 LEU A CA 1
ATOM 2527 C C . LEU A 1 325 ? 26.325 12.179 -30.309 1.00 90.38 325 LEU A C 1
ATOM 2529 O O . LEU A 1 325 ? 27.220 13.005 -30.121 1.00 90.38 325 LEU A O 1
ATOM 2533 N N . GLY A 1 326 ? 26.427 11.227 -31.241 1.00 83.44 326 GLY A N 1
ATOM 2534 C CA . GLY A 1 326 ? 27.475 11.113 -32.267 1.00 83.44 326 GLY A CA 1
ATOM 2535 C C . GLY A 1 326 ? 28.887 10.750 -31.775 1.00 83.44 326 GLY A C 1
ATOM 2536 O O . GLY A 1 326 ? 29.623 10.074 -32.487 1.00 83.44 326 GLY A O 1
ATOM 2537 N N . ASN A 1 327 ? 29.269 11.152 -30.559 1.00 78.00 327 ASN A N 1
ATOM 2538 C CA . ASN A 1 327 ? 30.626 11.011 -30.007 1.00 78.00 327 ASN A CA 1
ATOM 2539 C C . ASN A 1 327 ? 30.705 10.112 -28.764 1.00 78.00 327 ASN A C 1
ATOM 2541 O O . ASN A 1 327 ? 31.769 10.001 -28.152 1.00 78.00 327 ASN A O 1
ATOM 2545 N N . VAL A 1 328 ? 29.595 9.494 -28.359 1.00 82.50 328 VAL A N 1
ATOM 2546 C CA . VAL A 1 328 ? 29.546 8.634 -27.173 1.00 82.50 328 VAL A CA 1
ATOM 2547 C C . VAL A 1 328 ? 29.086 7.247 -27.584 1.00 82.50 328 VAL A C 1
ATOM 2549 O O . VAL A 1 328 ? 28.122 7.099 -28.326 1.00 82.50 328 VAL A O 1
ATOM 2552 N N . THR A 1 329 ? 29.789 6.218 -27.122 1.00 83.38 329 THR A N 1
ATOM 2553 C CA . THR A 1 329 ? 29.417 4.833 -27.397 1.00 83.38 329 THR A CA 1
ATOM 2554 C C . THR A 1 329 ? 28.282 4.395 -26.482 1.00 83.38 329 THR A C 1
ATOM 2556 O O . THR A 1 329 ? 28.280 4.701 -25.285 1.00 83.38 329 THR A O 1
ATOM 2559 N N . ALA A 1 330 ? 27.337 3.639 -27.043 1.00 81.88 330 ALA A N 1
ATOM 2560 C CA . ALA A 1 330 ? 26.309 2.974 -26.259 1.00 81.88 330 ALA A CA 1
ATOM 2561 C C . ALA A 1 330 ? 26.966 2.132 -25.158 1.00 81.88 330 ALA A C 1
ATOM 2563 O O . ALA A 1 330 ? 27.930 1.394 -25.398 1.00 81.88 330 ALA A O 1
ATOM 2564 N N . SER A 1 331 ? 26.450 2.251 -23.937 1.00 68.69 331 SER A N 1
ATOM 2565 C CA . SER A 1 331 ? 26.694 1.225 -22.928 1.00 68.69 331 SER A CA 1
ATOM 2566 C C . SER A 1 331 ? 26.055 -0.076 -23.431 1.00 68.69 331 SER A C 1
ATOM 2568 O O . SER A 1 331 ? 25.086 -0.027 -24.182 1.00 68.69 331 SER A O 1
ATOM 2570 N N . GLY A 1 332 ? 26.637 -1.233 -23.099 1.00 68.56 332 GLY A N 1
ATOM 2571 C CA . GLY A 1 332 ? 26.176 -2.535 -23.604 1.00 68.56 332 GLY A CA 1
ATOM 2572 C C . GLY A 1 332 ? 24.675 -2.803 -23.399 1.00 68.56 332 GLY A C 1
ATOM 2573 O O . GLY A 1 332 ? 23.968 -2.026 -22.769 1.00 68.56 332 GLY A O 1
ATOM 2574 N N . ASN A 1 333 ? 24.189 -3.933 -23.918 1.00 79.50 333 ASN A N 1
ATOM 2575 C CA . ASN A 1 333 ? 22.760 -4.272 -23.968 1.00 79.50 333 ASN A CA 1
ATOM 2576 C C . ASN A 1 333 ? 22.143 -4.536 -22.578 1.00 79.50 333 ASN A C 1
ATOM 2578 O O . ASN A 1 333 ? 21.892 -5.689 -22.230 1.00 79.50 333 ASN A O 1
ATOM 2582 N N . LEU A 1 334 ? 21.896 -3.481 -21.798 1.00 94.25 334 LEU A N 1
ATOM 2583 C CA . LEU A 1 334 ? 21.055 -3.538 -20.605 1.00 94.25 334 LEU A CA 1
ATOM 2584 C C . LEU A 1 334 ? 19.634 -3.923 -21.013 1.00 94.25 334 LEU A C 1
ATOM 2586 O O . LEU A 1 334 ? 19.128 -3.484 -22.045 1.00 94.25 334 LEU A O 1
ATOM 2590 N N . THR A 1 335 ? 19.022 -4.771 -20.202 1.00 96.81 335 THR A N 1
ATOM 2591 C CA . THR A 1 335 ? 17.753 -5.452 -20.461 1.00 96.81 335 THR A CA 1
ATOM 2592 C C . THR A 1 335 ? 16.663 -4.966 -19.505 1.00 96.81 335 THR A C 1
ATOM 2594 O O . THR A 1 335 ? 16.949 -4.331 -18.486 1.00 96.81 335 THR A O 1
ATOM 2597 N N . CYS A 1 336 ? 15.400 -5.289 -19.783 1.00 98.50 336 CYS A N 1
ATOM 2598 C CA . CYS A 1 336 ? 14.301 -4.995 -18.863 1.00 98.50 336 CYS A CA 1
ATOM 2599 C C . CYS A 1 336 ? 14.467 -5.758 -17.537 1.00 98.50 336 CYS A C 1
ATOM 2601 O O . CYS A 1 336 ? 14.133 -5.238 -16.470 1.00 98.50 336 CYS A O 1
ATOM 2603 N N . LYS A 1 337 ? 15.057 -6.959 -17.575 1.00 98.44 337 LYS A N 1
ATOM 2604 C CA . LYS A 1 337 ? 15.518 -7.695 -16.393 1.00 98.44 337 LYS A CA 1
ATOM 2605 C C . LYS A 1 337 ? 16.460 -6.855 -15.528 1.00 98.44 337 LYS A C 1
ATOM 2607 O O . LYS A 1 337 ? 16.258 -6.811 -14.315 1.00 98.44 337 LYS A O 1
ATOM 2612 N N . ASP A 1 338 ? 17.459 -6.200 -16.117 1.00 98.19 338 ASP A N 1
ATOM 2613 C CA . ASP A 1 338 ? 18.424 -5.390 -15.359 1.00 98.19 338 ASP A CA 1
ATOM 2614 C C . ASP A 1 338 ? 17.721 -4.215 -14.664 1.00 98.19 338 ASP A C 1
ATOM 2616 O O . ASP A 1 338 ? 17.961 -3.953 -13.485 1.00 98.19 338 ASP A O 1
ATOM 2620 N N . VAL A 1 339 ? 16.773 -3.564 -15.348 1.00 98.44 339 VAL A N 1
ATOM 2621 C CA . VAL A 1 339 ? 15.935 -2.511 -14.750 1.00 98.44 339 VAL A CA 1
ATOM 2622 C C . VAL A 1 339 ? 15.130 -3.056 -13.566 1.00 98.44 339 VAL A C 1
ATOM 2624 O O . VAL A 1 339 ? 15.130 -2.456 -12.492 1.00 98.44 339 VAL A O 1
ATOM 2627 N N . ASN A 1 340 ? 14.502 -4.224 -13.710 1.00 98.75 340 ASN A N 1
ATOM 2628 C CA . ASN A 1 340 ? 13.734 -4.862 -12.637 1.00 98.75 340 ASN A CA 1
ATOM 2629 C C . ASN A 1 340 ? 14.608 -5.271 -11.434 1.00 98.75 340 ASN A C 1
ATOM 2631 O O . ASN A 1 340 ? 14.177 -5.156 -10.285 1.00 98.75 340 ASN A O 1
ATOM 2635 N N . GLN A 1 341 ? 15.856 -5.686 -11.671 1.00 98.62 341 GLN A N 1
ATOM 2636 C CA . GLN A 1 341 ? 16.829 -5.942 -10.605 1.00 98.62 341 GLN A CA 1
ATOM 2637 C C . GLN A 1 341 ? 17.202 -4.658 -9.857 1.00 98.62 341 GLN A C 1
ATOM 2639 O O . GLN A 1 341 ? 17.272 -4.664 -8.625 1.00 98.62 341 GLN A O 1
ATOM 2644 N N . VAL A 1 342 ? 17.400 -3.552 -10.582 1.00 98.12 342 VAL A N 1
ATOM 2645 C CA . VAL A 1 342 ? 17.651 -2.237 -9.977 1.00 98.12 342 VAL A CA 1
ATOM 2646 C C . VAL A 1 342 ? 16.433 -1.761 -9.183 1.00 98.12 342 VAL A C 1
ATOM 2648 O O . VAL A 1 342 ? 16.627 -1.239 -8.087 1.00 98.12 342 VAL A O 1
ATOM 2651 N N . ALA A 1 343 ? 15.203 -2.004 -9.658 1.00 98.31 343 ALA A N 1
ATOM 2652 C CA . ALA A 1 343 ? 13.973 -1.693 -8.920 1.00 98.31 343 ALA A CA 1
ATOM 2653 C C . ALA A 1 343 ? 14.002 -2.333 -7.528 1.00 98.31 343 ALA A C 1
ATOM 2655 O O . ALA A 1 343 ? 13.897 -1.653 -6.508 1.00 98.31 343 ALA A O 1
ATOM 2656 N N . PHE A 1 344 ? 14.236 -3.646 -7.476 1.00 98.56 344 PHE A N 1
ATOM 2657 C CA . PHE A 1 344 ? 14.273 -4.368 -6.212 1.00 98.56 344 PHE A CA 1
ATOM 2658 C C . PHE A 1 344 ? 15.445 -3.944 -5.322 1.00 98.56 344 PHE A C 1
ATOM 2660 O O . PHE A 1 344 ? 15.268 -3.783 -4.116 1.00 98.56 344 PHE A O 1
ATOM 2667 N N . ALA A 1 345 ? 16.633 -3.711 -5.888 1.00 98.31 345 ALA A N 1
ATOM 2668 C CA . ALA A 1 345 ? 17.780 -3.223 -5.124 1.00 98.31 345 ALA A CA 1
ATOM 2669 C C . ALA A 1 345 ? 17.518 -1.836 -4.511 1.00 98.31 345 ALA A C 1
ATOM 2671 O O . ALA A 1 345 ? 17.834 -1.609 -3.340 1.00 98.31 345 ALA A O 1
ATOM 2672 N N . TYR A 1 346 ? 16.903 -0.931 -5.277 1.00 97.88 346 TYR A N 1
ATOM 2673 C CA . TYR A 1 346 ? 16.513 0.399 -4.822 1.00 97.88 346 TYR A CA 1
ATOM 2674 C C . TYR A 1 346 ? 15.489 0.317 -3.687 1.00 97.88 346 TYR A C 1
ATOM 2676 O O . TYR A 1 346 ? 15.671 0.931 -2.634 1.00 97.88 346 TYR A O 1
ATOM 2684 N N . VAL A 1 347 ? 14.443 -0.489 -3.860 1.00 98.06 347 VAL A N 1
ATOM 2685 C CA . VAL A 1 347 ? 13.399 -0.683 -2.847 1.00 98.06 347 VAL A CA 1
ATOM 2686 C C . VAL A 1 347 ? 13.974 -1.317 -1.585 1.00 98.06 347 VAL A C 1
ATOM 2688 O O . VAL A 1 347 ? 13.729 -0.829 -0.482 1.00 98.06 347 VAL A O 1
ATOM 2691 N N . LEU A 1 348 ? 14.806 -2.354 -1.717 1.00 97.88 348 LEU A N 1
ATOM 2692 C CA . LEU A 1 348 ? 15.466 -2.975 -0.576 1.00 97.88 348 LEU A CA 1
ATOM 2693 C C . LEU A 1 348 ? 16.332 -1.954 0.167 1.00 97.88 348 LEU A C 1
ATOM 2695 O O . LEU A 1 348 ? 16.321 -1.946 1.393 1.00 97.88 348 LEU A O 1
ATOM 2699 N N . ALA A 1 349 ? 17.049 -1.065 -0.525 1.00 97.19 349 ALA A N 1
ATOM 2700 C CA . ALA A 1 349 ? 17.837 -0.014 0.117 1.00 97.19 349 ALA A CA 1
ATOM 2701 C C . ALA A 1 349 ? 16.962 0.962 0.925 1.00 97.19 349 ALA A C 1
ATOM 2703 O O . ALA A 1 349 ? 17.314 1.255 2.071 1.00 97.19 349 ALA A O 1
ATOM 2704 N N . ASN A 1 350 ? 15.807 1.355 0.382 1.00 95.38 350 ASN A N 1
ATOM 2705 C CA . ASN A 1 350 ? 14.878 2.328 0.971 1.00 95.38 350 ASN A CA 1
ATOM 2706 C C . ASN A 1 350 ? 13.832 1.720 1.925 1.00 95.38 350 ASN A C 1
ATOM 2708 O O . ASN A 1 350 ? 13.098 2.443 2.587 1.00 95.38 350 ASN A O 1
ATOM 2712 N N . THR A 1 351 ? 13.787 0.395 2.061 1.00 95.38 351 THR A N 1
ATOM 2713 C CA . THR A 1 351 ? 12.923 -0.283 3.033 1.00 95.38 351 THR A CA 1
ATOM 2714 C C . THR A 1 351 ? 13.347 0.011 4.476 1.00 95.38 351 THR A C 1
ATOM 2716 O O . THR A 1 351 ? 14.548 0.043 4.783 1.00 95.38 351 THR A O 1
ATOM 2719 N N . SER A 1 352 ? 12.363 0.127 5.381 1.00 94.75 352 SER A N 1
ATOM 2720 C CA . SER A 1 352 ? 12.598 0.274 6.821 1.00 94.75 352 SER A CA 1
ATOM 2721 C C . SER A 1 352 ? 13.536 -0.807 7.370 1.00 94.75 352 SER A C 1
ATOM 2723 O O . SER A 1 352 ? 13.553 -1.958 6.921 1.00 94.75 352 SER A O 1
ATOM 2725 N N . THR A 1 353 ? 14.323 -0.459 8.389 1.00 95.75 353 THR A N 1
ATOM 2726 C CA . THR A 1 353 ? 15.272 -1.394 9.013 1.00 95.75 353 THR A CA 1
ATOM 2727 C C . THR A 1 353 ? 14.580 -2.657 9.534 1.00 95.75 353 THR A C 1
ATOM 2729 O O . THR A 1 353 ? 15.126 -3.752 9.387 1.00 95.75 353 THR A O 1
ATOM 2732 N N . ALA A 1 354 ? 13.374 -2.526 10.097 1.00 95.56 354 ALA A N 1
ATOM 2733 C CA . ALA A 1 354 ? 12.599 -3.650 10.620 1.00 95.56 354 ALA A CA 1
ATOM 2734 C C . ALA A 1 354 ? 12.148 -4.608 9.505 1.00 95.56 354 ALA A C 1
ATOM 2736 O O . ALA A 1 354 ? 12.455 -5.800 9.567 1.00 95.56 354 ALA A O 1
ATOM 2737 N N . ALA A 1 355 ? 11.513 -4.095 8.446 1.00 97.00 355 ALA A N 1
ATOM 2738 C CA . ALA A 1 355 ? 11.074 -4.914 7.315 1.00 97.00 355 ALA A CA 1
ATOM 2739 C C . ALA A 1 355 ? 12.263 -5.565 6.585 1.00 97.00 355 ALA A C 1
ATOM 2741 O O . ALA A 1 355 ? 12.260 -6.769 6.339 1.00 97.00 355 ALA A O 1
ATOM 2742 N N . LYS A 1 356 ? 13.353 -4.818 6.366 1.00 97.25 356 LYS A N 1
ATOM 2743 C CA . LYS A 1 356 ? 14.604 -5.335 5.785 1.00 97.25 356 LYS A CA 1
ATOM 2744 C C . LYS A 1 356 ? 15.196 -6.476 6.615 1.00 97.25 356 LYS A C 1
ATOM 2746 O O . LYS A 1 356 ? 15.696 -7.451 6.055 1.00 97.25 356 LYS A O 1
ATOM 2751 N N . LYS A 1 357 ? 15.163 -6.364 7.947 1.00 97.62 357 LYS A N 1
ATOM 2752 C CA . LYS A 1 357 ? 15.623 -7.422 8.856 1.00 97.62 357 LYS A CA 1
ATOM 2753 C C . LYS A 1 357 ? 14.744 -8.668 8.738 1.00 97.62 357 LYS A C 1
ATOM 2755 O O . LYS A 1 357 ? 15.292 -9.754 8.578 1.00 97.62 357 LYS A O 1
ATOM 2760 N N . ARG A 1 358 ? 13.415 -8.517 8.767 1.00 97.06 358 ARG A N 1
ATOM 2761 C CA . ARG A 1 358 ? 12.459 -9.630 8.621 1.00 97.06 358 ARG A CA 1
ATOM 2762 C C . ARG A 1 358 ? 12.655 -10.358 7.294 1.00 97.06 358 ARG A C 1
ATOM 2764 O O . ARG A 1 358 ? 12.846 -11.571 7.300 1.00 97.06 358 ARG A O 1
ATOM 2771 N N . PHE A 1 359 ? 12.722 -9.613 6.193 1.00 97.31 359 PHE A N 1
ATOM 2772 C CA . PHE A 1 359 ? 12.970 -10.157 4.861 1.00 97.31 359 PHE A CA 1
ATOM 2773 C C . PHE A 1 359 ? 14.268 -10.968 4.800 1.00 97.31 359 PHE A C 1
ATOM 2775 O O . PHE A 1 359 ? 14.266 -12.114 4.373 1.00 97.31 359 PHE A O 1
ATOM 2782 N N . LYS A 1 360 ? 15.377 -10.431 5.323 1.00 96.88 360 LYS A N 1
ATOM 2783 C CA . LYS A 1 360 ? 16.659 -11.156 5.353 1.00 96.88 360 LYS A CA 1
ATOM 2784 C C . LYS A 1 360 ? 16.644 -12.409 6.230 1.00 96.88 360 LYS A C 1
ATOM 2786 O O . LYS A 1 360 ? 17.416 -13.325 5.978 1.00 96.88 360 LYS A O 1
ATOM 2791 N N . GLN A 1 361 ? 15.848 -12.417 7.297 1.00 95.88 361 GLN A N 1
ATOM 2792 C CA . GLN A 1 361 ? 15.828 -13.513 8.267 1.00 95.88 361 GLN A CA 1
ATOM 2793 C C . GLN A 1 361 ? 14.899 -14.655 7.862 1.00 95.88 361 GLN A C 1
ATOM 2795 O O . GLN A 1 361 ? 15.211 -15.807 8.150 1.00 95.88 361 GLN A O 1
ATOM 2800 N N . ARG A 1 362 ? 13.748 -14.340 7.262 1.00 94.88 362 ARG A N 1
ATOM 2801 C CA . ARG A 1 362 ? 12.693 -15.325 6.984 1.00 94.88 362 ARG A CA 1
ATOM 2802 C C . ARG A 1 362 ? 11.909 -15.073 5.695 1.00 94.88 362 ARG A C 1
ATOM 2804 O O . ARG A 1 362 ? 10.938 -15.777 5.461 1.00 94.88 362 ARG A O 1
ATOM 2811 N N . GLY A 1 363 ? 12.278 -14.064 4.909 1.00 95.81 363 GLY A N 1
ATOM 2812 C CA . GLY A 1 363 ? 11.613 -13.754 3.650 1.00 95.81 363 GLY A CA 1
ATOM 2813 C C . GLY A 1 363 ? 12.062 -14.674 2.521 1.00 95.81 363 GLY A C 1
ATOM 2814 O O . GLY A 1 363 ? 13.241 -15.018 2.417 1.00 95.81 363 GLY A O 1
ATOM 2815 N N . LEU A 1 364 ? 11.124 -15.044 1.656 1.00 96.38 364 LEU A N 1
ATOM 2816 C CA . LEU A 1 364 ? 11.421 -15.723 0.401 1.00 96.38 364 LEU A CA 1
ATOM 2817 C C . LEU A 1 364 ? 12.120 -14.780 -0.596 1.00 96.38 364 LEU A C 1
ATOM 2819 O O . LEU A 1 364 ? 11.800 -13.587 -0.659 1.00 96.38 364 LEU A O 1
ATOM 2823 N N . PRO A 1 365 ? 13.075 -15.286 -1.396 1.00 96.38 365 PRO A N 1
ATOM 2824 C CA . PRO A 1 365 ? 13.813 -14.464 -2.341 1.00 96.38 365 PRO A CA 1
ATOM 2825 C C . PRO A 1 365 ? 12.943 -14.021 -3.523 1.00 96.38 365 PRO A C 1
ATOM 2827 O O . PRO A 1 365 ? 11.848 -14.526 -3.770 1.00 96.38 365 PRO A O 1
ATOM 2830 N N . ILE A 1 366 ? 13.485 -13.077 -4.288 1.00 97.69 366 ILE A N 1
ATOM 2831 C CA . ILE A 1 366 ? 12.987 -12.703 -5.609 1.00 97.69 366 ILE A CA 1
ATOM 2832 C C . ILE A 1 366 ? 14.026 -13.104 -6.660 1.00 97.69 366 ILE A C 1
ATOM 2834 O O . ILE A 1 366 ? 15.232 -12.942 -6.451 1.00 97.69 366 ILE A O 1
ATOM 2838 N N . MET A 1 367 ? 13.572 -13.649 -7.782 1.00 98.25 367 MET A N 1
ATOM 2839 C CA . MET A 1 367 ? 14.408 -14.180 -8.854 1.00 98.25 367 MET A CA 1
ATOM 2840 C C . MET A 1 367 ? 14.019 -13.539 -10.181 1.00 98.25 367 MET A C 1
ATOM 2842 O O . MET A 1 367 ? 12.852 -13.536 -10.558 1.00 98.25 367 MET A O 1
ATOM 2846 N N . PHE A 1 368 ? 15.009 -13.022 -10.907 1.00 98.62 368 PHE A N 1
ATOM 2847 C CA . PHE A 1 368 ? 14.803 -12.334 -12.182 1.00 98.62 368 PHE A CA 1
ATOM 2848 C C . PHE A 1 368 ? 15.314 -13.179 -13.347 1.00 98.62 368 PHE A C 1
ATOM 2850 O O . PHE A 1 368 ? 16.496 -13.546 -13.391 1.00 98.62 368 PHE A O 1
ATOM 2857 N N . TYR A 1 369 ? 14.437 -13.449 -14.308 1.00 98.50 369 TYR A N 1
ATOM 2858 C CA . TYR A 1 369 ? 14.716 -14.280 -15.479 1.00 98.50 369 TYR A CA 1
ATOM 2859 C C . TYR A 1 369 ? 15.004 -13.436 -16.725 1.00 98.50 369 TYR A C 1
ATOM 2861 O O . TYR A 1 369 ? 14.681 -12.249 -16.743 1.00 98.50 369 TYR A O 1
ATOM 2869 N N . PRO A 1 370 ? 15.657 -14.012 -17.755 1.00 98.56 370 PRO A N 1
ATOM 2870 C CA . PRO A 1 370 ? 15.850 -13.329 -19.031 1.00 98.56 370 PRO A CA 1
ATOM 2871 C C . PRO A 1 370 ? 14.528 -12.855 -19.639 1.00 98.56 370 PRO A C 1
ATOM 2873 O O . PRO A 1 370 ? 13.523 -13.563 -19.563 1.00 98.56 370 PRO A O 1
ATOM 2876 N N . ASP A 1 371 ? 14.556 -11.686 -20.276 1.00 98.44 371 ASP A N 1
ATOM 2877 C CA . ASP A 1 371 ? 13.385 -11.117 -20.939 1.00 98.44 371 ASP A CA 1
ATOM 2878 C C . ASP A 1 371 ? 12.854 -12.030 -22.051 1.00 98.44 371 ASP A C 1
ATOM 2880 O O . ASP A 1 371 ? 13.610 -12.709 -22.752 1.00 98.44 371 ASP A O 1
ATOM 2884 N N . LYS A 1 372 ? 11.540 -11.978 -22.265 1.00 98.25 372 LYS A N 1
ATOM 2885 C CA . LYS A 1 372 ? 10.866 -12.578 -23.416 1.00 98.25 372 LYS A CA 1
ATOM 2886 C C . LYS A 1 372 ? 10.694 -11.519 -24.515 1.00 98.25 372 LYS A C 1
ATOM 2888 O O . LYS A 1 372 ? 9.819 -10.660 -24.377 1.00 98.25 372 LYS A O 1
ATOM 2893 N N . PRO A 1 373 ? 11.496 -11.548 -25.596 1.00 97.25 373 PRO A N 1
ATOM 2894 C CA . PRO A 1 373 ? 11.394 -10.551 -26.654 1.00 97.25 373 PRO A CA 1
ATOM 2895 C C . PRO A 1 373 ? 10.114 -10.751 -27.470 1.00 97.25 373 PRO A C 1
ATOM 2897 O O . PRO A 1 373 ? 9.792 -11.865 -27.887 1.00 97.25 373 PRO A O 1
ATOM 2900 N N . ILE A 1 374 ? 9.410 -9.657 -27.739 1.00 96.19 374 ILE A N 1
ATOM 2901 C CA . ILE A 1 374 ? 8.216 -9.606 -28.574 1.00 96.19 374 ILE A CA 1
ATOM 2902 C C . ILE A 1 374 ? 8.504 -8.763 -29.813 1.00 96.19 374 ILE A C 1
ATOM 2904 O O . ILE A 1 374 ? 8.976 -7.627 -29.739 1.00 96.19 374 ILE A O 1
ATOM 2908 N N . LYS A 1 375 ? 8.180 -9.330 -30.977 1.00 92.31 375 LYS A N 1
ATOM 2909 C CA . LYS A 1 375 ? 8.429 -8.699 -32.273 1.00 92.31 375 LYS A CA 1
ATOM 2910 C C . LYS A 1 375 ? 7.472 -7.546 -32.579 1.00 92.31 375 LYS A C 1
ATOM 2912 O O . LYS A 1 375 ? 7.929 -6.545 -33.116 1.00 92.31 375 LYS A O 1
ATOM 2917 N N . PHE A 1 376 ? 6.184 -7.697 -32.283 1.00 92.06 376 PHE A N 1
ATOM 2918 C CA . PHE A 1 376 ? 5.149 -6.715 -32.615 1.00 92.06 376 PHE A CA 1
ATOM 2919 C C . PHE A 1 376 ? 4.707 -5.943 -31.374 1.00 92.06 376 PHE A C 1
ATOM 2921 O O . PHE A 1 376 ? 4.563 -6.516 -30.295 1.00 92.06 376 PHE A O 1
ATOM 2928 N N . GLU A 1 377 ? 4.495 -4.641 -31.519 1.00 92.50 377 GLU A N 1
ATOM 2929 C CA . GLU A 1 377 ? 4.130 -3.785 -30.393 1.00 92.50 377 GLU A CA 1
ATOM 2930 C C . GLU A 1 377 ? 2.767 -4.175 -29.801 1.00 92.50 377 GLU A C 1
ATOM 2932 O O . GLU A 1 377 ? 2.603 -4.206 -28.583 1.00 92.50 377 GLU A O 1
ATOM 2937 N N . GLU A 1 378 ? 1.803 -4.555 -30.639 1.00 92.75 378 GLU A N 1
ATOM 2938 C CA . GLU A 1 378 ? 0.458 -4.943 -30.215 1.00 92.75 378 GLU A CA 1
ATOM 2939 C C . GLU A 1 378 ? 0.477 -6.184 -29.314 1.00 92.75 378 GLU A C 1
ATOM 2941 O O . GLU A 1 378 ? -0.265 -6.262 -28.331 1.00 92.75 378 GLU A O 1
ATOM 2946 N N . ASP A 1 379 ? 1.359 -7.139 -29.616 1.00 95.62 379 ASP A N 1
ATOM 2947 C CA . ASP A 1 379 ? 1.574 -8.324 -28.788 1.00 95.62 379 ASP A CA 1
ATOM 2948 C C . ASP A 1 379 ? 2.225 -7.947 -27.449 1.00 95.62 379 ASP A C 1
ATOM 2950 O O . ASP A 1 379 ? 1.900 -8.532 -26.414 1.00 95.62 379 ASP A O 1
ATOM 2954 N N . TRP A 1 380 ? 3.103 -6.937 -27.439 1.00 96.50 380 TRP A N 1
ATOM 2955 C CA . TRP A 1 380 ? 3.707 -6.420 -26.212 1.00 96.50 380 TRP A CA 1
ATOM 2956 C C . TRP A 1 380 ? 2.682 -5.683 -25.348 1.00 96.50 380 TRP A C 1
ATOM 2958 O O . TRP A 1 380 ? 2.658 -5.865 -24.135 1.00 96.50 380 TRP A O 1
ATOM 2968 N N . ILE A 1 381 ? 1.769 -4.917 -25.946 1.00 95.31 381 ILE A N 1
ATOM 2969 C 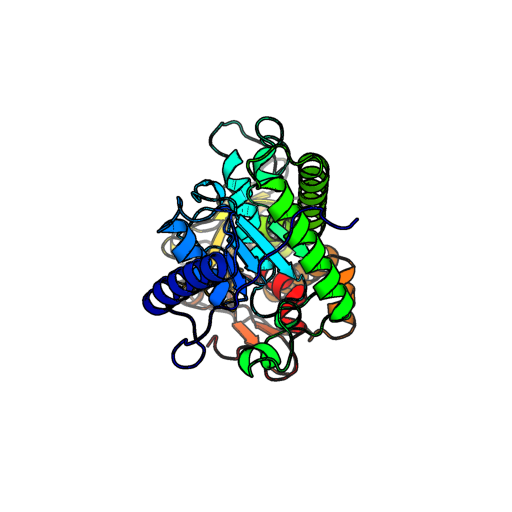CA . ILE A 1 381 ? 0.668 -4.276 -25.213 1.00 95.31 381 ILE A CA 1
ATOM 2970 C C . ILE A 1 381 ? -0.217 -5.332 -24.536 1.00 95.31 381 ILE A C 1
ATOM 2972 O O . ILE A 1 381 ? -0.581 -5.162 -23.373 1.00 95.31 381 ILE A O 1
ATOM 2976 N N . ARG A 1 382 ? -0.521 -6.440 -25.228 1.00 95.19 382 ARG A N 1
ATOM 2977 C CA . ARG A 1 382 ? -1.368 -7.533 -24.711 1.00 95.19 382 ARG A CA 1
ATOM 2978 C C . ARG A 1 382 ? -0.673 -8.441 -23.697 1.00 95.19 382 ARG A C 1
ATOM 2980 O O . ARG A 1 382 ? -1.364 -9.098 -22.916 1.00 95.19 382 ARG A O 1
ATOM 2987 N N . SER A 1 383 ? 0.656 -8.514 -23.717 1.00 96.00 383 SER A N 1
ATOM 2988 C CA . SER A 1 383 ? 1.420 -9.282 -22.735 1.00 96.00 383 SER A CA 1
ATOM 2989 C C . SER A 1 383 ? 1.428 -8.587 -21.370 1.00 96.00 383 SER A C 1
ATOM 2991 O O . SER A 1 383 ? 1.042 -7.423 -21.241 1.00 96.00 383 SER A O 1
ATOM 2993 N N . LYS A 1 384 ? 1.856 -9.307 -20.332 1.00 95.94 384 LYS A N 1
ATOM 2994 C CA . LYS A 1 384 ? 1.949 -8.789 -18.963 1.00 95.94 384 LYS A CA 1
ATOM 2995 C C . LYS A 1 384 ? 3.279 -9.171 -18.343 1.00 95.94 384 LYS A C 1
ATOM 2997 O O . LYS A 1 384 ? 3.805 -10.234 -18.675 1.00 95.94 384 LYS A O 1
ATOM 3002 N N . LEU A 1 385 ? 3.793 -8.363 -17.421 1.00 98.00 385 LEU A N 1
ATOM 3003 C CA . LEU A 1 385 ? 4.844 -8.811 -16.509 1.00 98.00 385 LEU A CA 1
ATOM 3004 C C . LEU A 1 385 ? 4.427 -10.143 -15.871 1.00 98.00 385 LEU A C 1
ATOM 3006 O O . LEU A 1 385 ? 3.313 -10.268 -15.367 1.00 98.00 385 LEU A O 1
ATOM 3010 N N . GLN A 1 386 ? 5.308 -11.141 -15.906 1.00 97.75 386 GLN A N 1
ATOM 3011 C CA . GLN A 1 386 ? 5.033 -12.415 -15.247 1.00 97.75 386 GLN A CA 1
ATOM 3012 C C . GLN A 1 386 ? 5.539 -12.347 -13.814 1.00 97.75 386 GLN A C 1
ATOM 3014 O O . GLN A 1 386 ? 6.736 -12.137 -13.599 1.00 97.75 386 GLN A O 1
ATOM 3019 N N . LEU A 1 387 ? 4.615 -12.511 -12.870 1.00 95.75 387 LEU A N 1
ATOM 3020 C CA . LEU A 1 387 ? 4.861 -12.582 -11.436 1.00 95.75 387 LEU A CA 1
ATOM 3021 C C . LEU A 1 387 ? 4.428 -13.971 -10.953 1.00 95.75 387 LEU A C 1
ATOM 3023 O O . LEU A 1 387 ? 3.290 -14.158 -10.529 1.00 95.75 387 LEU A O 1
ATOM 3027 N N . ASP A 1 388 ? 5.326 -14.952 -11.050 1.00 94.62 388 ASP A N 1
ATOM 3028 C CA . ASP A 1 388 ? 5.020 -16.327 -10.653 1.00 94.62 388 ASP A CA 1
ATOM 3029 C C . ASP A 1 388 ? 5.437 -16.548 -9.194 1.00 94.62 388 ASP A C 1
ATOM 3031 O O . ASP A 1 388 ? 6.617 -16.480 -8.837 1.00 94.62 388 ASP A O 1
ATOM 3035 N N . TYR A 1 389 ? 4.451 -16.814 -8.345 1.00 91.31 389 TYR A N 1
ATOM 3036 C CA . TYR A 1 389 ? 4.625 -17.028 -6.914 1.00 91.31 389 TYR A CA 1
ATOM 3037 C C . TYR A 1 389 ? 4.620 -18.526 -6.577 1.00 91.31 389 TYR A C 1
ATOM 3039 O O . TYR A 1 389 ? 3.674 -19.232 -6.927 1.00 91.31 389 TYR A O 1
ATOM 3047 N N . ASN A 1 390 ? 5.640 -19.025 -5.872 1.00 89.81 390 ASN A N 1
ATOM 3048 C CA . ASN A 1 390 ? 5.700 -20.421 -5.411 1.00 89.81 390 ASN A CA 1
ATOM 3049 C C . ASN A 1 390 ? 6.520 -20.573 -4.111 1.00 89.81 390 ASN A C 1
ATOM 3051 O O . ASN A 1 390 ? 6.989 -19.585 -3.548 1.00 89.81 390 ASN A O 1
ATOM 3055 N N . GLU A 1 391 ? 6.718 -21.805 -3.623 1.00 88.81 391 GLU A N 1
ATOM 3056 C CA . GLU A 1 391 ? 7.473 -22.055 -2.382 1.00 88.81 391 GLU A CA 1
ATOM 3057 C C . GLU A 1 391 ? 8.953 -21.623 -2.399 1.00 88.81 391 GLU A C 1
ATOM 3059 O O . GLU A 1 391 ? 9.576 -21.553 -1.340 1.00 88.81 391 GLU A O 1
ATOM 3064 N N . LEU A 1 392 ? 9.531 -21.344 -3.570 1.00 91.25 392 LEU A N 1
ATOM 3065 C CA . LEU A 1 392 ? 10.902 -20.853 -3.723 1.00 91.25 392 LEU A CA 1
ATOM 3066 C C . LEU A 1 392 ? 10.978 -19.321 -3.740 1.00 91.25 392 LEU A C 1
ATOM 3068 O O . LEU A 1 392 ? 12.073 -18.778 -3.599 1.00 91.25 392 LEU A O 1
ATOM 3072 N N . GLY A 1 393 ? 9.845 -18.630 -3.889 1.00 94.44 393 GLY A N 1
ATOM 3073 C CA . GLY A 1 393 ? 9.740 -17.175 -3.856 1.00 94.44 393 GLY A CA 1
ATOM 3074 C C . GLY A 1 393 ? 9.007 -16.583 -5.055 1.00 94.44 393 GLY A C 1
ATOM 3075 O O . GLY A 1 393 ? 8.122 -17.209 -5.639 1.00 94.44 393 GLY A O 1
ATOM 3076 N N . LEU A 1 394 ? 9.355 -15.339 -5.386 1.00 96.25 394 LEU A N 1
ATOM 3077 C CA . LEU A 1 394 ? 8.770 -14.598 -6.504 1.00 96.25 394 LEU A CA 1
ATOM 3078 C C . LEU A 1 394 ? 9.688 -14.671 -7.724 1.00 96.25 394 LEU A C 1
ATOM 3080 O O . LEU A 1 394 ? 10.836 -14.228 -7.682 1.00 96.25 394 LEU A O 1
ATOM 3084 N N . HIS A 1 395 ? 9.165 -15.189 -8.827 1.00 97.69 395 HIS A N 1
ATOM 3085 C CA . HIS A 1 395 ? 9.848 -15.281 -10.108 1.00 97.69 395 HIS A CA 1
ATOM 3086 C C . HIS A 1 395 ? 9.323 -14.187 -11.041 1.00 97.69 395 HIS A C 1
ATOM 3088 O O . HIS A 1 395 ? 8.130 -14.122 -11.327 1.00 97.69 395 HIS A O 1
ATOM 3094 N N . VAL A 1 396 ? 10.218 -13.323 -11.518 1.00 98.56 396 VAL A N 1
ATOM 3095 C CA . VAL A 1 396 ? 9.879 -12.164 -12.349 1.00 98.56 396 VAL A CA 1
ATOM 3096 C C . VAL A 1 396 ? 10.462 -12.333 -13.746 1.00 98.56 396 VAL A C 1
ATOM 3098 O O . VAL A 1 396 ? 11.681 -12.452 -13.905 1.00 98.56 396 VAL A O 1
ATOM 3101 N N . THR A 1 397 ? 9.597 -12.288 -14.762 1.00 98.69 397 THR A N 1
ATOM 3102 C CA . THR A 1 397 ? 9.996 -12.295 -16.180 1.00 98.69 397 THR A CA 1
ATOM 3103 C C . THR A 1 397 ? 9.346 -11.129 -16.917 1.00 98.69 397 THR A C 1
ATOM 3105 O O . THR A 1 397 ? 8.120 -11.019 -16.956 1.00 98.69 397 THR A O 1
ATOM 3108 N N . SER A 1 398 ? 10.165 -10.266 -17.522 1.00 98.56 398 SER A N 1
ATOM 3109 C CA . SER A 1 398 ? 9.686 -9.152 -18.346 1.00 98.56 398 SER A CA 1
ATOM 3110 C C . SER A 1 398 ? 9.445 -9.586 -19.789 1.00 98.56 398 SER A C 1
ATOM 3112 O O . SER A 1 398 ? 10.134 -10.465 -20.308 1.00 98.56 398 SER A O 1
ATOM 3114 N N . TYR A 1 399 ? 8.504 -8.922 -20.458 1.00 98.44 399 TYR A N 1
ATOM 3115 C CA . TYR A 1 399 ? 8.444 -8.904 -21.914 1.00 98.44 399 TYR A CA 1
ATOM 3116 C C . TYR A 1 399 ? 9.060 -7.605 -22.428 1.00 98.44 399 TYR A C 1
ATOM 3118 O O . TYR A 1 399 ? 8.715 -6.515 -21.957 1.00 98.44 399 TYR A O 1
ATOM 3126 N N . SER A 1 400 ? 9.938 -7.728 -23.420 1.00 97.81 400 SER A N 1
ATOM 3127 C CA . SER A 1 400 ? 10.616 -6.596 -24.046 1.00 97.81 400 SER A CA 1
ATOM 3128 C C . SER A 1 400 ? 10.205 -6.447 -25.506 1.00 97.81 400 SER A C 1
ATOM 3130 O O . SER A 1 400 ? 9.960 -7.434 -26.196 1.00 97.81 400 SER A O 1
ATOM 3132 N N . HIS A 1 401 ? 10.133 -5.213 -25.990 1.00 96.00 401 HIS A N 1
ATOM 3133 C CA . HIS A 1 401 ? 9.997 -4.916 -27.414 1.00 96.00 401 HIS A CA 1
ATOM 3134 C C . HIS A 1 401 ? 11.066 -3.899 -27.798 1.00 96.00 401 HIS A C 1
ATOM 3136 O O . HIS A 1 401 ? 11.096 -2.791 -27.266 1.00 96.00 401 HIS A O 1
ATOM 3142 N N . VAL A 1 402 ? 11.979 -4.292 -28.685 1.00 93.69 402 VAL A N 1
ATOM 3143 C CA . VAL A 1 402 ? 13.135 -3.475 -29.069 1.00 93.69 402 VAL A CA 1
ATOM 3144 C C . VAL A 1 402 ? 13.154 -3.313 -30.583 1.00 93.69 402 VAL A C 1
ATOM 3146 O O . VAL A 1 402 ? 13.152 -4.311 -31.306 1.00 93.69 402 VAL A O 1
ATOM 3149 N N . THR A 1 403 ? 13.201 -2.070 -31.069 1.00 91.50 403 THR A N 1
ATOM 3150 C CA . THR A 1 403 ? 13.294 -1.778 -32.507 1.00 91.50 403 THR A CA 1
ATOM 3151 C C . THR A 1 403 ? 14.719 -1.409 -32.905 1.00 91.50 403 THR A C 1
ATOM 3153 O O . THR A 1 403 ? 15.496 -0.851 -32.129 1.00 91.50 403 THR A O 1
ATOM 3156 N N . ASN A 1 404 ? 15.090 -1.746 -34.140 1.00 86.38 404 ASN A N 1
ATOM 3157 C CA . ASN A 1 404 ? 16.404 -1.409 -34.679 1.00 86.38 404 ASN A CA 1
ATOM 3158 C C . ASN A 1 404 ? 16.510 0.112 -34.888 1.00 86.38 404 ASN A C 1
ATOM 3160 O O . ASN A 1 404 ? 15.547 0.760 -35.290 1.00 86.38 404 ASN A O 1
ATOM 3164 N N . VAL A 1 405 ? 17.694 0.676 -34.653 1.00 84.94 405 VAL A N 1
ATOM 3165 C CA . VAL A 1 405 ? 17.997 2.085 -34.949 1.00 84.94 405 VAL A CA 1
ATOM 3166 C C . VAL A 1 405 ? 18.171 2.351 -36.453 1.00 84.94 405 VAL A C 1
ATOM 3168 O O . VAL A 1 405 ? 17.972 3.473 -36.899 1.00 84.94 405 VAL A O 1
ATOM 3171 N N . LYS A 1 406 ? 18.523 1.328 -37.251 1.00 74.06 406 LYS A N 1
ATOM 3172 C CA . LYS A 1 406 ? 18.885 1.464 -38.679 1.00 74.06 406 LYS A CA 1
ATOM 3173 C C . LYS A 1 406 ? 17.746 1.221 -39.672 1.00 74.06 406 LYS A C 1
ATOM 3175 O O . LYS A 1 406 ? 17.854 1.668 -40.809 1.00 74.06 406 LYS A O 1
ATOM 3180 N N . ASN A 1 407 ? 16.685 0.518 -39.276 1.00 59.22 407 ASN A N 1
ATOM 3181 C CA . ASN A 1 407 ? 15.578 0.183 -40.176 1.00 59.22 407 ASN A CA 1
ATOM 3182 C C . ASN A 1 407 ? 14.367 1.062 -39.848 1.00 59.22 407 ASN A C 1
ATOM 3184 O O . ASN A 1 407 ? 13.752 0.888 -38.800 1.00 59.22 407 ASN A O 1
ATOM 3188 N N . GLN A 1 408 ? 14.021 1.977 -40.758 1.00 53.28 408 GLN A N 1
ATOM 3189 C CA . GLN A 1 408 ? 12.806 2.804 -40.711 1.00 53.28 408 GLN A CA 1
ATOM 3190 C C . GLN A 1 408 ? 11.564 2.058 -41.243 1.00 53.28 408 GLN A C 1
ATOM 3192 O O . GLN A 1 408 ? 10.717 2.653 -41.907 1.00 53.28 408 GLN A O 1
ATOM 3197 N N . ASP A 1 409 ? 11.441 0.751 -41.008 1.00 45.97 409 ASP A N 1
ATOM 3198 C CA . ASP A 1 409 ? 10.258 0.017 -41.466 1.00 45.97 409 ASP A CA 1
ATOM 3199 C C . ASP A 1 409 ? 9.059 0.373 -40.568 1.00 45.97 409 ASP A C 1
ATOM 3201 O O . ASP A 1 409 ? 8.924 -0.152 -39.467 1.00 45.97 409 ASP A O 1
ATOM 3205 N N . ASN A 1 410 ? 8.213 1.299 -41.042 1.00 47.97 410 ASN A N 1
ATOM 3206 C CA . ASN A 1 410 ? 6.864 1.648 -40.557 1.00 47.97 410 ASN A CA 1
ATOM 3207 C C . ASN A 1 410 ? 6.670 1.832 -39.032 1.00 47.97 410 ASN A C 1
ATOM 3209 O O . ASN A 1 410 ? 5.564 1.642 -38.529 1.00 47.97 410 ASN A O 1
ATOM 3213 N N . GLY A 1 411 ? 7.704 2.241 -38.295 1.00 58.03 411 GLY A N 1
ATOM 3214 C CA . GLY A 1 411 ? 7.625 2.502 -36.857 1.00 58.03 411 GLY A CA 1
ATOM 3215 C C . GLY A 1 411 ? 8.713 3.453 -36.365 1.00 58.03 411 GLY A C 1
ATOM 3216 O O . GLY A 1 411 ? 9.619 3.829 -37.112 1.00 58.03 411 GLY A O 1
ATOM 3217 N N . SER A 1 412 ? 8.630 3.854 -35.098 1.00 67.62 412 SER A N 1
ATOM 3218 C CA . SER A 1 412 ? 9.630 4.727 -34.486 1.00 67.62 412 SER A CA 1
ATOM 3219 C C . SER A 1 412 ? 10.921 3.931 -34.186 1.00 67.62 412 SER A C 1
ATOM 3221 O O . SER A 1 412 ? 10.868 2.920 -33.477 1.00 67.62 412 SER A O 1
ATOM 3223 N N . PRO A 1 413 ? 12.091 4.324 -34.726 1.00 85.81 413 PRO A N 1
ATOM 3224 C CA . PRO A 1 413 ? 13.323 3.549 -34.589 1.00 85.81 413 PRO A CA 1
ATOM 3225 C C . PRO A 1 413 ? 13.920 3.649 -33.180 1.00 85.81 413 PRO A C 1
ATOM 3227 O O . PRO A 1 413 ? 13.740 4.640 -32.466 1.00 85.81 413 PRO A O 1
ATOM 3230 N N . GLY A 1 414 ? 14.689 2.628 -32.797 1.00 91.12 414 GLY A N 1
ATOM 3231 C CA . GLY A 1 414 ? 15.501 2.653 -31.582 1.00 91.12 414 GLY A CA 1
ATOM 3232 C C . GLY A 1 414 ? 14.728 2.606 -30.263 1.00 91.12 414 GLY A C 1
ATOM 3233 O O . GLY A 1 414 ? 15.205 3.156 -29.266 1.00 91.12 414 GLY A O 1
ATOM 3234 N N . MET A 1 415 ? 13.557 1.979 -30.252 1.00 93.94 415 MET A N 1
ATOM 3235 C CA . MET A 1 415 ? 12.701 1.813 -29.079 1.00 93.94 415 MET A CA 1
ATOM 3236 C C . MET A 1 415 ? 13.169 0.677 -28.177 1.00 93.94 415 MET A C 1
ATOM 3238 O O . MET A 1 415 ? 13.753 -0.295 -28.650 1.00 93.94 415 MET A O 1
ATOM 3242 N N . HIS A 1 416 ? 12.900 0.807 -26.880 1.00 96.25 416 HIS A N 1
ATOM 3243 C CA . HIS A 1 416 ? 13.125 -0.219 -25.867 1.00 96.25 416 HIS A CA 1
ATOM 3244 C C . HIS A 1 416 ? 11.962 -0.200 -24.872 1.00 96.25 416 HIS A C 1
ATOM 3246 O O . HIS A 1 416 ? 11.958 0.558 -23.907 1.00 96.25 416 HIS A O 1
ATOM 3252 N N . PHE A 1 417 ? 10.942 -1.011 -25.121 1.00 97.62 417 PHE A N 1
ATOM 3253 C CA . PHE A 1 417 ? 9.771 -1.097 -24.257 1.00 97.62 417 PHE A CA 1
ATOM 3254 C C . PHE A 1 417 ? 9.923 -2.249 -23.273 1.00 97.62 417 PHE A C 1
ATOM 3256 O O . PHE A 1 417 ? 10.370 -3.334 -23.651 1.00 97.62 417 PHE A O 1
ATOM 3263 N N . CYS A 1 418 ? 9.523 -2.020 -22.026 1.00 98.62 418 CYS A N 1
ATOM 3264 C CA . CYS A 1 418 ? 9.684 -2.966 -20.932 1.00 98.62 418 CYS A CA 1
ATOM 3265 C C . CYS A 1 418 ? 8.404 -3.122 -20.118 1.00 98.62 418 CYS A C 1
ATOM 3267 O O . CYS A 1 418 ? 7.775 -2.135 -19.737 1.00 98.62 418 CYS A O 1
ATOM 3269 N N . LYS A 1 419 ? 8.056 -4.367 -19.781 1.00 98.50 419 LYS A N 1
ATOM 3270 C CA . LYS A 1 419 ? 7.137 -4.643 -18.670 1.00 98.50 419 LYS A CA 1
ATOM 3271 C C . LYS A 1 419 ? 7.943 -4.601 -17.376 1.00 98.50 419 LYS A C 1
ATOM 3273 O O . LYS A 1 419 ? 8.766 -5.488 -17.136 1.00 98.50 419 LYS A O 1
ATOM 3278 N N . LEU A 1 420 ? 7.792 -3.541 -16.595 1.00 98.56 420 LEU A N 1
ATOM 3279 C CA . LEU A 1 420 ? 8.601 -3.299 -15.406 1.00 98.56 420 LEU A CA 1
ATOM 3280 C C . LEU A 1 420 ? 7.864 -3.713 -14.134 1.00 98.56 420 LEU A C 1
ATOM 3282 O O . LEU A 1 420 ? 6.660 -3.495 -13.995 1.00 98.56 420 LEU A O 1
ATOM 3286 N N . LEU A 1 421 ? 8.616 -4.291 -13.198 1.00 98.50 421 LEU A N 1
ATOM 3287 C CA . LEU A 1 421 ? 8.195 -4.504 -11.821 1.00 98.50 421 LEU A CA 1
ATOM 3288 C C . LEU A 1 421 ? 8.024 -3.138 -11.163 1.00 98.50 421 LEU A C 1
ATOM 3290 O O . LEU A 1 421 ? 8.979 -2.365 -11.106 1.00 98.50 421 LEU A O 1
ATOM 3294 N N . SER A 1 422 ? 6.825 -2.871 -10.651 1.00 97.88 422 SER A N 1
ATOM 3295 C CA . SER A 1 422 ? 6.551 -1.696 -9.827 1.00 97.88 422 SER A CA 1
ATOM 3296 C C . SER A 1 422 ? 7.437 -1.725 -8.567 1.00 97.88 422 SER A C 1
ATOM 3298 O O . SER A 1 422 ? 7.411 -2.716 -7.821 1.00 97.88 422 SER A O 1
ATOM 3300 N N . PRO A 1 423 ? 8.230 -0.669 -8.295 1.00 98.06 423 PRO A N 1
ATOM 3301 C CA . PRO A 1 423 ? 8.856 -0.465 -6.997 1.00 98.06 423 PRO A CA 1
ATOM 3302 C C . PRO A 1 423 ? 7.908 -0.688 -5.813 1.00 98.06 423 PRO A C 1
ATOM 3304 O O . PRO A 1 423 ? 8.299 -1.332 -4.835 1.00 98.06 423 PRO A O 1
ATOM 3307 N N . TYR A 1 424 ? 6.655 -0.231 -5.890 1.00 96.56 424 TYR A N 1
ATOM 3308 C CA . TYR A 1 424 ? 5.705 -0.410 -4.792 1.00 96.56 424 TYR A CA 1
ATOM 3309 C C . TYR A 1 424 ? 5.281 -1.872 -4.601 1.00 96.56 424 TYR A C 1
ATOM 3311 O O . TYR A 1 424 ? 5.218 -2.348 -3.467 1.00 96.56 424 TYR A O 1
ATOM 3319 N N . ARG A 1 425 ? 5.120 -2.640 -5.683 1.00 96.88 425 ARG A N 1
ATOM 3320 C CA . ARG A 1 425 ? 4.899 -4.094 -5.629 1.00 96.88 425 ARG A CA 1
ATOM 3321 C C . ARG A 1 425 ? 6.093 -4.840 -5.046 1.00 96.88 425 ARG A C 1
ATOM 3323 O O . ARG A 1 425 ? 5.919 -5.747 -4.233 1.00 96.88 425 ARG A O 1
ATOM 3330 N N . ALA A 1 426 ? 7.313 -4.445 -5.409 1.00 97.75 426 ALA A N 1
ATOM 3331 C CA . ALA A 1 426 ? 8.526 -4.988 -4.800 1.00 97.75 426 ALA A CA 1
ATOM 3332 C C . ALA A 1 426 ? 8.597 -4.684 -3.291 1.00 97.75 426 ALA A C 1
ATOM 3334 O O . ALA A 1 426 ? 9.055 -5.516 -2.507 1.00 97.75 426 ALA A O 1
ATOM 3335 N N . MET A 1 427 ? 8.119 -3.511 -2.873 1.00 96.94 427 MET A N 1
ATOM 3336 C CA . MET A 1 427 ? 8.059 -3.110 -1.467 1.00 96.94 427 MET A CA 1
ATOM 3337 C C . MET A 1 427 ? 7.036 -3.955 -0.702 1.00 96.94 427 MET A C 1
ATOM 3339 O O . MET A 1 427 ? 7.337 -4.472 0.371 1.00 96.94 427 MET A O 1
ATOM 3343 N N . GLU A 1 428 ? 5.857 -4.178 -1.279 1.00 95.50 428 GLU A N 1
ATOM 3344 C CA . GLU A 1 428 ? 4.834 -5.058 -0.708 1.00 95.50 428 GLU A CA 1
ATOM 3345 C C . GLU A 1 428 ? 5.317 -6.510 -0.573 1.00 95.50 428 GLU A C 1
ATOM 3347 O O . GLU A 1 428 ? 5.081 -7.139 0.461 1.00 95.50 428 GLU A O 1
ATOM 3352 N N . TRP A 1 429 ? 6.082 -7.019 -1.548 1.00 96.56 429 TRP A N 1
ATOM 3353 C CA . TRP A 1 429 ? 6.737 -8.328 -1.444 1.00 96.56 429 TRP A CA 1
ATOM 3354 C C . TRP A 1 429 ? 7.628 -8.421 -0.196 1.00 96.56 429 TRP A C 1
ATOM 3356 O O . TRP A 1 429 ? 7.530 -9.387 0.562 1.00 96.56 429 TRP A O 1
ATOM 3366 N N . ILE A 1 430 ? 8.461 -7.406 0.061 1.00 97.38 430 ILE A N 1
ATOM 3367 C CA . ILE A 1 430 ? 9.377 -7.368 1.215 1.00 97.38 430 ILE A CA 1
ATOM 3368 C C . ILE A 1 430 ? 8.621 -7.295 2.551 1.00 97.38 430 ILE A C 1
ATOM 3370 O O . ILE A 1 430 ? 9.051 -7.911 3.528 1.00 97.38 430 ILE A O 1
ATOM 3374 N N . TYR A 1 431 ? 7.522 -6.541 2.610 1.00 96.56 431 TYR A N 1
ATOM 3375 C CA . TYR A 1 431 ? 6.760 -6.335 3.846 1.00 96.56 431 TYR A CA 1
ATOM 3376 C C . TYR A 1 431 ? 5.794 -7.476 4.167 1.00 96.56 431 TYR A C 1
ATOM 3378 O O . TYR A 1 431 ? 5.540 -7.717 5.345 1.00 96.56 431 TYR A O 1
ATOM 3386 N N . ILE A 1 432 ? 5.245 -8.147 3.151 1.00 94.69 432 ILE A N 1
ATOM 3387 C CA . ILE A 1 432 ? 4.096 -9.040 3.323 1.00 94.69 432 ILE A CA 1
ATOM 3388 C C . ILE A 1 432 ? 4.352 -10.399 2.683 1.00 94.69 432 ILE A C 1
ATOM 3390 O O . ILE A 1 432 ? 4.583 -11.382 3.384 1.00 94.69 432 ILE A O 1
ATOM 3394 N N . ASP A 1 433 ? 4.294 -10.475 1.354 1.00 94.25 433 ASP A N 1
ATOM 3395 C CA . ASP A 1 433 ? 4.101 -11.754 0.665 1.00 94.25 433 ASP A CA 1
ATOM 3396 C C . ASP A 1 433 ? 5.314 -12.687 0.790 1.00 94.25 433 ASP A C 1
ATOM 3398 O O . ASP A 1 433 ? 5.140 -13.898 0.902 1.00 94.25 433 ASP A O 1
ATOM 3402 N N . SER A 1 434 ? 6.532 -12.143 0.885 1.00 95.38 434 SER A N 1
ATOM 3403 C CA . SER A 1 434 ? 7.737 -12.943 1.150 1.00 95.38 434 SER A CA 1
ATOM 3404 C C . SER A 1 434 ? 7.777 -13.549 2.556 1.00 95.38 434 SER A C 1
ATOM 3406 O O . SER A 1 434 ? 8.519 -14.502 2.773 1.00 95.38 434 SER A O 1
ATOM 3408 N N . LEU A 1 435 ? 7.032 -12.988 3.516 1.00 94.75 435 LEU A N 1
ATOM 3409 C CA . LEU A 1 435 ? 7.028 -13.405 4.923 1.00 94.75 435 LEU A CA 1
ATOM 3410 C C . LEU A 1 435 ? 5.933 -14.432 5.238 1.00 94.75 435 LEU A C 1
ATOM 3412 O O . LEU A 1 435 ? 5.877 -14.929 6.368 1.00 94.75 435 LEU A O 1
ATOM 3416 N N . LYS A 1 436 ? 5.058 -14.726 4.272 1.00 89.88 436 LYS A N 1
ATOM 3417 C CA . LYS A 1 436 ? 4.015 -15.742 4.401 1.00 89.88 436 LYS A CA 1
ATOM 3418 C C . LYS A 1 436 ? 4.636 -17.140 4.479 1.00 89.88 436 LYS A C 1
ATOM 3420 O O . LYS A 1 436 ? 5.680 -17.414 3.892 1.00 89.88 436 LYS A O 1
ATOM 3425 N N . ILE A 1 437 ? 4.005 -18.030 5.243 1.00 69.00 437 ILE A N 1
ATOM 3426 C CA . ILE A 1 437 ? 4.479 -19.408 5.436 1.00 69.00 437 ILE A CA 1
ATOM 3427 C C . ILE A 1 437 ? 4.361 -20.175 4.103 1.00 69.00 437 ILE A C 1
ATOM 3429 O O . ILE A 1 437 ? 3.378 -20.019 3.381 1.00 69.00 437 ILE A O 1
ATOM 3433 N N . ASN A 1 438 ? 5.354 -21.011 3.768 1.00 55.09 438 ASN A N 1
ATOM 3434 C CA . ASN A 1 438 ? 5.377 -21.798 2.525 1.00 55.09 438 ASN A CA 1
ATOM 3435 C C . ASN A 1 438 ? 4.023 -22.487 2.251 1.00 55.09 438 ASN A C 1
ATOM 3437 O O . ASN A 1 438 ? 3.538 -23.258 3.079 1.00 55.09 438 ASN A O 1
ATOM 3441 N N . GLY A 1 439 ? 3.432 -22.213 1.080 1.00 48.75 439 GLY A N 1
ATOM 3442 C CA . GLY A 1 439 ? 2.138 -22.759 0.638 1.00 48.75 439 GLY A CA 1
ATOM 3443 C C . GLY A 1 439 ? 0.939 -21.801 0.728 1.00 48.75 439 GLY A C 1
ATOM 3444 O O . GLY A 1 439 ? -0.179 -22.203 0.400 1.00 48.75 439 GLY A O 1
ATOM 3445 N N . THR A 1 440 ? 1.137 -20.550 1.163 1.00 53.28 440 THR A N 1
ATOM 3446 C CA . THR A 1 440 ? 0.048 -19.561 1.335 1.00 53.28 440 THR A CA 1
ATOM 3447 C C . THR A 1 440 ? 0.184 -18.323 0.450 1.00 53.28 440 THR A C 1
ATOM 3449 O O . THR A 1 440 ? -0.608 -17.386 0.547 1.00 53.28 440 THR A O 1
ATOM 3452 N N . ILE A 1 441 ? 1.154 -18.338 -0.466 1.00 54.28 441 ILE A N 1
ATOM 3453 C CA . ILE A 1 441 ? 1.252 -17.337 -1.523 1.00 54.28 441 ILE A CA 1
ATOM 3454 C C . ILE A 1 441 ? 0.150 -17.632 -2.541 1.00 54.28 441 ILE A C 1
ATOM 3456 O O . ILE A 1 441 ? 0.047 -18.762 -3.018 1.00 54.28 441 ILE A O 1
ATOM 3460 N N . ASN A 1 442 ? -0.697 -16.643 -2.836 1.00 49.84 442 ASN A N 1
ATOM 3461 C CA . ASN A 1 442 ? -1.787 -16.795 -3.798 1.00 49.84 442 ASN A CA 1
ATOM 3462 C C . ASN A 1 442 ? -1.210 -17.160 -5.171 1.00 49.84 442 ASN A C 1
ATOM 3464 O O . ASN A 1 442 ? -0.698 -16.309 -5.891 1.00 49.84 442 ASN A O 1
ATOM 3468 N N . THR A 1 443 ? -1.317 -18.436 -5.535 1.00 40.91 443 THR A N 1
ATOM 3469 C CA . THR A 1 443 ? -0.906 -18.992 -6.833 1.00 40.91 443 THR A CA 1
ATOM 3470 C C . THR A 1 443 ? -1.871 -18.630 -7.966 1.00 40.91 443 THR A C 1
ATOM 3472 O O . THR A 1 443 ? -1.683 -19.047 -9.105 1.00 40.91 443 THR A O 1
ATOM 3475 N N . THR A 1 444 ? -2.913 -17.849 -7.679 1.00 34.91 444 THR A N 1
ATOM 3476 C CA . THR A 1 444 ? -3.965 -17.474 -8.626 1.00 34.91 444 THR A CA 1
ATOM 3477 C C . THR A 1 444 ? -3.804 -16.032 -9.101 1.00 34.91 444 THR A C 1
ATOM 3479 O O . THR A 1 444 ? -4.638 -15.175 -8.820 1.00 34.91 444 THR A O 1
ATOM 3482 N N . GLN A 1 445 ? -2.729 -15.771 -9.839 1.00 36.31 445 GLN A N 1
ATOM 3483 C CA . GLN A 1 445 ? -2.676 -14.684 -10.818 1.00 36.31 445 GLN A CA 1
ATOM 3484 C C . GLN A 1 445 ? -2.073 -15.235 -12.120 1.00 36.31 445 GLN A C 1
ATOM 3486 O O . GLN A 1 445 ? -0.943 -14.922 -12.477 1.00 36.31 445 GLN A O 1
ATOM 3491 N N . SER A 1 446 ? -2.816 -16.126 -12.789 1.00 29.48 446 SER A N 1
ATOM 3492 C CA . SER A 1 446 ? -2.535 -16.580 -14.161 1.00 29.48 446 SER A CA 1
ATOM 3493 C C . SER A 1 446 ? -3.173 -15.654 -15.190 1.00 29.48 446 SER A C 1
ATOM 3495 O O . SER A 1 446 ? -4.401 -15.433 -15.048 1.00 29.48 446 SER A O 1
#

Solvent-accessible surface area (backbone atoms only — not comparable to full-atom values): 24476 Å² total; per-residue (Å²): 132,86,72,92,69,87,85,85,86,75,80,79,64,93,44,71,91,78,45,82,48,76,71,58,46,52,55,29,50,54,52,43,53,51,51,44,41,73,76,64,54,84,75,82,80,38,70,50,72,15,54,39,74,41,8,40,52,46,48,52,47,42,66,77,40,42,87,63,39,55,26,40,39,19,34,37,29,55,69,51,89,90,50,52,67,77,75,44,76,38,38,37,42,31,36,35,21,59,28,13,39,42,47,26,52,64,53,49,48,52,54,49,45,48,59,57,62,73,60,70,89,78,76,88,89,92,73,101,66,92,80,77,74,53,66,76,80,53,60,57,53,38,42,42,46,27,50,36,56,40,85,35,28,19,44,69,48,76,58,82,81,87,65,56,71,68,53,68,47,43,31,32,82,52,77,56,54,59,70,60,42,44,51,53,53,51,53,53,52,50,25,46,52,43,44,54,52,88,63,99,51,91,55,20,67,60,20,34,49,52,37,37,53,41,32,53,52,21,48,68,71,44,43,50,57,53,59,38,39,47,27,57,46,43,100,81,44,24,20,53,47,52,22,50,43,38,34,57,36,21,19,89,75,37,30,89,36,49,48,55,44,44,39,48,40,56,79,89,50,46,83,82,57,74,55,46,78,43,83,54,99,79,33,36,40,34,44,29,38,32,24,75,42,69,62,91,58,91,83,62,55,46,70,53,71,81,42,38,66,24,31,43,30,37,27,56,27,16,57,41,55,20,63,74,64,70,81,49,73,49,34,72,94,63,47,51,36,54,50,37,52,48,32,46,53,52,36,57,68,57,43,52,71,68,45,47,48,49,28,75,74,65,30,46,52,77,45,79,40,80,58,46,78,36,92,49,69,71,59,50,68,73,49,68,44,41,68,49,53,55,82,79,22,40,38,39,35,21,41,32,36,70,43,54,68,83,54,75,75,92,56,78,55,11,30,36,29,26,29,32,62,28,42,36,34,49,43,44,34,49,58,40,62,25,49,39,54,83,84,48,65,78,68,82,75,127

Mean predicted aligned error: 7.18 Å

Secondary structure (DSSP, 8-state):
---SSPPP-------GGG---HHHHHHHHHHHHHHHHHTT-----EEEEEETHHHHHHHHHHHH-TTTEEEEEEES----TTS-TTT-SS-EEEEEETT-SSS-HHHHHHHHHHHHGGGSTT-------TTSSSTTT-TTHHHHS-EEEETT--SGGGS-SSPPHHHHHHSPPPSS-HHHHHHHHHHHHHHHHHHH-SS--TTHHHHHHHHHHHHHHHHHHHHHHHHHHHHH--TTS--HHHHHHHHHHH-TTTGGGEEEEEEE--TTTGGG---EEEEETTEEEEEEEEEEE----TT--TTS--S-SEEEEEEE-HHHHHHHHSSSPPP----HHHHHHHHHHHHHHHS-HHHHHHHHHHPPPEEEPPPEE-SSHHHHHH---EEEEETTEEEEE-EEEE--SS--SSS-TTEEEEEEPPHHHHHHHHHTGGGS-TT-S-----

Radius of gyration: 25.25 Å; Cα contacts (8 Å, |Δi|>4): 830; chains: 1; bounding box: 62×49×78 Å

Organism: NCBI:txid2493646